Protein AF-A0A6J5TYB8-F1 (afdb_monomer)

Radius of gyration: 31.51 Å; Cα contacts (8 Å, |Δi|>4): 960; chains: 1; bounding box: 84×73×93 Å

Solvent-accessible surface area (backbone atoms only — not comparable to full-atom values): 35941 Å² total; per-residue (Å²): 138,87,88,84,86,91,90,83,92,79,79,84,80,88,82,90,78,85,83,82,87,76,84,82,79,92,78,76,100,67,85,79,62,83,82,77,88,79,88,85,82,88,78,89,77,85,85,91,79,94,74,77,84,68,60,73,46,79,41,85,38,58,50,73,71,39,47,51,50,45,51,43,41,42,73,72,65,35,46,67,47,62,43,43,93,57,63,42,73,72,70,67,62,67,99,80,80,79,89,80,87,78,54,71,72,58,47,54,53,36,39,76,59,38,50,68,61,34,48,52,51,54,72,77,46,81,90,58,88,90,46,94,79,78,70,56,45,92,86,76,73,45,73,80,70,82,88,83,85,91,85,92,79,90,83,89,83,91,86,81,92,83,92,86,85,83,80,94,72,78,94,60,63,60,57,28,39,35,27,34,18,63,44,74,38,26,36,50,30,46,39,44,35,50,72,72,61,35,41,58,42,31,26,15,54,63,57,56,44,52,75,64,71,33,74,77,70,50,63,44,54,41,42,18,34,30,47,44,46,40,39,74,60,36,54,68,59,32,48,50,53,55,71,68,27,21,79,29,20,83,29,48,24,34,40,22,37,30,50,80,56,47,80,72,46,76,48,78,48,31,64,58,20,58,81,57,74,36,49,66,19,26,19,27,48,44,41,57,51,46,49,56,38,47,65,70,52,31,73,90,34,46,39,60,75,28,37,62,66,48,70,49,85,52,85,75,34,29,34,43,28,30,74,89,66,52,74,49,77,23,51,31,39,36,26,26,48,29,80,78,22,53,57,45,27,71,78,74,46,87,72,81,69,42,72,70,48,32,35,36,34,34,37,55,21,67,60,67,66,95,58,54,89,57,41,18,36,44,35,26,34,27,69,46,22,38,38,36,42,34,57,50,44,96,60,33,25,39,37,39,41,37,38,60,42,80,82,87,73,89,69,68,94,84,62,78,96,65,66,71,83,79,69,59,95,72,47,72,58,54,57,45,43,73,75,40,60,77,33,21,68,65,65,36,46,51,55,71,60,29,53,64,91,48,54,42,79,44,74,42,56,27,52,84,77,62,97,67,40,59,61,68,52,34,34,42,37,31,36,31,41,55,32,43,53,70,80,70,51,44,54,67,32,51,10,44,51,44,29,55,45,42,48,58,34,53,70,69,42,65,60,70,72,55,59,67,57,42,38,53,39,46,30,49,22,55,51,50,29,37,63,70,44,50,61,60,50,49,54,51,44,53,46,21,57,50,47,52,54,52,46,27,63,35,66,58,47,50,75,42,89,72,65,97,58,30,73,57,33,78,69,56,47,67,36,68,70,46,55,54,50,48,56,51,44,68,62,49,47,58,58,52,46,38,54,59,42,45,41,92,70,67,48,53,68,68,49,55,50,52,55,48,54,64,71,76,106

Nearest PDB structures (foldseek):
  8twg-assembly1_B  TM=7.090E-01  e=4.508E-24  Legionella clemsonensis
  8twf-assembly1_B  TM=7.175E-01  e=1.514E-22  Legionella massiliensis
  8twf-assembly1_C  TM=6.667E-01  e=1.880E-23  Legionella massiliensis
  5tum-assembly2_B  TM=6.594E-01  e=1.434E-22  Legionella longbeachae
  5tuk-assembly2_B  TM=6.225E-01  e=4.054E-23  uncultured bacterium

Foldseek 3Di:
DDDDDDDDPPPPPDDDDDDDDDDDDDDDDAPWDWDDDDDDDDDDDDDDDDDDDAAEAEFEDPPPVSVLVQLQCVLVVHHYTYTDRDCCVVVVNDDDDDDDDDDPVNLVSSCVSPVVVSVVVVVVDDDPVPDDDADADPPPRDGDDDDDDDDDDDDDDDDDDDDDDDDDDPDQQAFEEEEFALALLRLLLLLLCVLLVHHAAYFHQACVCLVPVVLQVWKFKAFLLLLQLSCVSPVVLSVQQVVQWAQFLCAWAAEAAFQPRHGLDTEHRDPLQVVLVTDGITIHGSSSNSVSSDVSSDPVRYDYSWHFQDKDDDLQWIWTATPVGDIDITRAYEFAPALPTNLLCVVPNDDDWAFLQKKKKKFKFLDDDPCQVRHAKYWHFDAQKIKIWGDGDPSMIMMMIIGRHDDPDPDDPPDDPPDVVPPDPQAPLNVCCVVRVSTPPVSNVRSVRTDRVRIDMDTWTFHDADLAQDDQRYGYAFRSHGGATPLVSCRSSLSSVLSSQLSVLLSPQGSDDPSNSSSVSSRVSRNVSSVLSVVVSVVVRVVRSVSSVVRNNDDQFDQPPDDPCNVVSVVRDGDPVSVVVSVVCNVVVNVVSSDVSCHPVPSVVVVVVVVVVVVVD

Structure (mmCIF, N/CA/C/O backbone):
data_AF-A0A6J5TYB8-F1
#
_entry.id   AF-A0A6J5TYB8-F1
#
loop_
_atom_site.group_PDB
_atom_site.id
_atom_site.type_symbol
_atom_site.label_atom_id
_atom_site.label_alt_id
_atom_site.label_comp_id
_atom_site.label_asym_id
_atom_site.label_entity_id
_atom_site.label_seq_id
_atom_site.pdbx_PDB_ins_code
_atom_site.Cartn_x
_atom_site.Cartn_y
_atom_site.Cartn_z
_atom_site.occupancy
_atom_site.B_iso_or_equiv
_atom_site.auth_seq_id
_atom_site.auth_comp_id
_atom_site.auth_asym_id
_atom_site.auth_atom_id
_atom_site.pdbx_PDB_model_num
ATOM 1 N N . MET A 1 1 ? -27.957 -3.447 60.302 1.00 27.89 1 MET A N 1
ATOM 2 C CA . MET A 1 1 ? -27.434 -3.395 61.683 1.00 27.89 1 MET A CA 1
ATOM 3 C C . MET A 1 1 ? -26.414 -2.261 61.726 1.00 27.89 1 MET A C 1
ATOM 5 O O . MET A 1 1 ? -25.645 -2.139 60.785 1.00 27.89 1 MET A O 1
ATOM 9 N N . LEU A 1 2 ? -26.563 -1.371 62.706 1.00 25.23 2 LEU A N 1
ATOM 10 C CA . LEU A 1 2 ? -25.982 -0.026 62.851 1.00 25.23 2 LEU A CA 1
ATOM 11 C C . LEU A 1 2 ? -24.492 0.012 63.264 1.00 25.23 2 LEU A C 1
ATOM 13 O O . LEU A 1 2 ? -23.986 -0.981 63.773 1.00 25.23 2 LEU A O 1
ATOM 17 N N . ALA A 1 3 ? -23.937 1.240 63.181 1.00 23.81 3 ALA A N 1
ATOM 18 C CA . ALA A 1 3 ? -22.797 1.848 63.909 1.00 23.81 3 ALA A CA 1
ATOM 19 C C . ALA A 1 3 ? -21.415 1.806 63.213 1.00 23.81 3 ALA A C 1
ATOM 21 O O . ALA A 1 3 ? -21.035 0.784 62.664 1.00 23.81 3 ALA A O 1
ATOM 22 N N . SER A 1 4 ? -20.569 2.847 63.193 1.00 23.98 4 SER A N 1
ATOM 23 C CA . SER A 1 4 ? -20.615 4.257 63.633 1.00 23.98 4 SER A CA 1
ATOM 24 C C . SER A 1 4 ? -19.327 4.983 63.163 1.00 23.98 4 SER A C 1
ATOM 26 O O . SER A 1 4 ? -18.350 4.347 62.785 1.00 23.98 4 SER A O 1
ATOM 28 N N . PHE A 1 5 ? -19.374 6.317 63.198 1.00 28.86 5 PHE A N 1
ATOM 29 C CA . PHE A 1 5 ? -18.423 7.361 62.775 1.00 28.86 5 PHE A CA 1
ATOM 30 C C . PHE A 1 5 ? -17.024 7.421 63.456 1.00 28.86 5 PHE A C 1
ATOM 32 O O . PHE A 1 5 ? -16.829 6.877 64.534 1.00 28.86 5 PHE A O 1
ATOM 39 N N . GLN A 1 6 ? -16.159 8.278 62.869 1.00 23.78 6 GLN A N 1
ATOM 40 C CA . GLN A 1 6 ? -15.093 9.113 63.483 1.00 23.78 6 GLN A CA 1
ATOM 41 C C . GLN A 1 6 ? -13.741 8.480 63.878 1.00 23.78 6 GLN A C 1
ATOM 43 O O . GLN A 1 6 ? -13.588 7.965 64.973 1.00 23.78 6 GLN A O 1
ATOM 48 N N . SER A 1 7 ? -12.703 8.735 63.065 1.00 23.94 7 SER A N 1
ATOM 49 C CA . SER A 1 7 ? -11.487 9.462 63.494 1.00 23.94 7 SER A CA 1
ATOM 50 C C . SER A 1 7 ? -10.513 9.624 62.320 1.00 23.94 7 SER A C 1
ATOM 52 O O . SER A 1 7 ? -9.886 8.653 61.916 1.00 23.94 7 SER A O 1
ATOM 54 N N . LEU A 1 8 ? -10.393 10.835 61.771 1.00 25.44 8 LEU A N 1
ATOM 55 C CA . LEU A 1 8 ? -9.152 11.399 61.195 1.00 25.44 8 LEU A CA 1
ATOM 56 C C . LEU A 1 8 ? -9.412 12.835 60.711 1.00 25.44 8 LEU A C 1
ATOM 58 O O . LEU A 1 8 ? -9.021 13.248 59.628 1.00 25.44 8 LEU A O 1
ATOM 62 N N . ASN A 1 9 ? -10.104 13.601 61.558 1.00 25.36 9 ASN A N 1
ATOM 63 C CA . ASN A 1 9 ? -10.356 15.028 61.372 1.00 25.36 9 ASN A CA 1
ATOM 64 C C . ASN A 1 9 ? -9.379 15.874 62.219 1.00 25.36 9 ASN A C 1
ATOM 66 O O . ASN A 1 9 ? -9.749 16.934 62.707 1.00 25.36 9 ASN A O 1
ATOM 70 N N . SER A 1 10 ? -8.154 15.388 62.473 1.00 25.89 10 SER A N 1
ATOM 71 C CA . SER A 1 10 ? -7.248 16.007 63.460 1.00 25.89 10 SER A CA 1
ATOM 72 C C . SER A 1 10 ? -5.791 16.185 63.031 1.00 25.89 10 SER A C 1
ATOM 74 O O . SER A 1 10 ? -4.967 16.557 63.860 1.00 25.89 10 SER A O 1
ATOM 76 N N . CYS A 1 11 ? -5.441 15.991 61.762 1.00 26.09 11 CYS A N 1
ATOM 77 C CA . CYS A 1 11 ? -4.124 16.391 61.271 1.00 26.09 11 CYS A CA 1
ATOM 78 C C . CYS A 1 11 ? -4.303 17.234 60.014 1.00 26.09 11 CYS A C 1
ATOM 80 O O . CYS A 1 11 ? -5.017 16.831 59.105 1.00 26.09 11 CYS A O 1
ATOM 82 N N . ILE A 1 12 ? -3.619 18.379 59.967 1.00 29.91 12 ILE A N 1
ATOM 83 C CA . ILE A 1 12 ? -3.690 19.429 58.935 1.00 29.91 12 ILE A CA 1
ATOM 84 C C . ILE A 1 12 ? -4.783 20.492 59.207 1.00 29.91 12 ILE A C 1
ATOM 86 O O . ILE A 1 12 ? -5.394 21.062 58.311 1.00 29.91 12 ILE A O 1
ATOM 90 N N . GLN A 1 13 ? -4.977 20.848 60.480 1.00 28.09 13 GLN A N 1
ATOM 91 C CA . GLN A 1 13 ? -5.053 22.268 60.835 1.00 28.09 13 GLN A CA 1
ATOM 92 C C . GLN A 1 13 ? -3.611 22.754 61.052 1.00 28.09 13 GLN A C 1
ATOM 94 O O . GLN A 1 13 ? -2.809 22.025 61.630 1.00 28.09 13 GLN A O 1
ATOM 99 N N . ASN A 1 14 ? -3.309 23.974 60.603 1.00 29.25 14 ASN A N 1
ATOM 100 C CA . ASN A 1 14 ? -2.007 24.664 60.618 1.00 29.25 14 ASN A CA 1
ATOM 101 C C . ASN A 1 14 ? -1.079 24.410 59.421 1.00 29.25 14 ASN A C 1
ATOM 103 O O . ASN A 1 14 ? -0.073 23.720 59.534 1.00 29.25 14 ASN A O 1
ATOM 107 N N . GLN A 1 15 ? -1.351 25.102 58.311 1.00 26.86 15 GLN A N 1
ATOM 108 C CA . GLN A 1 15 ? -0.357 25.980 57.675 1.00 26.86 15 GLN A CA 1
ATOM 109 C C . GLN A 1 15 ? -1.060 26.950 56.712 1.00 26.86 15 GLN A C 1
ATOM 111 O O . GLN A 1 15 ? -1.562 26.586 55.654 1.00 26.86 15 GLN A O 1
ATOM 116 N N . SER A 1 16 ? -1.136 28.210 57.126 1.00 27.42 16 SER A N 1
ATOM 117 C CA . SER A 1 16 ? -1.684 29.331 56.368 1.00 27.42 16 SER A CA 1
ATOM 118 C C . SER A 1 16 ? -0.704 29.786 55.280 1.00 27.42 16 SER A C 1
ATOM 120 O O . SER A 1 16 ? 0.390 30.252 55.598 1.00 27.42 16 SER A O 1
ATOM 122 N N . TYR A 1 17 ? -1.105 29.722 54.007 1.00 28.97 17 TYR A N 1
ATOM 123 C CA . TYR A 1 17 ? -0.377 30.350 52.900 1.00 28.97 17 TYR A CA 1
ATOM 124 C C . TYR A 1 17 ? -1.128 31.593 52.415 1.00 28.97 17 TYR A C 1
ATOM 126 O O . TYR A 1 17 ? -2.235 31.505 51.890 1.00 28.97 17 TYR A O 1
ATOM 134 N N . GLY A 1 18 ? -0.515 32.762 52.611 1.00 27.92 18 GLY A N 1
ATOM 135 C CA . GLY A 1 18 ? -1.060 34.051 52.191 1.00 27.92 18 GLY A CA 1
ATOM 136 C C . GLY A 1 18 ? -1.130 34.196 50.669 1.00 27.92 18 GLY A C 1
ATOM 137 O O . GLY A 1 18 ? -0.144 33.976 49.961 1.00 27.92 18 GLY A O 1
ATOM 138 N N . ILE A 1 19 ? -2.304 34.603 50.187 1.00 26.98 19 ILE A N 1
ATOM 139 C CA . ILE A 1 19 ? -2.565 35.052 48.819 1.00 26.98 19 ILE A CA 1
ATOM 140 C C . ILE A 1 19 ? -2.030 36.483 48.695 1.00 26.98 19 ILE A C 1
ATOM 142 O O . ILE A 1 19 ? -2.473 37.367 49.422 1.00 26.98 19 ILE A O 1
ATOM 146 N N . LEU A 1 20 ? -1.089 36.724 47.781 1.00 27.05 20 LEU A N 1
ATOM 147 C CA . LEU A 1 20 ? -0.797 38.080 47.314 1.00 27.05 20 LEU A CA 1
ATOM 148 C C . LEU A 1 20 ? -1.571 38.301 46.017 1.00 27.05 20 LEU A C 1
ATOM 150 O O . LEU A 1 20 ? -1.237 37.738 44.976 1.00 27.05 20 LEU A O 1
ATOM 154 N N . ASP A 1 21 ? -2.635 39.090 46.137 1.00 29.19 21 ASP A N 1
ATOM 155 C CA . ASP A 1 21 ? -3.423 39.633 45.038 1.00 29.19 21 ASP A CA 1
ATOM 156 C C . ASP A 1 21 ? -2.572 40.635 44.244 1.00 29.19 21 ASP A C 1
ATOM 158 O O . ASP A 1 21 ? -2.005 41.565 44.818 1.00 29.19 21 ASP A O 1
ATOM 162 N N . PHE A 1 22 ? -2.473 40.453 42.927 1.00 27.11 22 PHE A N 1
ATOM 163 C CA . PHE A 1 22 ? -1.987 41.498 42.031 1.00 27.11 22 PHE A CA 1
ATOM 164 C C . PHE A 1 22 ? -2.842 41.555 40.767 1.00 27.11 22 PHE A C 1
ATOM 166 O O . PHE A 1 22 ? -2.993 40.589 40.017 1.00 27.11 22 PHE A O 1
ATOM 173 N N . ARG A 1 23 ? -3.398 42.751 40.563 1.00 26.59 23 ARG A N 1
ATOM 174 C CA . ARG A 1 23 ? -4.356 43.134 39.528 1.00 26.59 23 ARG A CA 1
ATOM 175 C C . ARG A 1 23 ? -3.918 42.740 38.118 1.00 26.59 23 ARG A C 1
ATOM 177 O O . ARG A 1 23 ? -2.826 43.065 37.656 1.00 26.59 23 ARG A O 1
ATOM 184 N N . ALA A 1 24 ? -4.874 42.152 37.407 1.00 27.03 24 ALA A N 1
ATOM 185 C CA . ALA A 1 24 ? -4.843 41.897 35.979 1.00 27.03 24 ALA A CA 1
ATOM 186 C C . ALA A 1 24 ? -4.586 43.178 35.163 1.00 27.03 24 ALA A C 1
ATOM 188 O O . ALA A 1 24 ? -5.307 44.169 35.306 1.00 27.03 24 ALA A O 1
ATOM 189 N N . LYS A 1 25 ? -3.652 43.121 34.207 1.00 27.64 25 LYS A N 1
ATOM 190 C CA . LYS A 1 25 ? -3.771 43.931 32.989 1.00 27.64 25 LYS A CA 1
ATOM 191 C C . LYS A 1 25 ? -4.510 43.102 31.943 1.00 27.64 25 LYS A C 1
ATOM 193 O O . LYS A 1 25 ? -4.033 42.070 31.486 1.00 27.64 25 LYS A O 1
ATOM 198 N N . LYS A 1 26 ? -5.724 43.569 31.643 1.00 37.28 26 LYS A N 1
ATOM 199 C CA . LYS A 1 26 ? -6.621 43.142 30.563 1.00 37.28 26 LYS A CA 1
ATOM 200 C C . LYS A 1 26 ? -5.803 42.911 29.289 1.00 37.28 26 LYS A C 1
ATOM 202 O O . LYS A 1 26 ? -5.241 43.879 28.811 1.00 37.28 26 LYS A O 1
ATOM 207 N N . TYR A 1 27 ? -5.716 41.674 28.800 1.00 33.75 27 TYR A N 1
ATOM 208 C CA . TYR A 1 27 ? -5.919 41.248 27.404 1.00 33.75 27 TYR A CA 1
ATOM 209 C C . TYR A 1 27 ? -5.727 39.715 27.318 1.00 33.75 27 TYR A C 1
ATOM 211 O O . TYR A 1 27 ? -4.750 39.172 27.823 1.00 33.75 27 TYR A O 1
ATOM 219 N N . SER A 1 28 ? -6.667 39.043 26.642 1.00 31.92 28 SER A N 1
ATOM 220 C CA . SER A 1 28 ? -6.791 37.590 26.380 1.00 31.92 28 SER A CA 1
ATOM 221 C C . SER A 1 28 ? -7.516 36.722 27.434 1.00 31.92 28 SER A C 1
ATOM 223 O O . SER A 1 28 ? -7.309 36.816 28.639 1.00 31.92 28 SER A O 1
ATOM 225 N N . LYS A 1 29 ? -8.437 35.878 26.941 1.00 35.91 29 LYS A N 1
ATOM 226 C CA . LYS A 1 29 ? -9.370 34.995 27.673 1.00 35.91 29 LYS A CA 1
ATOM 227 C C . LYS A 1 29 ? -8.696 33.737 28.265 1.00 35.91 29 LYS A C 1
ATOM 229 O O . LYS A 1 29 ? -9.250 32.645 28.174 1.00 35.91 29 LYS A O 1
ATOM 234 N N . ILE A 1 30 ? -7.522 33.858 28.879 1.00 29.92 30 ILE A N 1
ATOM 235 C CA . ILE A 1 30 ? -6.875 32.744 29.592 1.00 29.92 30 ILE A CA 1
ATOM 236 C C . ILE A 1 30 ? -6.646 33.179 31.040 1.00 29.92 30 ILE A C 1
ATOM 238 O O . ILE A 1 30 ? -5.869 34.090 31.306 1.00 29.92 30 ILE A O 1
ATOM 242 N N . ARG A 1 31 ? -7.337 32.538 31.992 1.00 31.59 31 ARG A N 1
ATOM 243 C CA . ARG A 1 31 ? -6.979 32.640 33.414 1.00 31.59 31 ARG A CA 1
ATOM 244 C C . ARG A 1 31 ? -5.770 31.734 33.641 1.00 31.59 31 ARG A C 1
ATOM 246 O O . ARG A 1 31 ? -5.924 30.527 33.773 1.00 31.59 31 ARG A O 1
ATOM 253 N N . SER A 1 32 ? -4.571 32.304 33.616 1.00 30.94 32 SER A N 1
ATOM 254 C CA . SER A 1 32 ? -3.332 31.616 33.981 1.00 30.94 32 SER A CA 1
ATOM 255 C C . SER A 1 32 ? -3.087 31.768 35.481 1.00 30.94 32 SER A C 1
ATOM 257 O O . SER A 1 32 ? -3.000 32.891 35.977 1.00 30.94 32 SER A O 1
ATOM 259 N N . TYR A 1 33 ? -2.951 30.655 36.198 1.00 36.56 33 TYR A N 1
ATOM 260 C CA . TYR A 1 33 ? -2.581 30.653 37.611 1.00 36.56 33 TYR A CA 1
ATOM 261 C C . TYR A 1 33 ? -1.100 30.288 37.752 1.00 36.56 33 TYR A C 1
ATOM 263 O O . TYR A 1 33 ? -0.659 29.268 37.232 1.00 36.56 33 TYR A O 1
ATOM 271 N N . CYS A 1 34 ? -0.328 31.121 38.452 1.00 33.59 34 CYS A N 1
ATOM 272 C CA . CYS A 1 34 ? 1.088 30.874 38.717 1.00 33.59 34 CYS A CA 1
ATOM 273 C C . CYS A 1 34 ? 1.241 30.090 40.029 1.00 33.59 34 CYS A C 1
ATOM 275 O O . CYS A 1 34 ? 0.804 30.556 41.083 1.00 33.59 34 CYS A O 1
ATOM 277 N N . VAL A 1 35 ? 1.879 28.918 39.991 1.00 35.03 35 VAL A N 1
ATOM 278 C CA . VAL A 1 35 ? 2.268 28.186 41.206 1.00 35.03 35 VAL A CA 1
ATOM 279 C C . VAL A 1 35 ? 3.743 28.435 41.468 1.00 35.03 35 VAL A C 1
ATOM 281 O O . VAL A 1 35 ? 4.616 27.792 40.891 1.00 35.03 35 VAL A O 1
ATOM 284 N N . ARG A 1 36 ? 4.030 29.378 42.365 1.00 34.62 36 ARG A N 1
ATOM 285 C CA . ARG A 1 36 ? 5.376 29.568 42.907 1.00 34.62 36 ARG A CA 1
ATOM 286 C C . ARG A 1 36 ? 5.510 28.691 44.149 1.00 34.62 36 ARG A C 1
ATOM 288 O O . ARG A 1 36 ? 4.866 28.956 45.159 1.00 34.62 36 ARG A O 1
ATOM 295 N N . CYS A 1 37 ? 6.321 27.640 44.077 1.00 29.41 37 CYS A N 1
ATOM 296 C CA . CYS A 1 37 ? 6.628 26.819 45.248 1.00 29.41 37 CYS A CA 1
ATOM 297 C C . CYS A 1 37 ? 7.474 27.659 46.224 1.00 29.41 37 CYS A C 1
ATOM 299 O O . CYS A 1 37 ? 8.561 28.108 45.853 1.00 29.41 37 CYS A O 1
ATOM 301 N N . LYS A 1 38 ? 6.958 27.936 47.429 1.00 28.72 38 LYS A N 1
ATOM 302 C CA . LYS A 1 38 ? 7.629 28.737 48.469 1.00 28.72 38 LYS A CA 1
ATOM 303 C C . LYS A 1 38 ? 8.225 27.831 49.554 1.00 28.72 38 LYS A C 1
ATOM 305 O O . LYS A 1 38 ? 7.548 26.905 49.979 1.00 28.72 38 LYS A O 1
ATOM 310 N N . SER A 1 39 ? 9.402 28.255 50.034 1.00 31.70 39 SER A N 1
ATOM 311 C CA . SER A 1 39 ? 10.322 27.696 51.052 1.00 31.70 39 SER A CA 1
ATOM 312 C C . SER A 1 39 ? 11.358 26.702 50.482 1.00 31.70 39 SER A C 1
ATOM 314 O O . SER A 1 39 ? 11.016 25.842 49.684 1.00 31.70 39 SER A O 1
ATOM 316 N N . SER A 1 40 ? 12.669 26.824 50.732 1.00 29.41 40 SER A N 1
ATOM 317 C CA . SER A 1 40 ? 13.390 27.445 51.853 1.00 29.41 40 SER A CA 1
ATOM 318 C C . SER A 1 40 ? 14.679 28.198 51.452 1.00 29.41 40 SER A C 1
ATOM 320 O O . SER A 1 40 ? 15.471 27.692 50.663 1.00 29.41 40 SER A O 1
ATOM 322 N N . LEU A 1 41 ? 14.888 29.327 52.146 1.00 33.53 41 LEU A N 1
ATOM 323 C CA . LEU A 1 41 ? 16.131 30.059 52.456 1.00 33.53 41 LEU A CA 1
ATOM 324 C C . LEU A 1 41 ? 16.804 30.950 51.394 1.00 33.53 41 LEU A C 1
ATOM 326 O O . LEU A 1 41 ? 17.597 30.520 50.561 1.00 33.53 41 LEU A O 1
ATOM 330 N N . ASP A 1 42 ? 16.527 32.245 51.581 1.00 32.34 42 ASP A N 1
ATOM 331 C CA . ASP A 1 42 ? 17.358 33.398 51.251 1.00 32.34 42 ASP A CA 1
ATOM 332 C C . ASP A 1 42 ? 18.824 33.224 51.677 1.00 32.34 42 ASP A C 1
ATOM 334 O O . ASP A 1 42 ? 19.130 32.895 52.826 1.00 32.34 42 ASP A O 1
ATOM 338 N N . ARG A 1 43 ? 19.727 33.620 50.777 1.00 29.36 43 ARG A N 1
ATOM 339 C CA . ARG A 1 43 ? 20.855 34.476 51.144 1.00 29.36 43 ARG A CA 1
ATOM 340 C C . ARG A 1 43 ? 20.855 35.686 50.217 1.00 29.36 43 ARG A C 1
ATOM 342 O O . ARG A 1 43 ? 21.016 35.561 49.008 1.00 29.36 43 ARG A O 1
ATOM 349 N N . THR A 1 44 ? 20.644 36.837 50.838 1.00 32.19 44 THR A N 1
ATOM 350 C CA . THR A 1 44 ? 20.954 38.182 50.358 1.00 32.19 44 THR A CA 1
ATOM 351 C C . THR A 1 44 ? 22.384 38.268 49.827 1.00 32.19 44 THR A C 1
ATOM 353 O O . THR A 1 44 ? 23.296 37.778 50.494 1.00 32.19 44 THR A O 1
ATOM 356 N N . LEU A 1 45 ? 22.583 38.942 48.696 1.00 27.75 45 LEU A N 1
ATOM 357 C CA . LEU A 1 45 ? 23.358 40.186 48.580 1.00 27.75 45 LEU A CA 1
ATOM 358 C C . LEU A 1 45 ? 23.620 40.509 47.105 1.00 27.75 45 LEU A C 1
ATOM 360 O O . LEU A 1 45 ? 23.741 39.621 46.261 1.00 27.75 45 LEU A O 1
ATOM 364 N N . ASP A 1 46 ? 23.647 41.809 46.853 1.00 33.91 46 ASP A N 1
ATOM 365 C CA . ASP A 1 46 ? 23.952 42.471 45.599 1.00 33.91 46 ASP A CA 1
ATOM 366 C C . ASP A 1 46 ? 25.338 42.124 45.018 1.00 33.91 46 ASP A C 1
ATOM 368 O O . ASP A 1 46 ? 26.224 41.606 45.695 1.00 33.91 46 ASP A O 1
ATOM 372 N N . GLU A 1 47 ? 25.483 42.532 43.755 1.00 31.86 47 GLU A N 1
ATOM 373 C CA . GLU A 1 47 ? 26.714 42.823 43.007 1.00 31.86 47 GLU A CA 1
ATOM 374 C C . GLU A 1 47 ? 27.464 41.701 42.253 1.00 31.86 47 GLU A C 1
ATOM 376 O O . GLU A 1 47 ? 27.976 40.722 42.783 1.00 31.86 47 GLU A O 1
ATOM 381 N N . GLU A 1 48 ? 27.559 41.963 40.941 1.00 38.66 48 GLU A N 1
ATOM 382 C CA . GLU A 1 48 ? 28.664 41.676 40.020 1.00 38.66 48 GLU A CA 1
ATOM 383 C C . GLU A 1 48 ? 29.182 40.233 39.833 1.00 38.66 48 GLU A C 1
ATOM 385 O O . GLU A 1 48 ? 29.973 39.716 40.616 1.00 38.66 48 GLU A O 1
ATOM 390 N N . LYS A 1 49 ? 28.889 39.664 38.645 1.00 35.31 49 LYS A N 1
ATOM 391 C CA . LYS A 1 49 ? 29.861 39.160 37.630 1.00 35.31 49 LYS A CA 1
ATOM 392 C C . LYS A 1 49 ? 29.259 38.051 36.748 1.00 35.31 49 LYS A C 1
ATOM 394 O O . LYS A 1 49 ? 28.915 36.973 37.213 1.00 35.31 49 LYS A O 1
ATOM 399 N N . GLY A 1 50 ? 29.201 38.294 35.434 1.00 44.09 50 GLY A N 1
ATOM 400 C CA . GLY A 1 50 ? 29.385 37.265 34.391 1.00 44.09 50 GLY A CA 1
ATOM 401 C C . GLY A 1 50 ? 28.491 36.009 34.383 1.00 44.09 50 GLY A C 1
ATOM 402 O O . GLY A 1 50 ? 28.974 34.935 34.025 1.00 44.09 50 GLY A O 1
ATOM 403 N N . GLY A 1 51 ? 27.207 36.091 34.744 1.00 40.72 51 GLY A N 1
ATOM 404 C CA . GLY A 1 51 ? 26.314 34.924 34.783 1.00 40.72 51 GLY A CA 1
ATOM 405 C C . GLY A 1 51 ? 25.650 34.591 33.438 1.00 40.72 51 GLY A C 1
ATOM 406 O O . GLY A 1 51 ? 24.839 35.365 32.935 1.00 40.72 51 GLY A O 1
ATOM 407 N N . LYS A 1 52 ? 25.937 33.410 32.869 1.00 49.47 52 LYS A N 1
ATOM 408 C CA . LYS A 1 52 ? 25.215 32.833 31.714 1.00 49.47 52 LYS A CA 1
ATOM 409 C C . LYS A 1 52 ? 23.694 32.898 31.937 1.00 49.47 52 LYS A C 1
ATOM 411 O O . LYS A 1 52 ? 23.195 32.377 32.933 1.00 49.47 52 LYS A O 1
ATOM 416 N N . ARG A 1 53 ? 22.960 33.488 30.986 1.00 49.59 53 ARG A N 1
ATOM 417 C CA . ARG A 1 53 ? 21.486 33.542 30.964 1.00 49.59 53 ARG A CA 1
ATOM 418 C C . ARG A 1 53 ? 20.934 32.113 31.099 1.00 49.59 53 ARG A C 1
ATOM 420 O O . ARG A 1 53 ? 21.138 31.295 30.203 1.00 49.59 53 ARG A O 1
ATOM 427 N N . LYS A 1 54 ? 20.295 31.784 32.228 1.00 58.56 54 LYS A N 1
ATOM 428 C CA . LYS A 1 54 ? 19.687 30.461 32.442 1.00 58.56 54 LYS A CA 1
ATOM 429 C C . LYS A 1 54 ? 18.504 30.297 31.487 1.00 58.56 54 LYS A C 1
ATOM 431 O O . LYS A 1 54 ? 17.668 31.189 31.374 1.00 58.56 54 LYS A O 1
ATOM 436 N N . LEU A 1 55 ? 18.460 29.176 30.770 1.00 59.69 55 LEU A N 1
ATOM 437 C CA . LEU A 1 55 ? 17.335 28.831 29.902 1.00 59.69 55 LEU A CA 1
ATOM 438 C C . LEU A 1 55 ? 16.071 28.650 30.749 1.00 59.69 55 LEU A C 1
ATOM 440 O O . LEU A 1 55 ? 16.091 27.928 31.750 1.00 59.69 55 LEU A O 1
ATOM 444 N N . LYS A 1 56 ? 14.988 29.306 30.323 1.00 80.75 56 LYS A N 1
ATOM 445 C CA . LYS A 1 56 ? 13.658 29.171 30.912 1.00 80.75 56 LYS A CA 1
ATOM 446 C C . LYS A 1 56 ? 12.846 28.133 30.139 1.00 80.75 56 LYS A C 1
ATOM 448 O O . LYS A 1 56 ? 12.705 28.243 28.923 1.00 80.75 56 LYS A O 1
ATOM 453 N N . ILE A 1 57 ? 12.320 27.135 30.841 1.00 80.25 57 ILE A N 1
ATOM 454 C CA . ILE A 1 57 ? 11.536 26.021 30.305 1.00 80.25 57 ILE A CA 1
ATOM 455 C C . ILE A 1 57 ? 10.071 26.227 30.693 1.00 80.25 57 ILE A C 1
ATOM 457 O O . ILE A 1 57 ? 9.731 26.282 31.872 1.00 80.25 57 ILE A O 1
ATOM 461 N N . LEU A 1 58 ? 9.201 26.338 29.690 1.00 85.81 58 LEU A N 1
ATOM 462 C CA . LEU A 1 58 ? 7.754 26.452 29.870 1.00 85.81 58 LEU A CA 1
ATOM 463 C C . LEU A 1 58 ? 7.112 25.084 29.607 1.00 85.81 58 LEU A C 1
ATOM 465 O O . LEU A 1 58 ? 7.316 24.505 28.541 1.00 85.81 58 LEU A O 1
ATOM 469 N N . ILE A 1 59 ? 6.347 24.565 30.563 1.00 79.75 59 ILE A N 1
ATOM 470 C CA . ILE A 1 59 ? 5.703 23.248 30.497 1.00 79.75 59 ILE A CA 1
ATOM 471 C C . ILE A 1 59 ? 4.190 23.451 30.471 1.00 79.75 59 ILE A C 1
ATOM 473 O O . ILE A 1 59 ? 3.627 24.016 31.401 1.00 79.75 59 ILE A O 1
ATOM 477 N N . ALA A 1 60 ? 3.522 22.984 29.417 1.00 80.44 60 ALA A N 1
ATOM 478 C CA . ALA A 1 60 ? 2.065 23.001 29.318 1.00 80.44 60 ALA A CA 1
ATOM 479 C C . ALA A 1 60 ? 1.491 21.650 29.784 1.00 80.44 60 ALA A C 1
ATOM 481 O O . ALA A 1 60 ? 1.663 20.638 29.107 1.00 80.44 60 ALA A O 1
ATOM 482 N N . GLY A 1 61 ? 0.827 21.649 30.941 1.00 71.56 61 GLY A N 1
ATOM 483 C CA . GLY A 1 61 ? 0.258 20.485 31.625 1.00 71.56 61 GLY A CA 1
ATOM 484 C C . GLY A 1 61 ? 0.958 20.186 32.957 1.00 71.56 61 GLY A C 1
ATOM 485 O O . GLY A 1 61 ? 2.149 19.887 32.996 1.00 71.56 61 GLY A O 1
ATOM 486 N N . GLY A 1 62 ? 0.200 20.222 34.051 1.00 73.69 62 GLY A N 1
ATOM 487 C CA . GLY A 1 62 ? 0.580 19.898 35.430 1.00 73.69 62 GLY A CA 1
ATOM 488 C C . GLY A 1 62 ? 0.187 18.482 35.870 1.00 73.69 62 GLY A C 1
ATOM 489 O O . GLY A 1 62 ? 0.092 18.210 37.065 1.00 73.69 62 GLY A O 1
ATOM 490 N N . GLY A 1 63 ? -0.042 17.563 34.927 1.00 74.25 63 GLY A N 1
ATOM 491 C CA . GLY A 1 63 ? -0.128 16.130 35.226 1.00 74.25 63 GLY A CA 1
ATOM 492 C C . GLY A 1 63 ? 1.209 15.561 35.727 1.00 74.25 63 GLY A C 1
ATOM 493 O O . GLY A 1 63 ? 2.242 16.226 35.652 1.00 74.25 63 GLY A O 1
ATOM 494 N N . ILE A 1 64 ? 1.217 14.302 36.187 1.00 77.38 64 ILE A N 1
ATOM 495 C CA . ILE A 1 64 ? 2.406 13.653 36.784 1.00 77.38 64 ILE A CA 1
ATOM 496 C C . ILE A 1 64 ? 3.645 13.805 35.888 1.00 77.38 64 ILE A C 1
ATOM 498 O O . ILE A 1 64 ? 4.680 14.262 36.354 1.00 77.38 64 ILE A O 1
ATOM 502 N N . GLY A 1 65 ? 3.537 13.511 34.588 1.00 77.88 65 GLY A N 1
ATOM 503 C CA . GLY A 1 65 ? 4.668 13.645 33.661 1.00 77.88 65 GLY A CA 1
ATOM 504 C C . GLY A 1 65 ? 5.194 15.081 33.516 1.00 77.88 65 GLY A C 1
ATOM 505 O O . GLY A 1 65 ? 6.404 15.284 33.443 1.00 77.88 65 GLY A O 1
ATOM 506 N N . GLY A 1 66 ? 4.305 16.079 33.527 1.00 80.12 66 GLY A N 1
ATOM 507 C CA . GLY A 1 66 ? 4.682 17.494 33.457 1.00 80.12 66 GLY A CA 1
ATOM 508 C C . GLY A 1 66 ? 5.376 17.976 34.731 1.00 80.12 66 GLY A C 1
ATOM 509 O O . GLY A 1 66 ? 6.393 18.663 34.656 1.00 80.12 66 GLY A O 1
ATOM 510 N N . LEU A 1 67 ? 4.892 17.544 35.899 1.00 83.19 67 LEU A N 1
ATOM 511 C CA . LEU A 1 67 ? 5.509 17.849 37.193 1.00 83.19 67 LEU A CA 1
ATOM 512 C C . LEU A 1 67 ? 6.868 17.157 37.370 1.00 83.19 67 LEU A C 1
ATOM 514 O O . LEU A 1 67 ? 7.804 17.780 37.868 1.00 83.19 67 LEU A O 1
ATOM 518 N N . VAL A 1 68 ? 7.017 15.912 36.907 1.00 84.81 68 VAL A N 1
ATOM 519 C CA . VAL A 1 68 ? 8.303 15.192 36.934 1.00 84.81 68 VAL A CA 1
ATOM 520 C C . VAL A 1 68 ? 9.327 15.847 36.008 1.00 84.81 68 VAL A C 1
ATOM 522 O O . VAL A 1 68 ? 10.479 16.032 36.402 1.00 84.81 68 VAL A O 1
ATOM 525 N N . LEU A 1 69 ? 8.917 16.275 34.808 1.00 82.38 69 LEU A N 1
ATOM 526 C CA . LEU A 1 69 ? 9.781 17.049 33.914 1.00 82.38 69 LEU A CA 1
ATOM 527 C C . LEU A 1 69 ? 10.186 18.386 34.547 1.00 82.38 69 LEU A C 1
ATOM 529 O O . LEU A 1 69 ? 11.347 18.784 34.447 1.00 82.38 69 LEU A O 1
ATOM 533 N N . ALA A 1 70 ? 9.251 19.060 35.223 1.00 85.06 70 ALA A N 1
ATOM 534 C CA . ALA A 1 70 ? 9.530 20.317 35.904 1.00 85.06 70 ALA A CA 1
ATOM 535 C C . ALA A 1 70 ? 10.557 20.147 37.030 1.00 85.06 70 ALA A C 1
ATOM 537 O O . ALA A 1 70 ? 11.486 20.950 37.151 1.00 85.06 70 ALA A O 1
ATOM 538 N N . LEU A 1 71 ? 10.421 19.075 37.813 1.00 84.31 71 LEU A N 1
ATOM 539 C CA . LEU A 1 71 ? 11.342 18.713 38.886 1.00 84.31 71 LEU A CA 1
ATOM 540 C C . LEU A 1 71 ? 12.745 18.401 38.343 1.00 84.31 71 LEU A C 1
ATOM 542 O O . LEU A 1 71 ? 13.728 18.971 38.818 1.00 84.31 71 LEU A O 1
ATOM 546 N N . ALA A 1 72 ? 12.837 17.584 37.291 1.00 83.56 72 ALA A N 1
ATOM 547 C CA . ALA A 1 72 ? 14.106 17.247 36.644 1.00 83.56 72 ALA A CA 1
ATOM 548 C C . ALA A 1 72 ? 14.806 18.477 36.044 1.00 83.56 72 ALA A C 1
ATOM 550 O O . ALA A 1 72 ? 16.013 18.663 36.211 1.00 83.56 72 ALA A O 1
ATOM 551 N N . ALA A 1 73 ? 14.051 19.350 35.373 1.00 81.94 73 ALA A N 1
ATOM 552 C CA . ALA A 1 73 ? 14.574 20.590 34.812 1.00 81.94 73 ALA A CA 1
ATOM 553 C C . ALA A 1 73 ? 15.081 21.548 35.906 1.00 81.94 73 ALA A C 1
ATOM 555 O O . ALA A 1 73 ? 16.160 22.132 35.772 1.00 81.94 73 ALA A O 1
ATOM 556 N N . LYS A 1 74 ? 14.366 21.654 37.031 1.00 80.75 74 LYS A N 1
ATOM 557 C CA . LYS A 1 74 ? 14.798 22.464 38.176 1.00 80.75 74 LYS A CA 1
ATOM 558 C C . LYS A 1 74 ? 16.104 21.940 38.788 1.00 80.75 74 LYS A C 1
ATOM 560 O O . LYS A 1 74 ? 17.003 22.740 39.040 1.00 80.75 74 LYS A O 1
ATOM 565 N N . HIS A 1 75 ? 16.251 20.622 38.954 1.00 78.94 75 HIS A N 1
ATOM 566 C CA . HIS A 1 75 ? 17.490 19.991 39.449 1.00 78.94 75 HIS A CA 1
ATOM 567 C C . HIS A 1 75 ? 18.698 20.229 38.544 1.00 78.94 75 HIS A C 1
ATOM 569 O O . HIS A 1 75 ? 19.828 20.347 39.007 1.00 78.94 75 HIS A O 1
ATOM 575 N N . ARG A 1 76 ? 18.465 20.388 37.239 1.00 80.56 76 ARG A N 1
ATOM 576 C CA . ARG A 1 76 ? 19.503 20.765 36.268 1.00 80.56 76 ARG A CA 1
ATOM 577 C C . ARG A 1 76 ? 19.793 22.270 36.225 1.00 80.56 76 ARG A C 1
ATOM 579 O O . ARG A 1 76 ? 20.588 22.713 35.400 1.00 80.56 76 ARG A O 1
ATOM 586 N N . GLY A 1 77 ? 19.186 23.054 37.117 1.00 78.94 77 GLY A N 1
ATOM 587 C CA . GLY A 1 77 ? 19.442 24.483 37.273 1.00 78.94 77 GLY A CA 1
ATOM 588 C C . GLY A 1 77 ? 18.711 25.379 36.273 1.00 78.94 77 GLY A C 1
ATOM 589 O O . GLY A 1 77 ? 19.062 26.560 36.182 1.00 78.94 77 GLY A O 1
ATOM 590 N N . PHE A 1 78 ? 17.722 24.851 35.543 1.00 78.75 78 PHE A N 1
ATOM 591 C CA . PHE A 1 78 ? 16.869 25.637 34.649 1.00 78.75 78 PHE A CA 1
ATOM 592 C C . PHE A 1 78 ? 15.817 26.431 35.432 1.00 78.75 78 PHE A C 1
ATOM 594 O O . PHE A 1 78 ? 15.357 26.013 36.496 1.00 78.75 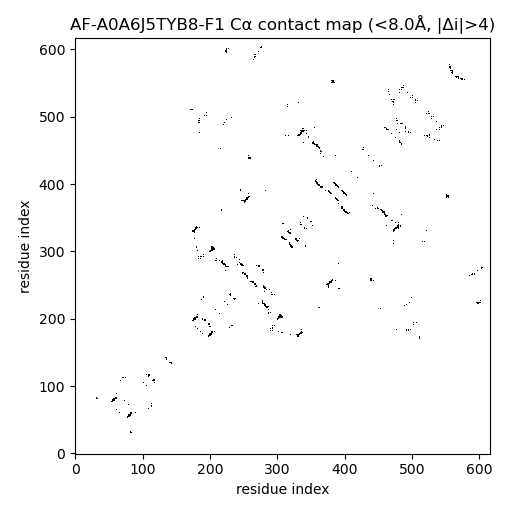78 PHE A O 1
ATOM 601 N N . GLU A 1 79 ? 15.409 27.574 34.883 1.00 81.31 79 GLU A N 1
ATOM 602 C CA . GLU A 1 79 ? 14.181 28.239 35.324 1.00 81.31 79 GLU A CA 1
ATOM 603 C C . GLU A 1 79 ? 12.998 27.495 34.698 1.00 81.31 79 GLU A C 1
ATOM 605 O O . GLU A 1 79 ? 13.029 27.205 33.505 1.00 81.31 79 GLU A O 1
ATOM 610 N N . VAL A 1 80 ? 11.968 27.154 35.474 1.00 84.81 80 VAL A N 1
ATOM 611 C CA . VAL A 1 80 ? 10.844 26.342 34.984 1.00 84.81 80 VAL A CA 1
ATOM 612 C C . VAL A 1 80 ? 9.515 26.971 35.373 1.00 84.81 80 VAL A C 1
ATOM 614 O O . VAL A 1 80 ? 9.342 27.399 36.513 1.00 84.81 80 VAL A O 1
ATOM 617 N N . GLU A 1 81 ? 8.567 26.984 34.441 1.00 82.38 81 GLU A N 1
ATOM 618 C CA . GLU A 1 81 ? 7.198 27.4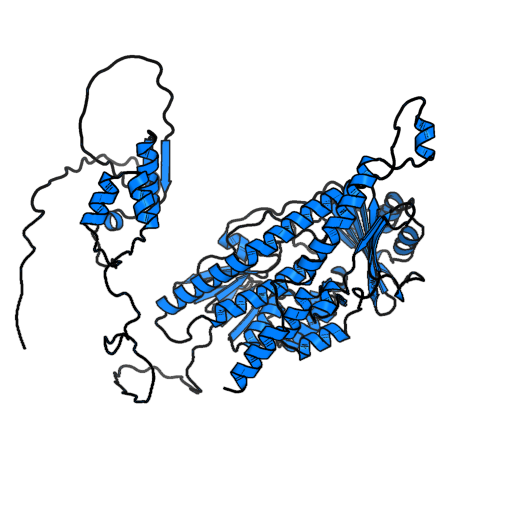43 34.660 1.00 82.38 81 GLU A CA 1
ATOM 619 C C . GLU A 1 81 ? 6.207 26.415 34.103 1.00 82.38 81 GLU A C 1
ATOM 621 O O . GLU A 1 81 ? 6.327 26.001 32.951 1.00 82.38 81 GLU A O 1
ATOM 626 N N . VAL A 1 82 ? 5.248 25.976 34.924 1.00 77.81 82 VAL A N 1
ATOM 627 C CA . VAL A 1 82 ? 4.241 24.969 34.553 1.00 77.81 82 VAL A CA 1
ATOM 628 C C . VAL A 1 82 ? 2.874 25.639 34.442 1.00 77.81 82 VAL A C 1
ATOM 630 O O . VAL A 1 82 ? 2.417 26.277 35.388 1.00 77.81 82 VAL A O 1
ATOM 633 N N . PHE A 1 83 ? 2.214 25.465 33.302 1.00 76.12 83 PHE A N 1
ATOM 634 C CA . PHE A 1 83 ? 0.873 25.963 33.020 1.00 76.12 83 PHE A CA 1
ATOM 635 C C . PHE A 1 83 ? -0.121 24.811 33.110 1.00 76.12 83 PHE A C 1
ATOM 637 O O . PHE A 1 83 ? -0.031 23.861 32.338 1.00 76.12 83 PHE A O 1
ATOM 644 N N . GLU A 1 84 ? -1.089 24.899 34.015 1.00 78.50 84 GLU A N 1
ATOM 645 C CA . GLU A 1 84 ? -2.198 23.947 34.111 1.00 78.50 84 GLU A CA 1
ATOM 646 C C . GLU A 1 84 ? -3.527 24.705 34.052 1.00 78.50 84 GLU A C 1
ATOM 648 O O . GLU A 1 84 ? -3.649 25.818 34.571 1.00 78.50 84 GLU A O 1
ATOM 653 N N . LYS A 1 85 ? -4.511 24.108 33.378 1.00 66.44 85 LYS A N 1
ATOM 654 C CA . LYS A 1 85 ? -5.849 24.663 33.170 1.00 66.44 85 LYS A CA 1
ATOM 655 C C . LYS A 1 85 ? -6.646 24.718 34.474 1.00 66.44 85 LYS A C 1
ATOM 657 O O . LYS A 1 85 ? -7.467 25.617 34.633 1.00 66.44 85 LYS A O 1
ATOM 662 N N . ASP A 1 86 ? -6.400 23.777 35.386 1.00 66.44 86 ASP A N 1
ATOM 663 C CA . ASP A 1 86 ? -7.093 23.678 36.667 1.00 66.44 86 ASP A CA 1
ATOM 664 C C . ASP A 1 86 ? -6.165 23.193 37.798 1.00 66.44 86 ASP A C 1
ATOM 666 O O . ASP A 1 86 ? -5.702 22.051 37.821 1.00 66.44 86 ASP A O 1
ATOM 670 N N . LEU A 1 87 ? -5.901 24.075 38.765 1.00 58.38 87 LEU A N 1
ATOM 671 C CA . LEU A 1 87 ? -5.063 23.773 39.929 1.00 58.38 87 LEU A CA 1
ATOM 672 C C . LEU A 1 87 ? -5.774 22.957 41.008 1.00 58.38 87 LEU A C 1
ATOM 674 O O . LEU A 1 87 ? -5.083 22.360 41.834 1.00 58.38 87 LEU A O 1
ATOM 678 N N . SER A 1 88 ? -7.108 22.902 41.006 1.00 58.50 88 SER A N 1
ATOM 679 C CA . SER A 1 88 ? -7.874 22.090 41.962 1.00 58.50 88 SER A CA 1
ATOM 680 C C . SER A 1 88 ? -7.573 20.598 41.774 1.00 58.50 88 SER A C 1
ATOM 682 O O . SER A 1 88 ? -7.370 19.865 42.743 1.00 58.50 88 SER A O 1
ATOM 684 N N . LEU A 1 89 ? -7.357 20.184 40.519 1.00 51.78 89 LEU A N 1
ATOM 685 C CA . LEU A 1 89 ? -6.850 18.864 40.157 1.00 51.78 89 LEU A CA 1
ATOM 686 C C . LEU A 1 89 ? -5.459 18.622 40.763 1.00 51.78 89 LEU A C 1
ATOM 688 O O . LEU A 1 89 ? -5.219 17.587 41.374 1.00 51.78 89 LEU A O 1
ATOM 692 N N . VAL A 1 90 ? -4.523 19.560 40.646 1.00 52.34 90 VAL A N 1
ATOM 693 C CA . VAL A 1 90 ? -3.155 19.378 41.170 1.00 52.34 90 VAL A CA 1
ATOM 694 C C . VAL A 1 90 ? -3.118 19.383 42.708 1.00 52.34 90 VAL A C 1
ATOM 696 O O . VAL A 1 90 ? -2.298 18.681 43.293 1.00 52.34 90 VAL A O 1
ATOM 699 N N . ARG A 1 91 ? -4.017 20.130 43.365 1.00 54.44 91 ARG A N 1
ATOM 700 C CA . ARG A 1 91 ? -4.061 20.319 44.830 1.00 54.44 91 ARG A CA 1
ATOM 701 C C . ARG A 1 91 ? -4.951 19.332 45.589 1.00 54.44 91 ARG A C 1
ATOM 703 O O . ARG A 1 91 ? -4.949 19.356 46.813 1.00 54.44 91 ARG A O 1
ATOM 710 N N . GLY A 1 92 ? -5.672 18.455 44.890 1.00 51.22 92 GLY A N 1
ATOM 711 C CA . GLY A 1 92 ? -6.529 17.447 45.524 1.00 51.22 92 GLY A CA 1
ATOM 712 C C . GLY A 1 92 ? -7.903 17.964 45.966 1.00 51.22 92 GLY A C 1
ATOM 713 O O . GLY A 1 92 ? -8.576 17.306 46.752 1.00 51.22 92 GLY A O 1
ATOM 714 N N . GLU A 1 93 ? -8.348 19.106 45.446 1.00 51.91 93 GLU A N 1
ATOM 715 C CA . GLU A 1 93 ? -9.652 19.701 45.752 1.00 51.91 93 GLU A CA 1
ATOM 716 C C . GLU A 1 93 ? -10.664 19.300 44.660 1.00 51.91 93 GLU A C 1
ATOM 718 O O . GLU A 1 93 ? -10.950 20.063 43.744 1.00 51.91 93 GLU A O 1
ATOM 723 N N . GLY A 1 94 ? -11.176 18.063 44.694 1.00 48.22 94 GLY A N 1
ATOM 724 C CA . GLY A 1 94 ? -12.178 17.598 43.722 1.00 48.22 94 GLY A CA 1
ATOM 725 C C . GLY A 1 94 ? -12.676 16.169 43.961 1.00 48.22 94 GLY A C 1
ATOM 726 O O . GLY A 1 94 ? -11.920 15.298 44.378 1.00 48.22 94 GLY A O 1
ATOM 727 N N . GLN A 1 95 ? -13.959 15.916 43.676 1.00 40.50 95 GLN A N 1
ATOM 728 C CA . GLN A 1 95 ? -14.690 14.692 44.053 1.00 40.50 95 GLN A CA 1
ATOM 729 C C . GLN A 1 95 ? -14.277 13.397 43.324 1.00 40.50 95 GLN A C 1
ATOM 731 O O . GLN A 1 95 ? -14.832 12.346 43.640 1.00 40.50 95 GLN A O 1
ATOM 736 N N . HIS A 1 96 ? -13.365 13.413 42.347 1.00 45.56 96 HIS A N 1
ATOM 737 C CA . HIS A 1 96 ? -13.058 12.235 41.519 1.00 45.56 96 HIS A CA 1
ATOM 738 C C . HIS A 1 96 ? -11.549 12.022 41.357 1.00 45.56 96 HIS A C 1
ATOM 740 O O . HIS A 1 96 ? -10.942 12.561 40.431 1.00 45.56 96 HIS A O 1
ATOM 746 N N . ARG A 1 97 ? -10.943 11.183 42.210 1.00 50.91 97 ARG A N 1
ATOM 747 C CA . ARG A 1 97 ? -9.644 10.554 41.919 1.00 50.91 97 ARG A CA 1
ATOM 748 C C . ARG A 1 97 ? -9.607 9.103 42.387 1.00 50.91 97 ARG A C 1
ATOM 750 O O . ARG A 1 97 ? -9.806 8.823 43.563 1.00 50.91 97 ARG A O 1
ATOM 757 N N . GLY A 1 98 ? -9.329 8.199 41.449 1.00 49.41 98 GLY A N 1
ATOM 758 C CA . GLY A 1 98 ? -8.925 6.825 41.743 1.00 49.41 98 GLY A CA 1
ATOM 759 C C . GLY A 1 98 ? -7.422 6.743 42.052 1.00 49.41 98 GLY A C 1
ATOM 760 O O . GLY A 1 98 ? -6.672 7.654 41.687 1.00 49.41 98 GLY A O 1
ATOM 761 N N . PRO A 1 99 ? -6.962 5.676 42.723 1.00 56.75 99 PRO A N 1
ATOM 762 C CA . PRO A 1 99 ? -5.543 5.465 42.997 1.00 56.75 99 PRO A CA 1
ATOM 763 C C . PRO A 1 99 ? -4.745 5.305 41.694 1.00 56.75 99 PRO A C 1
ATOM 765 O O . PRO A 1 99 ? -5.225 4.713 40.728 1.00 56.75 99 PRO A O 1
ATOM 768 N N . ILE A 1 100 ? -3.506 5.802 41.677 1.00 61.75 100 ILE A N 1
ATOM 769 C CA . ILE A 1 100 ? -2.563 5.602 40.569 1.00 61.75 100 ILE A CA 1
ATOM 770 C C . ILE A 1 100 ? -1.507 4.603 41.025 1.00 61.75 100 ILE A C 1
ATOM 772 O O . ILE A 1 100 ? -0.832 4.816 42.030 1.00 61.75 100 ILE A O 1
ATOM 776 N N . GLN A 1 101 ? -1.353 3.516 40.275 1.00 69.50 101 GLN A N 1
ATOM 777 C CA . GLN A 1 101 ? -0.303 2.540 40.525 1.00 69.50 101 GLN A CA 1
ATOM 778 C C . GLN A 1 101 ? 0.994 2.986 39.843 1.00 69.50 101 GLN A C 1
ATOM 780 O O . GLN A 1 101 ? 1.049 3.120 38.620 1.00 69.50 101 GLN A O 1
ATOM 785 N N . LEU A 1 102 ? 2.051 3.185 40.631 1.00 70.50 102 LEU A N 1
ATOM 786 C CA . LEU A 1 102 ? 3.401 3.422 40.125 1.00 70.50 102 LEU A CA 1
ATOM 787 C C . LEU A 1 102 ? 4.180 2.105 40.125 1.00 70.50 102 LEU A C 1
ATOM 789 O O . LEU A 1 102 ? 4.271 1.422 41.143 1.00 70.50 102 LEU A O 1
ATOM 793 N N . MET A 1 103 ? 4.732 1.735 38.970 1.00 75.62 103 MET A N 1
ATOM 794 C CA . MET A 1 103 ? 5.645 0.594 38.868 1.00 75.62 103 MET A CA 1
ATOM 795 C C . MET A 1 103 ? 7.028 0.962 39.418 1.00 75.62 103 MET A C 1
ATOM 797 O O . MET A 1 103 ? 7.427 2.128 39.378 1.00 75.62 103 MET A O 1
ATOM 801 N N . SER A 1 104 ? 7.795 -0.040 39.854 1.00 73.00 104 SER A N 1
ATOM 802 C CA . SER A 1 104 ? 9.157 0.139 40.384 1.00 73.00 104 SER A CA 1
ATOM 803 C C . SER A 1 104 ? 10.084 0.891 39.424 1.00 73.00 104 SER A C 1
ATOM 805 O O . SER A 1 104 ? 10.902 1.690 39.862 1.00 73.00 104 SER A O 1
ATOM 807 N N . SER A 1 105 ? 9.913 0.720 38.111 1.00 70.69 105 SER A N 1
ATOM 808 C CA . SER A 1 105 ? 10.679 1.457 37.101 1.00 70.69 105 SER A CA 1
ATOM 809 C C . SER A 1 105 ? 10.394 2.963 37.095 1.00 70.69 105 SER A C 1
ATOM 811 O O . SER A 1 105 ? 11.298 3.751 36.844 1.00 70.69 105 SER A O 1
ATOM 813 N N . ALA A 1 106 ? 9.153 3.380 37.359 1.00 74.50 106 ALA A N 1
ATOM 814 C CA . ALA A 1 106 ? 8.797 4.797 37.444 1.00 74.50 106 ALA A CA 1
ATOM 815 C C . ALA A 1 106 ? 9.331 5.424 38.739 1.00 74.50 106 ALA A C 1
ATOM 817 O O . ALA A 1 106 ? 9.781 6.567 38.734 1.00 74.50 106 ALA A O 1
ATOM 818 N N . LEU A 1 107 ? 9.327 4.649 39.825 1.00 77.56 107 LEU A N 1
ATOM 819 C CA . LEU A 1 107 ? 9.876 5.062 41.108 1.00 77.56 107 LEU A CA 1
ATOM 820 C C . LEU A 1 107 ? 11.401 5.217 41.056 1.00 77.56 107 LEU A C 1
ATOM 822 O O . LEU A 1 107 ? 11.907 6.243 41.485 1.00 77.56 107 LEU A O 1
ATOM 826 N N . ALA A 1 108 ? 12.110 4.288 40.409 1.00 76.06 108 ALA A N 1
ATOM 827 C CA . ALA A 1 108 ? 13.556 4.390 40.199 1.00 76.06 108 ALA A CA 1
ATOM 828 C C . ALA A 1 108 ? 13.953 5.647 39.399 1.00 76.06 108 ALA A C 1
ATOM 830 O O . ALA A 1 108 ? 14.980 6.268 39.661 1.00 76.06 108 ALA A O 1
ATOM 831 N N . VAL A 1 109 ? 13.127 6.059 38.428 1.00 78.19 109 VAL A N 1
ATOM 832 C CA . VAL A 1 109 ? 13.338 7.314 37.686 1.00 78.19 109 VAL A CA 1
ATOM 833 C C . VAL A 1 109 ? 13.098 8.534 38.577 1.00 78.19 109 VAL A C 1
ATOM 835 O O . VAL A 1 109 ? 13.847 9.501 38.482 1.00 78.19 109 VAL A O 1
ATOM 838 N N . LEU A 1 110 ? 12.082 8.498 39.443 1.00 80.00 110 LEU A N 1
ATOM 839 C CA . LEU A 1 110 ? 11.825 9.563 40.415 1.00 80.00 110 LEU A CA 1
ATOM 840 C C . LEU A 1 110 ? 12.961 9.685 41.431 1.00 80.00 110 LEU A C 1
ATOM 842 O O . LEU A 1 110 ? 13.414 10.797 41.661 1.00 80.00 110 LEU A O 1
ATOM 846 N N . GLU A 1 111 ? 13.461 8.572 41.969 1.00 84.06 111 GLU A N 1
ATOM 847 C CA . GLU A 1 111 ? 14.611 8.546 42.885 1.00 84.06 111 GLU A CA 1
ATOM 848 C C . GLU A 1 111 ? 15.868 9.117 42.223 1.00 84.06 111 GLU A C 1
ATOM 850 O O . GLU A 1 111 ? 16.584 9.910 42.829 1.00 84.06 111 GLU A O 1
ATOM 855 N N . ALA A 1 112 ? 16.099 8.786 40.948 1.00 83.50 112 ALA A N 1
ATOM 856 C CA . ALA A 1 112 ? 17.214 9.329 40.175 1.00 83.50 112 ALA A CA 1
ATOM 857 C C . ALA A 1 112 ? 17.089 10.840 39.888 1.00 83.50 112 ALA A C 1
ATOM 859 O O . ALA A 1 112 ? 18.089 11.487 39.571 1.00 83.50 112 ALA A O 1
ATOM 860 N N . ILE A 1 113 ? 15.874 11.396 39.946 1.00 82.56 113 ILE A N 1
ATOM 861 C CA . ILE A 1 113 ? 15.607 12.827 39.751 1.00 82.56 113 ILE A CA 1
ATOM 862 C C . ILE A 1 113 ? 15.663 13.577 41.085 1.00 82.56 113 ILE A C 1
ATOM 864 O O . ILE A 1 113 ? 16.299 14.626 41.162 1.00 82.56 113 ILE A O 1
ATOM 868 N N . ASP A 1 114 ? 14.970 13.069 42.102 1.00 83.00 114 ASP A N 1
ATOM 869 C CA . ASP A 1 114 ? 14.875 13.629 43.445 1.00 83.00 114 ASP A CA 1
ATOM 870 C C . ASP A 1 114 ? 14.484 12.527 44.445 1.00 83.00 114 ASP A C 1
ATOM 872 O O . ASP A 1 114 ? 13.320 12.127 44.560 1.00 83.00 114 ASP A O 1
ATOM 876 N N . GLU A 1 115 ? 15.477 12.054 45.192 1.00 83.38 115 GLU A N 1
ATOM 877 C CA . GLU A 1 115 ? 15.327 11.000 46.197 1.00 83.38 115 GLU A CA 1
ATOM 878 C C . GLU A 1 115 ? 14.315 11.366 47.299 1.00 83.38 115 GLU A C 1
ATOM 880 O O . GLU A 1 115 ? 13.537 10.518 47.738 1.00 83.38 115 GLU A O 1
ATOM 885 N N . ASN A 1 116 ? 14.253 12.639 47.710 1.00 80.00 116 ASN A N 1
ATOM 886 C CA . ASN A 1 116 ? 13.352 13.080 48.777 1.00 80.00 116 ASN A CA 1
ATOM 887 C C . ASN A 1 116 ? 11.893 13.071 48.319 1.00 80.00 116 ASN A C 1
ATOM 889 O O . ASN A 1 116 ? 11.013 12.628 49.059 1.00 80.00 116 ASN A O 1
ATOM 893 N N . VAL A 1 117 ? 11.628 13.533 47.095 1.00 79.00 117 VAL A N 1
ATOM 894 C CA . VAL A 1 117 ? 10.278 13.491 46.512 1.00 79.00 117 VAL A CA 1
ATOM 895 C C . VAL A 1 117 ? 9.842 12.047 46.284 1.00 79.00 117 VAL A C 1
ATOM 897 O O . VAL A 1 117 ? 8.704 11.697 46.598 1.00 79.00 117 VAL A O 1
ATOM 900 N N . ALA A 1 118 ? 10.737 11.187 45.794 1.00 76.25 118 ALA A N 1
ATOM 901 C CA . ALA A 1 118 ? 10.441 9.768 45.643 1.00 76.25 118 ALA A CA 1
ATOM 902 C C . ALA A 1 118 ? 10.095 9.113 46.988 1.00 76.25 118 ALA A C 1
ATOM 904 O O . ALA A 1 118 ? 9.101 8.393 47.074 1.00 76.25 118 ALA A O 1
ATOM 905 N N . LYS A 1 119 ? 10.838 9.434 48.056 1.00 76.94 119 LYS A N 1
ATOM 906 C CA . LYS A 1 119 ? 10.551 8.959 49.414 1.00 76.94 119 LYS A CA 1
ATOM 907 C C . LYS A 1 119 ? 9.189 9.421 49.924 1.00 76.94 119 LYS A C 1
ATOM 909 O O . LYS A 1 119 ? 8.421 8.593 50.398 1.00 76.94 119 LYS A O 1
ATOM 914 N N . GLN A 1 120 ? 8.841 10.695 49.746 1.00 78.69 120 GLN A N 1
ATOM 915 C CA . GLN A 1 120 ? 7.515 11.211 50.114 1.00 78.69 120 GLN A CA 1
ATOM 916 C C . GLN A 1 120 ? 6.386 10.508 49.345 1.00 78.69 120 GLN A C 1
ATOM 918 O O . GLN A 1 120 ? 5.339 10.205 49.915 1.00 78.69 120 GLN A O 1
ATOM 923 N N . ILE A 1 121 ? 6.598 10.206 48.059 1.00 78.19 121 ILE A N 1
ATOM 924 C CA . ILE A 1 121 ? 5.639 9.454 47.238 1.00 78.19 121 ILE A CA 1
ATOM 925 C C . ILE A 1 121 ? 5.515 8.004 47.728 1.00 78.19 121 ILE A C 1
ATOM 927 O O . ILE A 1 121 ? 4.403 7.480 47.782 1.00 78.19 121 ILE A O 1
ATOM 931 N N . MET A 1 122 ? 6.623 7.358 48.105 1.00 76.81 122 MET A N 1
ATOM 932 C CA . MET A 1 122 ? 6.606 6.015 48.698 1.00 76.81 122 MET A CA 1
ATOM 933 C C . MET A 1 122 ? 5.892 5.988 50.048 1.00 76.81 122 MET A C 1
ATOM 935 O O . MET A 1 122 ? 5.111 5.074 50.290 1.00 76.81 122 MET A O 1
ATOM 939 N N . GLU A 1 123 ? 6.138 6.981 50.903 1.00 79.44 123 GLU A N 1
ATOM 940 C CA . GLU A 1 123 ? 5.522 7.113 52.228 1.00 79.44 123 GLU A CA 1
ATOM 941 C C . GLU A 1 123 ? 4.015 7.392 52.138 1.00 79.44 123 GLU A C 1
ATOM 943 O O . GLU A 1 123 ? 3.241 6.869 52.937 1.00 79.44 123 GLU A O 1
ATOM 948 N N . ALA A 1 124 ? 3.583 8.175 51.144 1.00 75.56 124 ALA A N 1
ATOM 949 C CA . ALA A 1 124 ? 2.167 8.420 50.871 1.00 75.56 124 ALA A CA 1
ATOM 950 C C . ALA A 1 124 ? 1.476 7.242 50.152 1.00 75.56 124 ALA A C 1
ATOM 952 O O . ALA A 1 124 ? 0.246 7.147 50.147 1.00 75.56 124 ALA A O 1
ATOM 953 N N . GLY A 1 125 ? 2.251 6.369 49.504 1.00 65.88 125 GLY A N 1
ATOM 954 C CA . GLY A 1 125 ? 1.772 5.238 48.718 1.00 65.88 125 GLY A CA 1
ATOM 955 C C . GLY A 1 125 ? 1.603 3.952 49.530 1.00 65.88 125 GLY A C 1
ATOM 956 O O . GLY A 1 125 ? 2.169 3.765 50.601 1.00 65.88 125 GLY A O 1
ATOM 957 N N . CYS A 1 126 ? 0.831 3.005 48.993 1.00 70.88 126 CYS A N 1
ATOM 958 C CA . CYS A 1 126 ? 0.732 1.659 49.552 1.00 70.88 126 CYS A CA 1
ATOM 959 C C . CYS A 1 126 ? 1.532 0.674 48.690 1.00 70.88 126 CYS A C 1
ATOM 961 O O . CYS A 1 126 ? 1.266 0.544 47.494 1.00 70.88 126 CYS A O 1
ATOM 963 N N . VAL A 1 127 ? 2.488 -0.047 49.286 1.00 66.56 127 VAL A N 1
ATOM 964 C CA . VAL A 1 127 ? 3.234 -1.103 48.585 1.00 66.56 127 VAL A CA 1
ATOM 965 C C . VAL A 1 127 ? 2.297 -2.283 48.310 1.00 66.56 127 VAL A C 1
ATOM 967 O O . VAL A 1 127 ? 1.820 -2.945 49.232 1.00 66.56 127 VAL A O 1
ATOM 970 N N . THR A 1 128 ? 2.029 -2.544 47.029 1.00 60.59 128 THR A N 1
ATOM 971 C CA . THR A 1 128 ? 1.198 -3.673 46.568 1.00 60.59 128 THR A CA 1
ATOM 972 C C . THR A 1 128 ? 2.022 -4.837 46.011 1.00 60.59 128 THR A C 1
ATOM 974 O O . THR A 1 128 ? 1.518 -5.950 45.908 1.00 60.59 128 THR A O 1
ATOM 977 N N . GLY A 1 129 ? 3.302 -4.629 45.680 1.00 55.12 129 GLY A N 1
ATOM 978 C CA . GLY A 1 129 ? 4.171 -5.644 45.060 1.00 55.12 129 GLY A CA 1
ATOM 979 C C . GLY A 1 129 ? 4.588 -6.808 45.971 1.00 55.12 129 GLY A C 1
ATOM 980 O O . GLY A 1 129 ? 5.043 -7.831 45.474 1.00 55.12 129 GLY A O 1
ATOM 981 N N . ASN A 1 130 ? 4.416 -6.669 47.287 1.00 53.50 130 ASN A N 1
ATOM 982 C CA . ASN A 1 130 ? 4.651 -7.710 48.297 1.00 53.50 130 ASN A CA 1
ATOM 983 C C . ASN A 1 130 ? 3.364 -8.448 48.711 1.00 53.50 130 ASN A C 1
ATOM 985 O O . ASN A 1 130 ? 3.387 -9.272 49.624 1.00 53.50 130 ASN A O 1
ATOM 989 N N . ARG A 1 131 ? 2.238 -8.135 48.065 1.00 52.03 131 ARG A N 1
ATOM 990 C CA . ARG A 1 131 ? 0.952 -8.798 48.274 1.00 52.03 131 ARG A CA 1
ATOM 991 C C . ARG A 1 131 ? 0.741 -9.818 47.165 1.00 52.03 131 ARG A C 1
ATOM 993 O O . ARG A 1 131 ? 1.229 -9.641 46.048 1.00 52.03 131 ARG A O 1
ATOM 1000 N N . THR A 1 132 ? -0.011 -10.877 47.456 1.00 46.31 132 THR A N 1
ATOM 1001 C CA . THR A 1 132 ? -0.562 -11.723 46.397 1.00 46.31 132 THR A CA 1
ATOM 1002 C C . THR A 1 132 ? -1.325 -10.794 45.459 1.00 46.31 132 THR A C 1
ATOM 1004 O O . THR A 1 132 ? -2.206 -10.065 45.909 1.00 46.31 132 THR A O 1
ATOM 1007 N N . ASN A 1 133 ? -0.944 -10.775 44.185 1.00 45.56 133 ASN A N 1
ATOM 1008 C CA . ASN A 1 133 ? -1.584 -9.980 43.145 1.00 45.56 133 ASN A CA 1
ATOM 1009 C C . ASN A 1 133 ? -2.189 -10.956 42.136 1.00 45.56 133 ASN A C 1
ATOM 1011 O O . ASN A 1 133 ? -1.509 -11.870 41.671 1.00 45.56 133 ASN A O 1
ATOM 1015 N N . GLY A 1 134 ? -3.471 -10.800 41.826 1.00 47.62 134 GLY A N 1
ATOM 1016 C CA . GLY A 1 134 ? -4.191 -11.686 40.919 1.00 47.62 134 GLY A CA 1
ATOM 1017 C C . GLY A 1 134 ? -5.557 -11.121 40.569 1.00 47.62 134 GLY A C 1
ATOM 1018 O O . GLY A 1 134 ? -6.007 -10.140 41.159 1.00 47.62 134 GLY A O 1
ATOM 1019 N N . PHE A 1 135 ? -6.202 -11.727 39.580 1.00 40.12 135 PHE A N 1
ATOM 1020 C CA . PHE A 1 135 ? -7.549 -11.348 39.182 1.00 40.12 135 PHE A CA 1
ATOM 1021 C C . PHE A 1 135 ? -8.554 -11.935 40.171 1.00 40.12 135 PHE A C 1
ATOM 1023 O O . PHE A 1 135 ? -8.560 -13.140 40.438 1.00 40.12 135 PHE A O 1
ATOM 1030 N N . VAL A 1 136 ? -9.384 -11.057 40.720 1.00 40.34 136 VAL A N 1
ATOM 1031 C CA . VAL A 1 136 ? -10.491 -11.410 41.603 1.00 40.34 136 VAL A CA 1
ATOM 1032 C C . VAL A 1 136 ? -11.769 -11.292 40.786 1.00 40.34 136 VAL A C 1
ATOM 1034 O O . VAL A 1 136 ? -11.936 -10.328 40.038 1.00 40.34 136 VAL A O 1
ATOM 1037 N N . ASP A 1 137 ? -12.661 -12.270 40.903 1.00 42.59 137 ASP A N 1
ATOM 1038 C CA . ASP A 1 137 ? -14.007 -12.143 40.350 1.00 42.59 137 ASP A CA 1
ATOM 1039 C C . ASP A 1 137 ? -14.743 -10.998 41.070 1.00 42.59 137 ASP A C 1
ATOM 1041 O O . ASP A 1 137 ? -14.907 -11.024 42.292 1.00 42.59 137 ASP A O 1
ATOM 1045 N N . GLY A 1 138 ? -15.171 -9.984 40.313 1.00 37.62 138 GLY A N 1
ATOM 1046 C CA . GLY A 1 138 ? -15.836 -8.785 40.832 1.00 37.62 138 GLY A CA 1
ATOM 1047 C C . GLY A 1 138 ? -17.224 -9.037 41.433 1.00 37.62 138 GLY A C 1
ATOM 1048 O O . GLY A 1 138 ? -17.785 -8.122 42.030 1.00 37.62 138 GLY A O 1
ATOM 1049 N N . VAL A 1 139 ? -17.772 -10.251 41.296 1.00 43.75 139 VAL A N 1
ATOM 1050 C CA . VAL A 1 139 ? -19.068 -10.640 41.877 1.00 43.75 139 VAL A CA 1
ATOM 1051 C C . VAL A 1 139 ? -18.899 -11.397 43.199 1.00 43.75 139 VAL A C 1
ATOM 1053 O O . VAL A 1 139 ? -19.653 -11.155 44.138 1.00 43.75 139 VAL A O 1
ATOM 1056 N N . SER A 1 140 ? -17.914 -12.297 43.302 1.00 48.91 140 SER A N 1
ATOM 1057 C CA . SER A 1 140 ? -17.734 -13.168 44.480 1.00 48.91 140 SER A CA 1
ATOM 1058 C C . SER A 1 140 ? -16.575 -12.789 45.408 1.00 48.91 140 SER A C 1
ATOM 1060 O O . SER A 1 140 ? -16.510 -13.292 46.529 1.00 48.91 140 SER A O 1
ATOM 1062 N N . GLY A 1 141 ? -15.644 -11.932 44.972 1.00 44.59 141 GLY A N 1
ATOM 1063 C CA . GLY A 1 141 ? -14.446 -11.582 45.746 1.00 44.59 141 GLY A CA 1
ATOM 1064 C C . GLY A 1 141 ? -13.428 -12.727 45.883 1.00 44.59 141 GLY A C 1
ATOM 1065 O O . GLY A 1 141 ? -12.459 -12.603 46.634 1.00 44.59 141 GLY A O 1
ATOM 1066 N N . ALA A 1 142 ? -13.628 -13.847 45.176 1.00 44.19 142 ALA A N 1
ATOM 1067 C CA . ALA A 1 142 ? -12.779 -15.028 45.267 1.00 44.19 142 ALA A CA 1
ATOM 1068 C C . ALA A 1 142 ? -11.568 -14.962 44.319 1.00 44.19 142 ALA A C 1
ATOM 1070 O O . ALA A 1 142 ? -11.655 -14.512 43.174 1.00 44.19 142 ALA A O 1
ATOM 1071 N N . TRP A 1 143 ? -10.430 -15.474 44.796 1.00 45.47 143 TRP A N 1
ATOM 1072 C CA . TRP A 1 143 ? -9.219 -15.682 44.000 1.00 45.47 143 TRP A CA 1
ATOM 1073 C C . TRP A 1 143 ? -9.453 -16.806 42.990 1.00 45.47 143 TRP A C 1
ATOM 1075 O O . TRP A 1 143 ? -9.792 -17.923 43.386 1.00 45.47 143 TRP A O 1
ATOM 1085 N N . ALA A 1 144 ? -9.258 -16.533 41.698 1.00 39.69 144 ALA A N 1
ATOM 1086 C CA . ALA A 1 144 ? -9.535 -17.492 40.633 1.00 39.69 144 ALA A CA 1
ATOM 1087 C C . ALA A 1 144 ? -8.716 -18.795 40.798 1.00 39.69 144 ALA A C 1
ATOM 1089 O O . ALA A 1 144 ? -7.530 -18.853 40.469 1.00 39.69 144 ALA A O 1
ATOM 1090 N N . LYS A 1 145 ? -9.356 -19.869 41.286 1.00 35.03 145 LYS A N 1
ATOM 1091 C CA . LYS A 1 145 ? -8.842 -21.247 41.228 1.00 35.03 145 LYS A CA 1
ATOM 1092 C C . LYS A 1 145 ? -9.699 -22.099 40.286 1.00 35.03 145 LYS A C 1
ATOM 1094 O O . LYS A 1 145 ? -10.916 -22.133 40.395 1.00 35.03 145 LYS A O 1
ATOM 1099 N N . LYS A 1 146 ? -8.986 -22.773 39.375 1.00 35.47 146 LYS A N 1
ATOM 1100 C CA . LYS A 1 146 ? -9.310 -23.927 38.510 1.00 35.47 146 LYS A CA 1
ATOM 1101 C C . LYS A 1 146 ? -10.781 -24.412 38.461 1.00 35.47 146 LYS A C 1
ATOM 1103 O O . LYS A 1 146 ? -11.265 -25.033 39.396 1.00 35.47 146 LYS A O 1
ATOM 1108 N N . TYR A 1 147 ? -11.387 -24.193 37.287 1.00 41.00 147 TYR A N 1
ATOM 1109 C CA . TYR A 1 147 ? -12.526 -24.851 36.617 1.00 41.00 147 TYR A CA 1
ATOM 1110 C C . TYR A 1 147 ? -13.447 -25.807 37.403 1.00 41.00 147 TYR A C 1
ATOM 1112 O O . TYR A 1 147 ? -13.024 -26.879 37.826 1.00 41.00 147 TYR A O 1
ATOM 1120 N N . SER A 1 148 ? -14.759 -25.534 37.368 1.00 28.80 148 SER A N 1
ATOM 1121 C CA . SER A 1 148 ? -15.792 -26.338 36.670 1.00 28.80 148 SER A CA 1
ATOM 1122 C C . SER A 1 148 ? -17.201 -26.107 37.258 1.00 28.80 148 SER A C 1
ATOM 1124 O O . SER A 1 148 ? -17.381 -26.087 38.466 1.00 28.80 148 SER A O 1
ATOM 1126 N N . LYS A 1 149 ? -18.199 -25.995 36.366 1.00 26.14 149 LYS A N 1
ATOM 1127 C CA . LYS A 1 149 ? -19.660 -26.122 36.584 1.00 26.14 149 LYS A CA 1
ATOM 1128 C C . LYS A 1 149 ? -20.457 -25.016 37.339 1.00 26.14 149 LYS A C 1
ATOM 1130 O O . LYS A 1 149 ? -20.539 -25.001 38.554 1.00 26.14 149 LYS A O 1
ATOM 1135 N N . ILE A 1 150 ? -21.204 -24.245 36.525 1.00 27.28 150 ILE A N 1
ATOM 1136 C CA . ILE A 1 150 ? -22.635 -23.826 36.610 1.00 27.28 150 ILE A CA 1
ATOM 1137 C C . ILE A 1 150 ? -23.156 -23.062 37.862 1.00 27.28 150 ILE A C 1
ATOM 1139 O O . ILE A 1 150 ? -23.290 -23.650 38.928 1.00 27.28 150 ILE A O 1
ATOM 1143 N N . ARG A 1 151 ? -23.680 -21.830 37.678 1.00 22.02 151 ARG A N 1
ATOM 1144 C CA . ARG A 1 151 ? -25.131 -21.463 37.724 1.00 22.02 151 ARG A CA 1
ATOM 1145 C C . ARG A 1 151 ? -25.367 -19.947 37.731 1.00 22.02 151 ARG A C 1
ATOM 1147 O O . ARG A 1 151 ? -24.781 -19.202 38.503 1.00 22.02 151 ARG A O 1
ATOM 1154 N N . SER A 1 152 ? -26.275 -19.534 36.850 1.00 27.36 152 SER A N 1
ATOM 1155 C CA . SER A 1 152 ? -26.829 -18.193 36.677 1.00 27.36 152 SER A CA 1
ATOM 1156 C C . SER A 1 152 ? -27.675 -17.745 37.870 1.00 27.36 152 SER A C 1
ATOM 1158 O O . SER A 1 152 ? -28.524 -18.514 38.325 1.00 27.36 152 SER A O 1
ATOM 1160 N N . TYR A 1 153 ? -27.556 -16.473 38.258 1.00 21.98 153 TYR A N 1
ATOM 1161 C CA . TYR A 1 153 ? -28.582 -15.766 39.026 1.00 21.98 153 TYR A CA 1
ATOM 1162 C C . TYR A 1 153 ? -28.922 -14.434 38.351 1.00 21.98 153 TYR A C 1
ATOM 1164 O O . TYR A 1 153 ? -28.051 -13.627 38.041 1.00 21.98 153 TYR A O 1
ATOM 1172 N N . CYS A 1 154 ? -30.217 -14.250 38.098 1.00 22.44 154 CYS A N 1
ATOM 1173 C CA . CYS A 1 154 ? -30.836 -13.044 37.566 1.00 22.44 154 CYS A CA 1
ATOM 1174 C C . CYS A 1 154 ? -31.146 -12.091 38.729 1.00 22.44 154 CYS A C 1
ATOM 1176 O O . CYS A 1 154 ? -31.791 -12.504 39.692 1.00 22.44 154 CYS A O 1
ATOM 1178 N N . VAL A 1 155 ? -30.744 -10.820 38.626 1.00 21.89 155 VAL A N 1
ATOM 1179 C CA . VAL A 1 155 ? -31.271 -9.742 39.475 1.00 21.89 155 VAL A CA 1
ATOM 1180 C C . VAL A 1 155 ? -31.873 -8.679 38.567 1.00 21.89 155 VAL A C 1
ATOM 1182 O O . VAL A 1 155 ? -31.205 -8.082 37.728 1.00 21.89 155 VAL A O 1
ATOM 1185 N N . ARG A 1 156 ? -33.184 -8.510 38.717 1.00 20.61 156 ARG A N 1
ATOM 1186 C CA . ARG A 1 156 ? -34.058 -7.646 37.930 1.00 20.61 156 ARG A CA 1
ATOM 1187 C C . ARG A 1 156 ? -34.168 -6.292 38.636 1.00 20.61 156 ARG A C 1
ATOM 1189 O O . ARG A 1 156 ? -34.636 -6.255 39.769 1.00 20.61 156 ARG A O 1
ATOM 1196 N N . CYS A 1 157 ? -33.837 -5.199 37.953 1.00 20.72 157 CYS A N 1
ATOM 1197 C CA . CYS A 1 157 ? -34.274 -3.852 38.331 1.00 20.72 157 CYS A CA 1
ATOM 1198 C C . CYS A 1 157 ? -34.984 -3.208 37.136 1.00 20.72 157 CYS A C 1
ATOM 1200 O O . CYS A 1 157 ? -34.420 -3.105 36.051 1.00 20.72 157 CYS A O 1
ATOM 1202 N N . LYS A 1 158 ? -36.252 -2.830 37.334 1.00 21.86 158 LYS A N 1
ATOM 1203 C CA . LYS A 1 158 ? -37.101 -2.132 36.359 1.00 21.86 158 LYS A CA 1
ATOM 1204 C C . LYS A 1 158 ? -37.114 -0.631 36.652 1.00 21.86 158 LYS A C 1
ATOM 1206 O O . LYS A 1 158 ? -37.380 -0.246 37.785 1.00 21.86 158 LYS A O 1
ATOM 1211 N N . SER A 1 159 ? -36.947 0.175 35.609 1.00 23.70 159 SER A N 1
ATOM 1212 C CA . SER A 1 159 ? -37.732 1.373 35.223 1.00 23.70 159 SER A CA 1
ATOM 1213 C C . SER A 1 159 ? -36.887 2.146 34.197 1.00 23.70 159 SER A C 1
ATOM 1215 O O . SER A 1 159 ? -35.677 2.205 34.357 1.00 23.70 159 SER A O 1
ATOM 1217 N N . SER A 1 160 ? -37.375 2.689 33.084 1.00 26.30 160 SER A N 1
ATOM 1218 C CA . SER A 1 160 ? -38.717 2.967 32.559 1.00 26.30 160 SER A CA 1
ATOM 1219 C C . SER A 1 160 ? -38.646 2.963 31.020 1.00 26.30 160 SER A C 1
ATOM 1221 O O . SER A 1 160 ? -37.601 3.267 30.456 1.00 26.30 160 SER A O 1
ATOM 1223 N N . LEU A 1 161 ? -39.746 2.579 30.372 1.00 28.86 161 LEU A N 1
ATOM 1224 C CA . LEU A 1 161 ? -39.884 2.334 28.932 1.00 28.86 161 LEU A CA 1
ATOM 1225 C C . LEU A 1 161 ? -39.757 3.592 28.054 1.00 28.86 161 LEU A C 1
ATOM 1227 O O . LEU A 1 161 ? -40.333 4.618 28.399 1.00 28.86 161 LEU A O 1
ATOM 1231 N N . ASP A 1 162 ? -39.159 3.426 26.869 1.00 26.17 162 ASP A N 1
ATOM 1232 C CA . ASP A 1 162 ? -39.732 3.903 25.598 1.00 26.17 162 ASP A CA 1
ATOM 1233 C C . ASP A 1 162 ? -39.431 2.847 24.497 1.00 26.17 162 ASP A C 1
ATOM 1235 O O . ASP A 1 162 ? -38.329 2.283 24.509 1.00 26.17 162 ASP A O 1
ATOM 1239 N N . PRO A 1 163 ? -40.392 2.460 23.630 1.00 33.19 163 PRO A N 1
ATOM 1240 C CA . PRO A 1 163 ? -40.352 1.211 22.882 1.00 33.19 163 PRO A CA 1
ATOM 1241 C C . PRO A 1 163 ? -39.962 1.416 21.414 1.00 33.19 163 PRO A C 1
ATOM 1243 O O . PRO A 1 163 ? -40.598 2.173 20.696 1.00 33.19 163 PRO A O 1
ATOM 1246 N N . THR A 1 164 ? -38.958 0.679 20.949 1.00 26.75 164 THR A N 1
ATOM 1247 C CA . THR A 1 164 ? -38.880 0.081 19.598 1.00 26.75 164 THR A CA 1
ATOM 1248 C C . THR A 1 164 ? -37.664 -0.848 19.583 1.00 26.75 164 THR A C 1
ATOM 1250 O O . THR A 1 164 ? -36.590 -0.526 19.086 1.00 26.75 164 THR A O 1
ATOM 1253 N N . LEU A 1 165 ? -37.823 -2.004 20.228 1.00 31.86 165 LEU A N 1
ATOM 1254 C CA . LEU A 1 165 ? -36.914 -3.137 20.099 1.00 31.86 165 LEU A CA 1
ATOM 1255 C C . LEU A 1 165 ? -37.637 -4.182 19.264 1.00 31.86 165 LEU A C 1
ATOM 1257 O O . LEU A 1 165 ? -38.575 -4.798 19.763 1.00 31.86 165 LEU A O 1
ATOM 1261 N N . ASP A 1 166 ? -37.172 -4.381 18.035 1.00 30.22 166 ASP A N 1
ATOM 1262 C CA . ASP A 1 166 ? -37.390 -5.628 17.318 1.00 30.22 166 ASP A CA 1
ATOM 1263 C C . ASP A 1 166 ? -36.058 -6.386 17.209 1.00 30.22 166 ASP A C 1
ATOM 1265 O O . ASP A 1 166 ? -35.041 -5.861 16.758 1.00 30.22 166 ASP A O 1
ATOM 1269 N N . GLU A 1 167 ? -36.140 -7.637 17.669 1.00 33.47 167 GLU A N 1
ATOM 1270 C CA . GLU A 1 167 ? -35.242 -8.789 17.524 1.00 33.47 167 GLU A CA 1
ATOM 1271 C C . GLU A 1 167 ? -33.855 -8.765 18.199 1.00 33.47 167 GLU A C 1
ATOM 1273 O O . GLU A 1 167 ? -32.802 -8.667 17.569 1.00 33.47 167 GLU A O 1
ATOM 1278 N N . GLU A 1 168 ? -33.854 -9.064 19.505 1.00 37.34 168 GLU A N 1
ATOM 1279 C CA . GLU A 1 168 ? -32.723 -9.711 20.182 1.00 37.34 168 GLU A CA 1
ATOM 1280 C C . GLU A 1 168 ? -32.462 -11.112 19.590 1.00 37.34 168 GLU A C 1
ATOM 1282 O O . GLU A 1 168 ? -33.166 -12.083 19.880 1.00 37.34 168 GLU A O 1
ATOM 1287 N N . LYS A 1 169 ? -31.390 -11.236 18.802 1.00 37.69 169 LYS A N 1
ATOM 1288 C CA . LYS A 1 169 ? -30.696 -12.503 18.529 1.00 37.69 169 LYS A CA 1
ATOM 1289 C C . LYS A 1 169 ? -29.265 -12.399 19.060 1.00 37.69 169 LYS A C 1
ATOM 1291 O O . LYS A 1 169 ? -28.453 -11.673 18.505 1.00 37.69 169 LYS A O 1
ATOM 1296 N N . ASP A 1 170 ? -29.001 -13.133 20.143 1.00 41.22 170 ASP A N 1
ATOM 1297 C CA . ASP A 1 170 ? -27.694 -13.384 20.777 1.00 41.22 170 ASP A CA 1
ATOM 1298 C C . ASP A 1 170 ? -26.866 -12.112 21.092 1.00 41.22 170 ASP A C 1
ATOM 1300 O O . ASP A 1 170 ? -26.007 -11.675 20.326 1.00 41.22 170 ASP A O 1
ATOM 1304 N N . GLY A 1 171 ? -27.174 -11.485 22.237 1.00 45.34 171 GLY A N 1
ATOM 1305 C CA . GLY A 1 171 ? -26.777 -10.129 22.651 1.00 45.34 171 GLY A CA 1
ATOM 1306 C C . GLY A 1 171 ? -25.282 -9.875 22.888 1.00 45.34 171 GLY A C 1
ATOM 1307 O O . GLY A 1 171 ? -24.866 -9.545 23.999 1.00 45.34 171 GLY A O 1
ATOM 1308 N N . LYS A 1 172 ? -24.467 -9.960 21.836 1.00 56.12 172 LYS A N 1
ATOM 1309 C CA . LYS A 1 172 ? -23.126 -9.363 21.770 1.00 56.12 172 LYS A CA 1
ATOM 1310 C C . LYS A 1 172 ? -23.216 -8.066 20.968 1.00 56.12 172 LYS A C 1
ATOM 1312 O O . LYS A 1 172 ? -23.524 -8.103 19.779 1.00 56.12 172 LYS A O 1
ATOM 1317 N N . ARG A 1 173 ? -22.912 -6.921 21.593 1.00 70.00 173 ARG A N 1
ATOM 1318 C CA . ARG A 1 173 ? -22.729 -5.656 20.861 1.00 70.00 173 ARG A CA 1
ATOM 1319 C C . ARG A 1 173 ? -21.541 -5.834 19.917 1.00 70.00 173 ARG A C 1
ATOM 1321 O O . ARG A 1 173 ? -20.419 -6.033 20.373 1.00 70.00 173 ARG A O 1
ATOM 1328 N N . LYS A 1 174 ? -21.797 -5.809 18.612 1.00 84.62 174 LYS A N 1
ATOM 1329 C CA . LYS A 1 174 ? -20.753 -5.837 17.584 1.00 84.62 174 LYS A CA 1
ATOM 1330 C C . LYS A 1 174 ? -20.151 -4.442 17.481 1.00 84.62 174 LYS A C 1
ATOM 1332 O O . LYS A 1 174 ? -20.901 -3.476 17.388 1.00 84.62 174 LYS A O 1
ATOM 1337 N N . LEU A 1 175 ? -18.822 -4.332 17.520 1.00 93.56 175 LEU A N 1
ATOM 1338 C CA . LEU A 1 175 ? -18.176 -3.040 17.292 1.00 93.56 175 LEU A CA 1
ATOM 1339 C C . LEU A 1 175 ? -18.431 -2.587 15.855 1.00 93.56 175 LEU A C 1
ATOM 1341 O O . LEU A 1 175 ? -18.308 -3.385 14.919 1.00 93.56 175 LEU A O 1
ATOM 1345 N N . LYS A 1 176 ? -18.737 -1.301 15.703 1.00 96.94 176 LYS A N 1
ATOM 1346 C CA . LYS A 1 176 ? -18.930 -0.640 14.419 1.00 96.94 176 LYS A CA 1
ATOM 1347 C C . LYS A 1 176 ? -17.677 0.116 13.992 1.00 96.94 176 LYS A C 1
ATOM 1349 O O . LYS A 1 176 ? -17.235 1.042 14.676 1.00 96.94 176 LYS A O 1
ATOM 1354 N N . ILE A 1 177 ? -17.122 -0.261 12.845 1.00 98.50 177 ILE A N 1
ATOM 1355 C CA . ILE A 1 177 ? -15.907 0.316 12.265 1.00 98.50 177 ILE A CA 1
ATOM 1356 C C . ILE A 1 177 ? -16.286 1.198 11.072 1.00 98.50 177 ILE A C 1
ATOM 1358 O O . ILE A 1 177 ? -16.842 0.728 10.082 1.00 98.50 177 ILE A O 1
ATOM 1362 N N . LEU A 1 178 ? -15.947 2.481 11.147 1.00 98.75 178 LEU A N 1
ATOM 1363 C CA . LEU A 1 178 ? -16.074 3.424 10.039 1.00 98.75 178 LEU A CA 1
ATOM 1364 C C . LEU A 1 178 ? -14.737 3.524 9.304 1.00 98.75 178 LEU A C 1
ATOM 1366 O O . LEU A 1 178 ? -13.697 3.716 9.936 1.00 98.75 178 LEU A O 1
ATOM 1370 N N . ILE A 1 179 ? -14.747 3.424 7.977 1.00 98.75 179 ILE A N 1
ATOM 1371 C CA . ILE A 1 179 ? -13.536 3.460 7.150 1.00 98.75 179 ILE A CA 1
ATOM 1372 C C . ILE A 1 179 ? -13.628 4.637 6.179 1.00 98.75 179 ILE A C 1
ATOM 1374 O O . ILE A 1 179 ? -14.469 4.650 5.284 1.00 98.75 179 ILE A O 1
ATOM 1378 N N . ALA A 1 180 ? -12.746 5.623 6.335 1.00 98.12 180 ALA A N 1
ATOM 1379 C CA . ALA A 1 180 ? -12.618 6.737 5.400 1.00 98.12 180 ALA A CA 1
ATOM 1380 C C . ALA A 1 180 ? -11.653 6.348 4.270 1.00 98.12 180 ALA A C 1
ATOM 1382 O O . ALA A 1 180 ? -10.443 6.308 4.489 1.00 98.12 180 ALA A O 1
ATOM 1383 N N . GLY A 1 181 ? -12.179 6.067 3.078 1.00 95.31 181 GLY A N 1
ATOM 1384 C CA . GLY A 1 181 ? -11.433 5.666 1.883 1.00 95.31 181 GLY A CA 1
ATOM 1385 C C . GLY A 1 181 ? -11.659 4.202 1.483 1.00 95.31 181 GLY A C 1
ATOM 1386 O O . GLY A 1 181 ? -11.387 3.283 2.250 1.00 95.31 181 GLY A O 1
ATOM 1387 N N . GLY A 1 182 ? -12.089 3.985 0.241 1.00 91.44 182 GLY A N 1
ATOM 1388 C CA . GLY A 1 182 ? -12.311 2.700 -0.434 1.00 91.44 182 GLY A CA 1
ATOM 1389 C C . GLY A 1 182 ? -11.173 2.289 -1.375 1.00 91.44 182 GLY A C 1
ATOM 1390 O O . GLY A 1 182 ? -11.387 1.620 -2.386 1.00 91.44 182 GLY A O 1
ATOM 1391 N N . GLY A 1 183 ? -9.934 2.683 -1.064 1.00 89.50 183 GLY A N 1
ATOM 1392 C CA . GLY A 1 183 ? -8.745 2.111 -1.703 1.00 89.50 183 GLY A CA 1
ATOM 1393 C C . GLY A 1 183 ? -8.515 0.646 -1.298 1.00 89.50 183 GLY A C 1
ATOM 1394 O O . GLY A 1 183 ? -9.250 0.092 -0.487 1.00 89.50 183 GLY A O 1
ATOM 1395 N N . ILE A 1 184 ? -7.440 0.023 -1.802 1.00 90.88 184 ILE A N 1
ATOM 1396 C CA . ILE A 1 184 ? -7.094 -1.383 -1.486 1.00 90.88 184 ILE A CA 1
ATOM 1397 C C . ILE A 1 184 ? -7.087 -1.634 0.032 1.00 90.88 184 ILE A C 1
ATOM 1399 O O . ILE A 1 184 ? -7.701 -2.588 0.492 1.00 90.88 184 ILE A O 1
ATOM 1403 N N . GLY A 1 185 ? -6.440 -0.761 0.815 1.00 94.38 185 GLY A N 1
ATOM 1404 C CA . GLY A 1 185 ? -6.400 -0.896 2.275 1.00 94.38 185 GLY A CA 1
ATOM 1405 C C . GLY A 1 185 ? -7.781 -0.797 2.931 1.00 94.38 185 GLY A C 1
ATOM 1406 O O . GLY A 1 185 ? -8.108 -1.607 3.786 1.00 94.38 185 GLY A O 1
ATOM 1407 N N . GLY A 1 186 ? -8.624 0.147 2.505 1.00 96.50 186 GLY A N 1
ATOM 1408 C CA . GLY A 1 186 ? -9.972 0.292 3.060 1.00 96.50 186 GLY A CA 1
ATOM 1409 C C . GLY A 1 186 ? -10.879 -0.899 2.749 1.00 96.50 186 GLY A C 1
ATOM 1410 O O . GLY A 1 186 ? -11.552 -1.410 3.640 1.00 96.50 186 GLY A O 1
ATOM 1411 N N . LEU A 1 187 ? -10.840 -1.398 1.510 1.00 96.44 187 LEU A N 1
ATOM 1412 C CA . LEU A 1 187 ? -11.644 -2.549 1.086 1.00 96.44 187 LEU A CA 1
ATOM 1413 C C . LEU A 1 187 ? -11.181 -3.859 1.738 1.00 96.44 187 LEU A C 1
ATOM 1415 O O . LEU A 1 187 ? -12.010 -4.656 2.169 1.00 96.44 187 LEU A O 1
ATOM 1419 N N . VAL A 1 188 ? -9.869 -4.080 1.862 1.00 98.00 188 VAL A N 1
ATOM 1420 C CA . VAL A 1 188 ? -9.333 -5.269 2.547 1.00 98.00 188 VAL A CA 1
ATOM 1421 C C . VAL A 1 188 ? -9.639 -5.221 4.044 1.00 98.00 188 VAL A C 1
ATOM 1423 O O . VAL A 1 188 ? -9.991 -6.250 4.622 1.00 98.00 188 VAL A O 1
ATOM 1426 N N . LEU A 1 189 ? -9.576 -4.041 4.671 1.00 98.44 189 LEU A N 1
ATOM 1427 C CA . LEU A 1 189 ? -10.006 -3.868 6.057 1.00 98.44 189 LEU A CA 1
ATOM 1428 C C . LEU A 1 189 ? -11.497 -4.176 6.220 1.00 98.44 189 LEU A C 1
ATOM 1430 O O . LEU A 1 189 ? -11.859 -4.886 7.153 1.00 98.44 189 LEU A O 1
ATOM 1434 N N . ALA A 1 190 ? -12.345 -3.688 5.312 1.00 98.19 190 ALA A N 1
ATOM 1435 C CA . ALA A 1 190 ? -13.778 -3.961 5.343 1.00 98.19 190 ALA A CA 1
ATOM 1436 C C . ALA A 1 190 ? -14.086 -5.455 5.192 1.00 98.19 190 ALA A C 1
ATOM 1438 O O . ALA A 1 190 ? -14.893 -5.996 5.947 1.00 98.19 190 ALA A O 1
ATOM 1439 N N . LEU A 1 191 ? -13.392 -6.140 4.278 1.00 97.88 191 LEU A N 1
ATOM 1440 C CA . LEU A 1 191 ? -13.513 -7.586 4.095 1.00 97.88 191 LEU A CA 1
ATOM 1441 C C . LEU A 1 191 ? -13.108 -8.344 5.368 1.00 97.88 191 LEU A C 1
ATOM 1443 O O . LEU A 1 191 ? -13.846 -9.211 5.831 1.00 97.88 191 LEU A O 1
ATOM 1447 N N . ALA A 1 192 ? -11.968 -7.986 5.965 1.00 96.81 192 ALA A N 1
ATOM 1448 C CA . ALA A 1 192 ? -11.489 -8.600 7.201 1.00 96.81 192 ALA A CA 1
ATOM 1449 C C . ALA A 1 192 ? -12.422 -8.327 8.394 1.00 96.81 192 ALA A C 1
ATOM 1451 O O . ALA A 1 192 ? -12.694 -9.236 9.180 1.00 96.81 192 ALA A O 1
ATOM 1452 N N . ALA A 1 193 ? -12.950 -7.105 8.509 1.00 96.69 193 ALA A N 1
ATOM 1453 C CA . ALA A 1 193 ? -13.919 -6.726 9.532 1.00 96.69 193 ALA A CA 1
ATOM 1454 C C . ALA A 1 193 ? -15.213 -7.547 9.409 1.00 96.69 193 ALA A C 1
ATOM 1456 O O . ALA A 1 193 ? -15.660 -8.155 10.384 1.00 96.69 193 ALA A O 1
ATOM 1457 N N . LYS A 1 194 ? -15.763 -7.632 8.190 1.00 95.19 194 LYS A N 1
ATOM 1458 C CA . LYS A 1 194 ? -16.958 -8.421 7.866 1.00 95.19 194 LYS A CA 1
ATOM 1459 C C . LYS A 1 194 ? -16.774 -9.897 8.224 1.00 95.19 194 LYS A C 1
ATOM 1461 O O . LYS A 1 194 ? -17.640 -10.474 8.877 1.00 95.19 194 LYS A O 1
ATOM 1466 N N . HIS A 1 195 ? -15.631 -10.494 7.872 1.00 92.44 195 HIS A N 1
ATOM 1467 C CA . HIS A 1 195 ? -15.313 -11.896 8.197 1.00 92.44 195 HIS A CA 1
ATOM 1468 C C . HIS A 1 195 ? -15.209 -12.178 9.695 1.00 92.44 195 HIS A C 1
ATOM 1470 O O . HIS A 1 195 ? -15.535 -13.276 10.140 1.00 92.44 195 HIS A O 1
ATOM 1476 N N . ARG A 1 196 ? -14.792 -11.189 10.491 1.00 92.12 196 ARG A N 1
ATOM 1477 C CA . ARG A 1 196 ? -14.768 -11.282 11.960 1.00 92.12 196 ARG A CA 1
ATOM 1478 C C . ARG A 1 196 ? -16.091 -10.889 12.622 1.00 92.12 196 ARG A C 1
ATOM 1480 O O . ARG A 1 196 ? -16.196 -10.910 13.843 1.00 92.12 196 ARG A O 1
ATOM 1487 N N . GLY A 1 197 ? -17.120 -10.580 11.835 1.00 93.19 197 GLY A N 1
ATOM 1488 C CA . GLY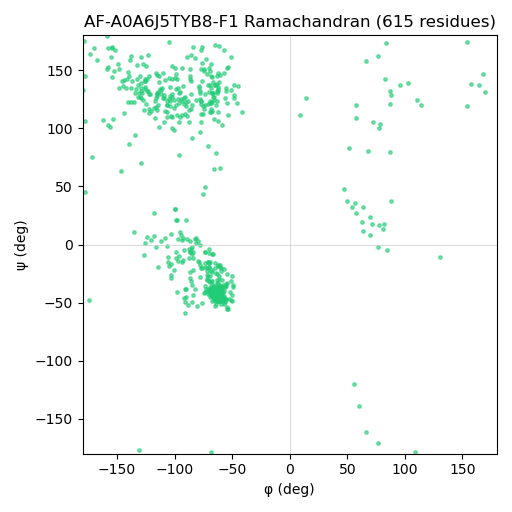 A 1 197 ? -18.458 -10.280 12.336 1.00 93.19 197 GLY A CA 1
ATOM 1489 C C . GLY A 1 197 ? -18.620 -8.876 12.920 1.00 93.19 197 GLY A C 1
ATOM 1490 O O . GLY A 1 197 ? -19.606 -8.647 13.624 1.00 93.19 197 GLY A O 1
ATOM 1491 N N . PHE A 1 198 ? -17.696 -7.954 12.634 1.00 95.56 198 PHE A N 1
ATOM 1492 C CA . PHE A 1 198 ? -17.854 -6.533 12.950 1.00 95.56 198 PHE A CA 1
ATOM 1493 C C . PHE A 1 198 ? -18.915 -5.886 12.056 1.00 95.56 198 PHE A C 1
ATOM 1495 O O . PHE A 1 198 ? -19.116 -6.296 10.911 1.00 95.56 198 PHE A O 1
ATOM 1502 N N . GLU A 1 199 ? -19.568 -4.843 12.567 1.00 96.69 199 GLU A N 1
ATOM 1503 C CA . GLU A 1 199 ? -20.329 -3.931 11.715 1.00 96.69 199 GLU A CA 1
ATOM 1504 C C . GLU A 1 199 ? -19.340 -2.972 11.043 1.00 96.69 199 GLU A C 1
ATOM 1506 O O . GLU A 1 199 ? -18.416 -2.473 11.688 1.00 96.69 199 GLU A O 1
ATOM 1511 N N . VAL A 1 200 ? -19.483 -2.729 9.743 1.00 97.75 200 VAL A N 1
ATOM 1512 C CA . VAL A 1 200 ? -18.522 -1.915 8.995 1.00 97.75 200 VAL A CA 1
ATOM 1513 C C . VAL A 1 200 ? -19.208 -1.079 7.924 1.00 97.75 200 VAL A C 1
ATOM 1515 O O . VAL A 1 200 ? -20.130 -1.549 7.265 1.00 97.75 200 VAL A O 1
ATOM 1518 N N . GLU A 1 201 ? -18.737 0.156 7.748 1.00 98.19 201 GLU A N 1
ATOM 1519 C CA . GLU A 1 201 ? -19.124 1.045 6.650 1.00 98.19 201 GLU A CA 1
ATOM 1520 C C . GLU A 1 201 ? -17.874 1.688 6.035 1.00 98.19 201 GLU A C 1
ATOM 1522 O O . GLU A 1 201 ? -17.000 2.189 6.749 1.00 98.19 201 GLU A O 1
ATOM 1527 N N . VAL A 1 202 ? -17.792 1.685 4.703 1.00 98.12 202 VAL A N 1
ATOM 1528 C CA . VAL A 1 202 ? -16.713 2.316 3.930 1.00 98.12 202 VAL A CA 1
ATOM 1529 C C . VAL A 1 202 ? -17.260 3.548 3.227 1.00 98.12 202 VAL A C 1
ATOM 1531 O O . VAL A 1 202 ? -18.247 3.461 2.505 1.00 98.12 202 VAL A O 1
ATOM 1534 N N . PHE A 1 203 ? -16.588 4.680 3.390 1.00 97.44 203 PHE A N 1
ATOM 1535 C CA . PHE A 1 203 ? -16.926 5.946 2.749 1.00 97.44 203 PHE A CA 1
ATOM 1536 C C . PHE A 1 203 ? -15.864 6.263 1.698 1.00 97.44 203 PHE A C 1
ATOM 1538 O O . PHE A 1 203 ? -14.729 6.605 2.038 1.00 97.44 203 PHE A O 1
ATOM 1545 N N . GLU A 1 204 ? -16.209 6.101 0.424 1.00 92.94 204 GLU A N 1
ATOM 1546 C CA . GLU A 1 204 ? -15.332 6.414 -0.701 1.00 92.94 204 GLU A CA 1
ATOM 1547 C C . GLU A 1 204 ? -15.871 7.622 -1.460 1.00 92.94 204 GLU A C 1
ATOM 1549 O O . GLU A 1 204 ? -17.065 7.715 -1.754 1.00 92.94 204 GLU A O 1
ATOM 1554 N N . LYS A 1 205 ? -14.972 8.550 -1.790 1.00 88.94 205 LYS A N 1
ATOM 1555 C CA . LYS A 1 205 ? -15.330 9.752 -2.536 1.00 88.94 205 LYS A CA 1
ATOM 1556 C C . LYS A 1 205 ? -15.682 9.442 -3.986 1.00 88.94 205 LYS A C 1
ATOM 1558 O O . LYS A 1 205 ? -16.593 10.066 -4.509 1.00 88.94 205 LYS A O 1
ATOM 1563 N N . ASP A 1 206 ? -14.984 8.495 -4.613 1.00 83.38 206 ASP A N 1
ATOM 1564 C CA . ASP A 1 206 ? -15.187 8.173 -6.019 1.00 83.38 206 ASP A CA 1
ATOM 1565 C C . ASP A 1 206 ? -14.753 6.738 -6.390 1.00 83.38 206 ASP A C 1
ATOM 1567 O O . ASP A 1 206 ? -13.580 6.437 -6.624 1.00 83.38 206 ASP A O 1
ATOM 1571 N N . LEU A 1 207 ? -15.736 5.842 -6.509 1.00 72.88 207 LEU A N 1
ATOM 1572 C CA . LEU A 1 207 ? -15.585 4.483 -7.037 1.00 72.88 207 LEU A CA 1
ATOM 1573 C C . LEU A 1 207 ? -15.643 4.416 -8.569 1.00 72.88 207 LEU A C 1
ATOM 1575 O O . LEU A 1 207 ? -15.395 3.345 -9.122 1.00 72.88 207 LEU A O 1
ATOM 1579 N N . SER A 1 208 ? -15.935 5.500 -9.295 1.00 63.59 208 SER A N 1
ATOM 1580 C CA . SER A 1 208 ? -15.818 5.498 -10.765 1.00 63.59 208 SER A CA 1
ATOM 1581 C C . SER A 1 208 ? -14.357 5.303 -11.202 1.00 63.59 208 SER A C 1
ATOM 1583 O O . SER A 1 208 ? -14.077 4.670 -12.225 1.00 63.59 208 SER A O 1
ATOM 1585 N N . LEU A 1 209 ? -13.415 5.670 -10.327 1.00 52.78 209 LEU A N 1
ATOM 1586 C CA . LEU A 1 209 ? -12.002 5.298 -10.401 1.00 52.78 209 LEU A CA 1
ATOM 1587 C C . LEU A 1 209 ? -11.760 3.781 -10.349 1.00 52.78 209 LEU A C 1
ATOM 1589 O O . LEU A 1 209 ? -10.687 3.337 -10.727 1.00 52.78 209 LEU A O 1
ATOM 1593 N N . VAL A 1 210 ? -12.710 2.963 -9.900 1.00 48.47 210 VAL A N 1
ATOM 1594 C CA . VAL A 1 210 ? -12.634 1.493 -9.986 1.00 48.47 210 VAL A CA 1
ATOM 1595 C C . VAL A 1 210 ? -13.168 0.995 -11.337 1.00 48.47 210 VAL A C 1
ATOM 1597 O O . VAL A 1 210 ? -12.767 -0.071 -11.795 1.00 48.47 210 VAL A O 1
ATOM 1600 N N . ARG A 1 211 ? -14.028 1.777 -12.010 1.00 40.59 211 ARG A N 1
ATOM 1601 C CA . ARG A 1 211 ? -14.863 1.332 -13.143 1.00 40.59 211 ARG A CA 1
ATOM 1602 C C . ARG A 1 211 ? -14.656 2.064 -14.479 1.00 40.59 211 ARG A C 1
ATOM 1604 O O . ARG A 1 211 ? -15.327 1.727 -15.446 1.00 40.59 211 ARG A O 1
ATOM 1611 N N . GLY A 1 212 ? -13.706 2.993 -14.589 1.00 34.62 212 GLY A N 1
ATOM 1612 C CA . GLY A 1 212 ? -13.358 3.593 -15.888 1.00 34.62 212 GLY A CA 1
ATOM 1613 C C . GLY A 1 212 ? -12.157 4.535 -15.856 1.00 34.62 212 GLY A C 1
ATOM 1614 O O . GLY A 1 212 ? -11.226 4.371 -16.637 1.00 34.62 212 GLY A O 1
ATOM 1615 N N . GLU A 1 213 ? -12.110 5.458 -14.894 1.00 34.84 213 GLU A N 1
ATOM 1616 C CA . GLU A 1 213 ? -11.042 6.473 -14.798 1.00 34.84 213 GLU A CA 1
ATOM 1617 C C . GLU A 1 213 ? -9.771 5.959 -14.080 1.00 34.84 213 GLU A C 1
ATOM 1619 O O . GLU A 1 213 ? -8.693 6.559 -14.135 1.00 34.84 213 GLU A O 1
ATOM 1624 N N . GLY A 1 214 ? -9.857 4.786 -13.442 1.00 40.72 214 GLY A N 1
ATOM 1625 C CA . GLY A 1 214 ? -8.728 4.079 -12.825 1.00 40.72 214 GLY A CA 1
ATOM 1626 C C . GLY A 1 214 ? -7.760 3.418 -13.787 1.00 40.72 214 GLY A C 1
ATOM 1627 O O . GLY A 1 214 ? -6.700 2.976 -13.331 1.00 40.72 214 GLY A O 1
ATOM 1628 N N . GLN A 1 215 ? -8.064 3.402 -15.092 1.00 46.62 215 GLN A N 1
ATOM 1629 C CA . GLN A 1 215 ? -7.139 2.947 -16.140 1.00 46.62 215 GLN A CA 1
ATOM 1630 C C . GLN A 1 215 ? -5.767 3.614 -15.996 1.00 46.62 215 GLN A C 1
ATOM 1632 O O . GLN A 1 215 ? -4.733 3.031 -16.312 1.00 46.62 215 GLN A O 1
ATOM 1637 N N . HIS A 1 216 ? -5.738 4.813 -15.415 1.00 50.56 216 HIS A N 1
ATOM 1638 C CA . HIS A 1 216 ? -4.518 5.562 -15.221 1.00 50.56 216 HIS A CA 1
ATOM 1639 C C . HIS A 1 216 ? -3.633 5.050 -14.068 1.00 50.56 216 HIS A C 1
ATOM 1641 O O . HIS A 1 216 ? -2.445 5.360 -14.002 1.00 50.56 216 HIS A O 1
ATOM 1647 N N . ARG A 1 217 ? -4.143 4.295 -13.092 1.00 60.00 217 ARG A N 1
ATOM 1648 C CA . ARG A 1 217 ? -3.376 3.968 -11.867 1.00 60.00 217 ARG A CA 1
ATOM 1649 C C . ARG A 1 217 ? -2.456 2.756 -12.002 1.00 60.00 217 ARG A C 1
ATOM 1651 O O . ARG A 1 217 ? -1.625 2.555 -11.116 1.00 60.00 217 ARG A O 1
ATOM 1658 N N . GLY A 1 218 ? -2.561 2.034 -13.116 1.00 68.62 218 GLY A N 1
ATOM 1659 C CA . GLY A 1 218 ? -1.711 0.903 -13.459 1.00 68.62 218 GLY A CA 1
ATOM 1660 C C . GLY A 1 218 ? -1.885 -0.316 -12.531 1.00 68.62 218 GLY A C 1
ATOM 1661 O O . GLY A 1 218 ? -2.362 -0.181 -11.396 1.00 68.62 218 GLY A O 1
ATOM 1662 N N . PRO A 1 219 ? -1.515 -1.516 -13.001 1.00 79.50 219 PRO A N 1
ATOM 1663 C CA . PRO A 1 219 ? -1.415 -2.726 -12.191 1.00 79.50 219 PRO A CA 1
ATOM 1664 C C . PRO A 1 219 ? -0.590 -2.569 -10.908 1.00 79.50 219 PRO A C 1
ATOM 1666 O O . PRO A 1 219 ? 0.184 -1.624 -10.719 1.00 79.50 219 PRO A O 1
ATOM 1669 N N . ILE A 1 220 ? -0.797 -3.506 -9.988 1.00 86.38 220 ILE A N 1
ATOM 1670 C CA . ILE A 1 220 ? -0.096 -3.578 -8.710 1.00 86.38 220 ILE A CA 1
ATOM 1671 C C . ILE A 1 220 ? 0.547 -4.951 -8.543 1.00 86.38 220 ILE A C 1
ATOM 1673 O O . ILE A 1 220 ? -0.072 -5.981 -8.801 1.00 86.38 220 ILE A O 1
ATOM 1677 N N . GLN A 1 221 ? 1.795 -4.962 -8.082 1.00 89.62 221 GLN A N 1
ATOM 1678 C CA . GLN A 1 221 ? 2.461 -6.186 -7.665 1.00 89.62 221 GLN A CA 1
ATOM 1679 C C . GLN A 1 221 ? 2.023 -6.548 -6.241 1.00 89.62 221 GLN A C 1
ATOM 1681 O O . GLN A 1 221 ? 2.171 -5.748 -5.314 1.00 89.62 221 GLN A O 1
ATOM 1686 N N . LEU A 1 222 ? 1.501 -7.758 -6.069 1.00 92.06 222 LEU A N 1
ATOM 1687 C CA . LEU A 1 222 ? 1.187 -8.352 -4.777 1.00 92.06 222 LEU A CA 1
ATOM 1688 C C . LEU A 1 222 ? 2.273 -9.371 -4.439 1.00 92.06 222 LEU A C 1
ATOM 1690 O O . LEU A 1 222 ? 2.387 -10.420 -5.077 1.00 92.06 222 LEU A O 1
ATOM 1694 N N . MET A 1 223 ? 3.091 -9.049 -3.437 1.00 91.56 223 MET A N 1
ATOM 1695 C CA . MET A 1 223 ? 4.085 -9.989 -2.927 1.00 91.56 223 MET A CA 1
ATOM 1696 C C . MET A 1 223 ? 3.432 -11.106 -2.114 1.00 91.56 223 MET A C 1
ATOM 1698 O O . MET A 1 223 ? 2.333 -10.955 -1.576 1.00 91.56 223 MET A O 1
ATOM 1702 N N . SER A 1 224 ? 4.163 -12.209 -1.968 1.00 91.44 224 SER A N 1
ATOM 1703 C CA . SER A 1 224 ? 3.737 -13.402 -1.233 1.00 91.44 224 SER A CA 1
ATOM 1704 C C . SER A 1 224 ? 3.182 -13.116 0.163 1.00 91.44 224 SER A C 1
ATOM 1706 O O . SER A 1 224 ? 2.217 -13.759 0.563 1.00 91.44 224 SER A O 1
ATOM 1708 N N . SER A 1 225 ? 3.731 -12.138 0.896 1.00 87.94 225 SER A N 1
ATOM 1709 C CA . SER A 1 225 ? 3.226 -11.774 2.227 1.00 87.94 225 SER A CA 1
ATOM 1710 C C . SER A 1 225 ? 1.814 -11.187 2.190 1.00 87.94 225 SER A C 1
ATOM 1712 O O . SER A 1 225 ? 0.996 -11.508 3.047 1.00 87.94 225 SER A O 1
ATOM 1714 N N . ALA A 1 226 ? 1.507 -10.357 1.193 1.00 91.62 226 ALA A N 1
ATOM 1715 C CA . ALA A 1 226 ? 0.190 -9.755 1.030 1.00 91.62 226 ALA A CA 1
ATOM 1716 C C . ALA A 1 226 ? -0.837 -10.784 0.541 1.00 91.62 226 ALA A C 1
ATOM 1718 O O . ALA A 1 226 ? -1.950 -10.822 1.056 1.00 91.62 226 ALA A O 1
ATOM 1719 N N . LEU A 1 227 ? -0.450 -11.657 -0.395 1.00 93.25 227 LEU A N 1
ATOM 1720 C CA . LEU A 1 227 ? -1.302 -12.760 -0.854 1.00 93.25 227 LEU A CA 1
ATOM 1721 C C . LEU A 1 227 ? -1.618 -13.739 0.280 1.00 93.25 227 LEU A C 1
ATOM 1723 O O . LEU A 1 227 ? -2.769 -14.120 0.451 1.00 93.25 227 LEU A O 1
ATOM 1727 N N . ALA A 1 228 ? -0.628 -14.075 1.109 1.00 90.12 228 ALA A N 1
ATOM 1728 C CA . ALA A 1 228 ? -0.819 -14.907 2.295 1.00 90.12 228 ALA A CA 1
ATOM 1729 C C . ALA A 1 228 ? -1.800 -14.283 3.302 1.00 90.12 228 ALA A C 1
ATOM 1731 O O . ALA A 1 228 ? -2.586 -14.993 3.925 1.00 90.12 228 ALA A O 1
ATOM 1732 N N . VAL A 1 229 ? -1.771 -12.956 3.461 1.00 92.38 229 VAL A N 1
ATOM 1733 C CA . VAL A 1 229 ? -2.747 -12.235 4.289 1.00 92.38 229 VAL A CA 1
ATOM 1734 C C . VAL A 1 229 ? -4.142 -12.277 3.668 1.00 92.38 229 VAL A C 1
ATOM 1736 O O . VAL A 1 229 ? -5.105 -12.529 4.386 1.00 92.38 229 VAL A O 1
ATOM 1739 N N . LEU A 1 230 ? -4.264 -12.069 2.355 1.00 93.31 230 LEU A N 1
ATOM 1740 C CA . LEU A 1 230 ? -5.547 -12.181 1.656 1.00 93.31 230 LEU A CA 1
ATOM 1741 C C . LEU A 1 230 ? -6.135 -13.590 1.807 1.00 93.31 230 LEU A C 1
ATOM 1743 O O . LEU A 1 230 ? -7.305 -13.707 2.146 1.00 93.31 230 LEU A O 1
ATOM 1747 N N . GLU A 1 231 ? -5.322 -14.643 1.655 1.00 92.38 231 GLU A N 1
ATOM 1748 C CA . GLU A 1 231 ? -5.744 -16.031 1.900 1.00 92.38 231 GLU A CA 1
ATOM 1749 C C . GLU A 1 231 ? -6.201 -16.268 3.343 1.00 92.38 231 GLU A C 1
ATOM 1751 O O . GLU A 1 231 ? -7.145 -17.021 3.569 1.00 92.38 231 GLU A O 1
ATOM 1756 N N . ALA A 1 232 ? -5.532 -15.651 4.322 1.00 89.19 232 ALA A N 1
ATOM 1757 C CA . ALA A 1 232 ? -5.894 -15.769 5.734 1.00 89.19 232 ALA A CA 1
ATOM 1758 C C . ALA A 1 232 ? -7.184 -15.013 6.092 1.00 89.19 232 ALA A C 1
ATOM 1760 O O . ALA A 1 232 ? -7.841 -15.361 7.071 1.00 89.19 232 ALA A O 1
ATOM 1761 N N . ILE A 1 233 ? -7.525 -13.967 5.335 1.00 90.62 233 ILE A N 1
ATOM 1762 C CA . ILE A 1 233 ? -8.772 -13.211 5.498 1.00 90.62 233 ILE A CA 1
ATOM 1763 C C . ILE A 1 233 ? -9.928 -13.950 4.821 1.00 90.62 233 ILE A C 1
ATOM 1765 O O . ILE A 1 233 ? -10.950 -14.189 5.456 1.00 90.62 233 ILE A O 1
ATOM 1769 N N . ASP A 1 234 ? -9.766 -14.297 3.544 1.00 94.00 234 ASP A N 1
ATOM 1770 C CA . ASP A 1 234 ? -10.779 -14.970 2.737 1.00 94.00 234 ASP A CA 1
ATOM 1771 C C . ASP A 1 234 ? -10.111 -15.777 1.613 1.00 94.00 234 ASP A C 1
ATOM 1773 O O . ASP A 1 234 ? -9.619 -15.235 0.618 1.00 94.00 234 ASP A O 1
ATOM 1777 N N . GLU A 1 235 ? -10.126 -17.103 1.756 1.00 93.50 235 GLU A N 1
ATOM 1778 C CA . GLU A 1 235 ? -9.519 -18.029 0.797 1.00 93.50 235 GLU A CA 1
ATOM 1779 C C . GLU A 1 235 ? -10.156 -17.939 -0.603 1.00 93.50 235 GLU A C 1
ATOM 1781 O O . GLU A 1 235 ? -9.462 -18.078 -1.612 1.00 93.50 235 GLU A O 1
ATOM 1786 N N . ASN A 1 236 ? -11.465 -17.692 -0.696 1.00 96.62 236 ASN A N 1
ATOM 1787 C CA . ASN A 1 236 ? -12.170 -17.639 -1.978 1.00 96.62 236 ASN A CA 1
ATOM 1788 C C . ASN A 1 236 ? -11.851 -16.348 -2.729 1.00 96.62 236 ASN A C 1
ATOM 1790 O O . ASN A 1 236 ? -11.612 -16.378 -3.938 1.00 96.62 236 ASN A O 1
ATOM 1794 N N . VAL A 1 237 ? -11.807 -15.223 -2.016 1.00 95.75 237 VAL A N 1
ATOM 1795 C CA . VAL A 1 237 ? -11.390 -13.936 -2.587 1.00 95.75 237 VAL A CA 1
ATOM 1796 C C . VAL A 1 237 ? -9.926 -13.996 -3.007 1.00 95.75 237 VAL A C 1
ATOM 1798 O O . VAL A 1 237 ? -9.589 -13.572 -4.111 1.00 95.75 237 VAL A O 1
ATOM 1801 N N . ALA A 1 238 ? -9.055 -14.591 -2.189 1.00 94.56 238 ALA A N 1
ATOM 1802 C CA . ALA A 1 238 ? -7.655 -14.780 -2.549 1.00 94.56 238 ALA A CA 1
ATOM 1803 C C . ALA A 1 238 ? -7.487 -15.637 -3.813 1.00 94.56 238 ALA A C 1
ATOM 1805 O O . ALA A 1 238 ? -6.695 -15.277 -4.682 1.00 94.56 238 ALA A O 1
ATOM 1806 N N . LYS A 1 239 ? -8.267 -16.717 -3.973 1.00 96.38 239 LYS A N 1
ATOM 1807 C CA . LYS A 1 239 ? -8.280 -17.525 -5.207 1.00 96.38 239 LYS A CA 1
ATOM 1808 C C . LYS A 1 239 ? -8.704 -16.720 -6.431 1.00 96.38 239 LYS A C 1
ATOM 1810 O O . LYS A 1 239 ? -8.065 -16.854 -7.468 1.00 96.38 239 LYS A O 1
ATOM 1815 N N . GLN A 1 240 ? -9.726 -15.871 -6.319 1.00 97.19 240 GLN A N 1
ATOM 1816 C CA . GLN A 1 240 ? -10.139 -14.985 -7.416 1.00 97.19 240 GLN A CA 1
ATOM 1817 C C . GLN A 1 240 ? -9.027 -13.993 -7.782 1.00 97.19 240 GLN A C 1
ATOM 1819 O O . GLN A 1 240 ? -8.686 -13.857 -8.953 1.00 97.19 240 GLN A O 1
ATOM 1824 N N . ILE A 1 241 ? -8.400 -13.368 -6.780 1.00 95.12 241 ILE A N 1
ATOM 1825 C CA . ILE A 1 241 ? -7.264 -12.454 -6.976 1.00 95.12 241 ILE A CA 1
ATOM 1826 C C . ILE A 1 241 ? -6.079 -13.182 -7.626 1.00 95.12 241 ILE A C 1
ATOM 1828 O O . ILE A 1 241 ? -5.410 -12.624 -8.490 1.00 95.12 241 ILE A O 1
ATOM 1832 N N . MET A 1 242 ? -5.788 -14.422 -7.229 1.00 94.38 242 MET A N 1
ATOM 1833 C CA . MET A 1 242 ? -4.723 -15.223 -7.841 1.00 94.38 242 MET A CA 1
ATOM 1834 C C . MET A 1 242 ? -5.049 -15.654 -9.269 1.00 94.38 242 MET A C 1
ATOM 1836 O O . MET A 1 242 ? -4.173 -15.597 -10.124 1.00 94.38 242 MET A O 1
ATOM 1840 N N . ALA A 1 243 ? -6.300 -16.017 -9.551 1.00 94.88 243 ALA A N 1
ATOM 1841 C CA . ALA A 1 243 ? -6.738 -16.386 -10.895 1.00 94.88 243 ALA A CA 1
ATOM 1842 C C . ALA A 1 243 ? -6.705 -15.201 -11.877 1.00 94.88 243 ALA A C 1
ATOM 1844 O O . ALA A 1 243 ? -6.382 -15.392 -13.045 1.00 94.88 243 ALA A O 1
ATOM 1845 N N . ALA A 1 244 ? -7.004 -13.989 -11.403 1.00 91.56 244 ALA A N 1
ATOM 1846 C CA . ALA A 1 244 ? -6.928 -12.756 -12.191 1.00 91.56 244 ALA A CA 1
ATOM 1847 C C . ALA A 1 244 ? -5.492 -12.207 -12.348 1.00 91.56 244 ALA A C 1
ATOM 1849 O O . ALA A 1 244 ? -5.239 -11.318 -13.160 1.00 91.56 244 ALA A O 1
ATOM 1850 N N . GLY A 1 245 ? -4.541 -12.683 -11.540 1.00 91.50 245 GLY A N 1
ATOM 1851 C CA . GLY A 1 245 ? -3.163 -12.201 -11.533 1.00 91.50 245 GLY A CA 1
ATOM 1852 C C . GLY A 1 245 ? -2.257 -12.902 -12.548 1.00 91.50 245 GLY A C 1
ATOM 1853 O O . GLY A 1 245 ? -2.402 -14.084 -12.843 1.00 91.50 245 GLY A O 1
ATOM 1854 N N . CYS A 1 246 ? -1.237 -12.187 -13.019 1.00 91.62 246 CYS A N 1
ATOM 1855 C CA . CYS A 1 246 ? -0.111 -12.754 -13.752 1.00 91.62 246 CYS A CA 1
ATOM 1856 C C . CYS A 1 246 ? 1.019 -13.147 -12.788 1.00 91.62 246 CYS A C 1
ATOM 1858 O O . CYS A 1 246 ? 1.585 -12.300 -12.084 1.00 91.62 246 CYS A O 1
ATOM 1860 N N . VAL A 1 247 ? 1.374 -14.433 -12.757 1.00 93.12 247 VAL A N 1
ATOM 1861 C CA . VAL A 1 247 ? 2.467 -14.937 -11.914 1.00 93.12 247 VAL A CA 1
ATOM 1862 C C . VAL A 1 247 ? 3.813 -14.546 -12.524 1.00 93.12 247 VAL A C 1
ATOM 1864 O O . VAL A 1 247 ? 4.217 -15.063 -13.563 1.00 93.12 247 VAL A O 1
ATOM 1867 N N . THR A 1 248 ? 4.529 -13.653 -11.840 1.00 90.75 248 THR A N 1
ATOM 1868 C CA . THR A 1 248 ? 5.854 -13.153 -12.253 1.00 90.75 248 THR A CA 1
ATOM 1869 C C . THR A 1 248 ? 6.965 -13.576 -11.294 1.00 90.75 248 THR A C 1
ATOM 1871 O O . THR A 1 248 ? 8.143 -13.592 -11.658 1.00 90.75 248 THR A O 1
ATOM 1874 N N . GLY A 1 249 ? 6.617 -13.958 -10.061 1.00 90.00 249 GLY A N 1
ATOM 1875 C CA . GLY A 1 249 ? 7.574 -14.330 -9.021 1.00 90.00 249 GLY A CA 1
ATOM 1876 C C . GLY A 1 249 ? 8.300 -15.656 -9.260 1.00 90.00 249 GLY A C 1
ATOM 1877 O O . GLY A 1 249 ? 9.359 -15.869 -8.680 1.00 90.00 249 GLY A O 1
ATOM 1878 N N . ASN A 1 250 ? 7.769 -16.531 -10.119 1.00 90.75 250 ASN A N 1
ATOM 1879 C CA . ASN A 1 250 ? 8.415 -17.786 -10.529 1.00 90.75 250 ASN A CA 1
ATOM 1880 C C . ASN A 1 250 ? 9.401 -17.615 -11.699 1.00 90.75 250 ASN A C 1
ATOM 1882 O O . ASN A 1 250 ? 10.030 -18.590 -12.106 1.00 90.75 250 ASN A O 1
ATOM 1886 N N . ARG A 1 251 ? 9.530 -16.400 -12.239 1.00 92.69 251 ARG A N 1
ATOM 1887 C CA . ARG A 1 251 ? 10.417 -16.065 -13.358 1.00 92.69 251 ARG A CA 1
ATOM 1888 C C . ARG A 1 251 ? 11.649 -15.303 -12.874 1.00 92.69 251 ARG A C 1
ATOM 1890 O O . ARG A 1 251 ? 11.761 -14.922 -11.706 1.00 92.69 251 ARG A O 1
ATOM 1897 N N . THR A 1 252 ? 12.584 -15.038 -13.783 1.00 91.31 252 THR A N 1
ATOM 1898 C CA . THR A 1 252 ? 13.749 -14.201 -13.475 1.00 91.31 252 THR A CA 1
ATOM 1899 C C . THR A 1 252 ? 13.296 -12.771 -13.189 1.00 91.31 252 THR A C 1
ATOM 1901 O O . THR A 1 252 ? 12.603 -12.164 -13.999 1.00 91.31 252 THR A O 1
ATOM 1904 N N . ASN A 1 253 ? 13.699 -12.217 -12.050 1.00 91.06 253 ASN A N 1
ATOM 1905 C CA . ASN A 1 253 ? 13.473 -10.820 -11.692 1.00 91.06 253 ASN A CA 1
ATOM 1906 C C . ASN A 1 253 ? 14.831 -10.180 -11.384 1.00 91.06 253 ASN A C 1
ATOM 1908 O O . ASN A 1 253 ? 15.705 -10.854 -10.835 1.00 91.06 253 ASN A O 1
ATOM 1912 N N . GLY A 1 254 ? 15.063 -8.918 -11.748 1.00 90.25 254 GLY A N 1
ATOM 1913 C CA . GLY A 1 254 ? 16.390 -8.341 -11.526 1.00 90.25 254 GLY A CA 1
ATOM 1914 C C . GLY A 1 254 ? 16.586 -6.886 -11.931 1.00 90.25 254 GLY A C 1
ATOM 1915 O O . GLY A 1 254 ? 15.724 -6.249 -12.539 1.00 90.25 254 GLY A O 1
ATOM 1916 N N . PHE A 1 255 ? 17.779 -6.393 -11.608 1.00 90.31 255 PHE A N 1
ATOM 1917 C CA . PHE A 1 255 ? 18.324 -5.140 -12.111 1.00 90.31 255 PHE A CA 1
ATOM 1918 C C . PHE A 1 255 ? 19.168 -5.411 -13.354 1.00 90.31 255 PHE A C 1
ATOM 1920 O O . PHE A 1 255 ? 19.980 -6.342 -13.369 1.00 90.31 255 PHE A O 1
ATOM 1927 N N . VAL A 1 256 ? 19.009 -4.571 -14.369 1.00 91.19 256 VAL A N 1
ATOM 1928 C CA . VAL A 1 256 ? 19.780 -4.615 -15.614 1.00 91.19 256 VAL A CA 1
ATOM 1929 C C . VAL A 1 256 ? 20.381 -3.248 -15.907 1.00 91.19 256 VAL A C 1
ATOM 1931 O O . VAL A 1 256 ? 19.879 -2.226 -15.439 1.00 91.19 256 VAL A O 1
ATOM 1934 N N . ASP A 1 257 ? 21.469 -3.219 -16.660 1.00 91.19 257 ASP A N 1
ATOM 1935 C CA . ASP A 1 257 ? 22.025 -1.978 -17.179 1.00 91.19 257 ASP A CA 1
ATOM 1936 C C . ASP A 1 257 ? 21.071 -1.373 -18.217 1.00 91.19 257 ASP A C 1
ATOM 1938 O O . ASP A 1 257 ? 20.598 -2.072 -19.113 1.00 91.19 257 ASP A O 1
ATOM 1942 N N . GLY A 1 258 ? 20.755 -0.084 -18.095 1.00 91.81 258 GLY A N 1
ATOM 1943 C CA . GLY A 1 258 ? 19.814 0.567 -19.003 1.00 91.81 258 GLY A CA 1
ATOM 1944 C C . GLY A 1 258 ? 20.331 0.738 -20.428 1.00 91.81 258 GLY A C 1
ATOM 1945 O O . GLY A 1 258 ? 19.528 0.756 -21.357 1.00 91.81 258 GLY A O 1
ATOM 1946 N N . VAL A 1 259 ? 21.649 0.834 -20.620 1.00 91.25 259 VAL A N 1
ATOM 1947 C CA . VAL A 1 259 ? 22.260 1.067 -21.934 1.00 91.25 259 VAL A CA 1
ATOM 1948 C C . VAL A 1 259 ? 22.527 -0.253 -22.644 1.00 91.25 259 VAL A C 1
ATOM 1950 O O . VAL A 1 259 ? 22.097 -0.422 -23.780 1.00 91.25 259 VAL A O 1
ATOM 1953 N N . SER A 1 260 ? 23.203 -1.198 -21.989 1.00 90.12 260 SER A N 1
ATOM 1954 C CA . SER A 1 260 ? 23.542 -2.483 -22.617 1.00 90.12 260 SER A CA 1
ATOM 1955 C C . SER A 1 260 ? 22.422 -3.519 -22.535 1.00 90.12 260 SER A C 1
ATOM 1957 O O . SER A 1 260 ? 22.406 -4.457 -23.324 1.00 90.12 260 SER A O 1
ATOM 1959 N N . GLY A 1 261 ? 21.493 -3.386 -21.583 1.00 90.69 261 GLY A N 1
ATOM 1960 C CA . GLY A 1 261 ? 20.480 -4.404 -21.296 1.00 90.69 261 GLY A CA 1
ATOM 1961 C C . GLY A 1 261 ? 21.012 -5.608 -20.506 1.00 90.69 261 GLY A C 1
ATOM 1962 O O . GLY A 1 261 ? 20.232 -6.492 -20.147 1.00 90.69 261 GLY A O 1
ATOM 1963 N N . GLU A 1 262 ? 22.306 -5.651 -20.187 1.00 90.44 262 GLU A N 1
ATOM 1964 C CA . GLU A 1 262 ? 22.935 -6.767 -19.477 1.00 90.44 262 GLU A CA 1
ATOM 1965 C C . GLU A 1 262 ? 22.476 -6.871 -18.017 1.00 90.44 262 GLU A C 1
ATOM 1967 O O . GLU A 1 262 ? 22.186 -5.876 -17.347 1.00 90.44 262 GLU A O 1
ATOM 1972 N N . TRP A 1 263 ? 22.437 -8.094 -17.482 1.00 89.50 263 TRP A N 1
ATOM 1973 C CA . TRP A 1 263 ? 22.042 -8.314 -16.091 1.00 89.50 263 TRP A CA 1
ATOM 1974 C C . TRP A 1 263 ? 23.084 -7.770 -15.116 1.00 89.50 263 TRP A C 1
ATOM 1976 O O . TRP A 1 263 ? 24.222 -8.232 -15.072 1.00 89.50 263 TRP A O 1
ATOM 1986 N N . PHE A 1 264 ? 22.655 -6.858 -14.246 1.00 85.00 264 PHE A N 1
ATOM 1987 C CA . PHE A 1 264 ? 23.464 -6.393 -13.127 1.00 85.00 264 PHE A CA 1
ATOM 1988 C C . PHE A 1 264 ? 23.329 -7.331 -11.922 1.00 85.00 264 PHE A C 1
ATOM 1990 O O . PHE A 1 264 ? 24.319 -7.783 -11.344 1.00 85.00 264 PHE A O 1
ATOM 1997 N N . THR A 1 265 ? 22.097 -7.660 -11.532 1.00 86.44 265 THR A N 1
ATOM 1998 C CA . THR A 1 265 ? 21.830 -8.664 -10.494 1.00 86.44 265 THR A CA 1
ATOM 1999 C C . THR A 1 265 ? 20.419 -9.218 -10.626 1.00 86.44 265 THR A C 1
ATOM 2001 O O . THR A 1 265 ? 19.521 -8.539 -11.121 1.00 86.44 265 THR A O 1
ATOM 2004 N N . LYS A 1 266 ? 20.218 -10.453 -10.173 1.00 88.94 266 LYS A N 1
ATOM 2005 C CA . LYS A 1 266 ? 18.931 -11.152 -10.190 1.00 88.94 266 LYS A CA 1
ATOM 2006 C C . LYS A 1 266 ? 18.480 -11.408 -8.757 1.00 88.94 266 LYS A C 1
ATOM 2008 O O . LYS A 1 266 ? 19.305 -11.644 -7.876 1.00 88.94 266 LYS A O 1
ATOM 2013 N N . PHE A 1 267 ? 17.178 -11.367 -8.524 1.00 84.19 267 PHE A N 1
ATOM 2014 C CA . PHE A 1 267 ? 16.560 -11.684 -7.245 1.00 84.19 267 PHE A CA 1
ATOM 2015 C C . PHE A 1 267 ? 15.533 -12.795 -7.421 1.00 84.19 267 PHE A C 1
ATOM 2017 O O . PHE A 1 267 ? 14.687 -12.762 -8.313 1.00 84.19 267 PHE A O 1
ATOM 2024 N N . ASP A 1 268 ? 15.631 -13.779 -6.535 1.00 85.31 268 ASP A N 1
ATOM 2025 C CA . ASP A 1 268 ? 14.722 -14.911 -6.465 1.00 85.31 268 ASP A CA 1
ATOM 2026 C C . ASP A 1 268 ? 13.515 -14.556 -5.587 1.00 85.31 268 ASP A C 1
ATOM 2028 O O . ASP A 1 268 ? 13.655 -14.286 -4.390 1.00 85.31 268 ASP A O 1
ATOM 2032 N N . LEU A 1 269 ? 12.333 -14.536 -6.205 1.00 88.06 269 LEU A N 1
ATOM 2033 C CA . LEU A 1 269 ? 11.054 -14.328 -5.525 1.00 88.06 269 LEU A CA 1
ATOM 2034 C C . LEU A 1 269 ? 10.312 -15.647 -5.249 1.00 88.06 269 LEU A C 1
ATOM 2036 O O . LEU A 1 269 ? 9.337 -15.649 -4.497 1.00 88.06 269 LEU A O 1
ATOM 2040 N N . SER A 1 270 ? 10.765 -16.757 -5.836 1.00 90.25 270 SER A N 1
ATOM 2041 C CA . SER A 1 270 ? 10.078 -18.047 -5.822 1.00 90.25 270 SER A CA 1
ATOM 2042 C C . SER A 1 270 ? 10.513 -18.898 -4.637 1.00 90.25 270 SER A C 1
ATOM 2044 O O . SER A 1 270 ? 9.690 -19.232 -3.782 1.00 90.25 270 SER A O 1
ATOM 2046 N N . SER A 1 271 ? 11.809 -19.208 -4.513 1.00 88.12 271 SER A N 1
ATOM 2047 C CA . SER A 1 271 ? 12.284 -20.150 -3.485 1.00 88.12 271 SER A CA 1
ATOM 2048 C C . SER A 1 271 ? 11.961 -19.703 -2.053 1.00 88.12 271 SER A C 1
ATOM 2050 O O . SER A 1 271 ? 11.545 -20.548 -1.248 1.00 88.12 271 SER A O 1
ATOM 2052 N N . PRO A 1 272 ? 12.066 -18.404 -1.689 1.00 86.69 272 PRO A N 1
ATOM 2053 C CA . PRO A 1 272 ? 11.656 -17.937 -0.366 1.00 86.69 272 PRO A CA 1
ATOM 2054 C C . PRO A 1 272 ? 10.161 -18.134 -0.079 1.00 86.69 272 PRO A C 1
ATOM 2056 O O . PRO A 1 272 ? 9.798 -18.378 1.071 1.00 86.69 272 PRO A O 1
ATOM 2059 N N . ALA A 1 273 ? 9.303 -18.041 -1.099 1.00 87.62 273 ALA A N 1
ATOM 2060 C CA . ALA A 1 273 ? 7.868 -18.268 -0.969 1.00 87.62 273 ALA A CA 1
ATOM 2061 C C . ALA A 1 273 ? 7.548 -19.769 -0.874 1.00 87.62 273 ALA A C 1
ATOM 2063 O O . ALA A 1 273 ? 6.910 -20.199 0.090 1.00 87.62 273 ALA A O 1
ATOM 2064 N N . VAL A 1 274 ? 8.075 -20.580 -1.801 1.00 88.88 274 VAL A N 1
ATOM 2065 C CA . VAL A 1 274 ? 7.859 -22.039 -1.858 1.00 88.88 274 VAL A CA 1
ATOM 2066 C C . VAL A 1 274 ? 8.316 -22.722 -0.571 1.00 88.88 274 VAL A C 1
ATOM 2068 O O . VAL A 1 274 ? 7.554 -23.477 0.031 1.00 88.88 274 VAL A O 1
ATOM 2071 N N . SER A 1 275 ? 9.525 -22.409 -0.091 1.00 85.56 275 SER A N 1
ATOM 2072 C CA . SER A 1 275 ? 10.075 -22.994 1.146 1.00 85.56 275 SER A CA 1
ATOM 2073 C C . SER A 1 275 ? 9.233 -22.706 2.395 1.00 85.56 275 SER A C 1
ATOM 2075 O O . SER A 1 275 ? 9.347 -23.415 3.395 1.00 85.56 275 SER A O 1
ATOM 2077 N N . ARG A 1 276 ? 8.369 -21.686 2.344 1.00 83.38 276 ARG A N 1
ATOM 2078 C CA . ARG A 1 276 ? 7.475 -21.270 3.434 1.00 83.38 276 ARG A CA 1
ATOM 2079 C C . ARG A 1 276 ? 6.009 -21.627 3.183 1.00 83.38 276 ARG A C 1
ATOM 2081 O O . ARG A 1 276 ? 5.181 -21.365 4.052 1.00 83.38 276 ARG A O 1
ATOM 2088 N N . GLY A 1 277 ? 5.689 -22.227 2.034 1.00 85.19 277 GLY A N 1
ATOM 2089 C CA . GLY A 1 277 ? 4.315 -22.518 1.622 1.00 85.19 277 GLY A CA 1
ATOM 2090 C C . GLY A 1 277 ? 3.470 -21.259 1.408 1.00 85.19 277 GLY A C 1
ATOM 2091 O O . GLY A 1 277 ? 2.282 -21.279 1.713 1.00 85.19 277 GLY A O 1
ATOM 2092 N N . LEU A 1 278 ? 4.089 -20.163 0.959 1.00 87.88 278 LEU A N 1
ATOM 2093 C CA . LEU A 1 278 ? 3.403 -18.907 0.652 1.00 87.88 278 LEU A CA 1
ATOM 2094 C C . LEU A 1 278 ? 3.024 -18.849 -0.837 1.00 87.88 278 LEU A C 1
ATOM 2096 O O . LEU A 1 278 ? 3.760 -19.402 -1.662 1.00 87.88 278 LEU A O 1
ATOM 2100 N N . PRO A 1 279 ? 1.947 -18.129 -1.202 1.00 90.50 279 PRO A N 1
ATOM 2101 C CA . PRO A 1 279 ? 1.619 -17.867 -2.601 1.00 90.50 279 PRO A CA 1
ATOM 2102 C C . PRO A 1 279 ? 2.767 -17.175 -3.340 1.00 90.50 279 PRO A C 1
ATOM 2104 O O . PRO A 1 279 ? 3.507 -16.375 -2.760 1.00 90.50 279 PRO A O 1
ATOM 2107 N N . ILE A 1 280 ? 2.923 -17.453 -4.633 1.00 91.50 280 ILE A N 1
ATOM 2108 C CA . ILE A 1 280 ? 3.968 -16.826 -5.449 1.00 91.50 280 ILE A CA 1
ATOM 2109 C C . ILE A 1 280 ? 3.575 -15.388 -5.789 1.00 91.50 280 ILE A C 1
ATOM 2111 O O . ILE A 1 280 ? 2.419 -15.098 -6.073 1.00 91.50 280 ILE A O 1
ATOM 2115 N N . THR A 1 281 ? 4.558 -14.485 -5.765 1.00 91.44 281 THR A N 1
ATOM 2116 C CA . THR A 1 281 ? 4.361 -13.073 -6.122 1.00 91.44 281 THR A CA 1
ATOM 2117 C C . THR A 1 281 ? 3.756 -12.935 -7.523 1.00 91.44 281 THR A C 1
ATOM 2119 O O . THR A 1 281 ? 4.229 -13.559 -8.477 1.00 91.44 281 THR A O 1
ATOM 2122 N N . GLN A 1 282 ? 2.745 -12.076 -7.646 1.00 92.94 282 GLN A N 1
ATOM 2123 C CA . GLN A 1 282 ? 2.005 -11.856 -8.887 1.00 92.94 282 GLN A CA 1
ATOM 2124 C C . GLN A 1 282 ? 1.726 -10.371 -9.124 1.00 92.94 282 GLN A C 1
ATOM 2126 O O . GLN A 1 282 ? 1.785 -9.557 -8.200 1.00 92.94 282 GLN A O 1
ATOM 2131 N N . VAL A 1 283 ? 1.397 -10.019 -10.362 1.00 90.88 283 VAL A N 1
ATOM 2132 C CA . VAL A 1 283 ? 0.931 -8.682 -10.739 1.00 90.88 283 VAL A CA 1
ATOM 2133 C C . VAL A 1 283 ? -0.528 -8.778 -11.155 1.00 90.88 283 VAL A C 1
ATOM 2135 O O . VAL A 1 283 ? -0.896 -9.682 -11.892 1.00 90.88 283 VAL A O 1
ATOM 2138 N N . ILE A 1 284 ? -1.368 -7.868 -10.673 1.00 88.75 284 ILE A N 1
ATOM 2139 C CA . ILE A 1 284 ? -2.798 -7.842 -10.994 1.00 88.75 284 ILE A CA 1
ATOM 2140 C C . ILE A 1 284 ? -3.220 -6.443 -11.428 1.00 88.75 284 ILE A C 1
ATOM 2142 O O . ILE A 1 284 ? -2.730 -5.436 -10.900 1.00 88.75 284 ILE A O 1
ATOM 2146 N N . CYS A 1 285 ? -4.155 -6.368 -12.376 1.00 84.94 285 CYS A N 1
ATOM 2147 C CA . CYS A 1 285 ? -4.826 -5.121 -12.709 1.00 84.94 285 CYS A CA 1
ATOM 2148 C C . CYS A 1 285 ? -5.480 -4.527 -11.453 1.00 84.94 285 CYS A C 1
ATOM 2150 O O . CYS A 1 285 ? -6.261 -5.175 -10.760 1.00 84.94 285 CYS A O 1
ATOM 2152 N N . ARG A 1 286 ? -5.167 -3.266 -11.142 1.00 83.44 286 ARG A N 1
ATOM 2153 C CA . ARG A 1 286 ? -5.678 -2.617 -9.928 1.00 83.44 286 ARG A CA 1
ATOM 2154 C C . ARG A 1 286 ? -7.203 -2.509 -9.922 1.00 83.44 286 ARG A C 1
ATOM 2156 O O . ARG A 1 286 ? -7.796 -2.663 -8.860 1.00 83.44 286 ARG A O 1
ATOM 2163 N N . MET A 1 287 ? -7.811 -2.255 -11.082 1.00 79.94 287 MET A N 1
ATOM 2164 C CA . MET A 1 287 ? -9.268 -2.174 -11.218 1.00 79.94 287 MET A CA 1
ATOM 2165 C C . MET A 1 287 ? -9.918 -3.524 -10.924 1.00 79.94 287 MET A C 1
ATOM 2167 O O . MET A 1 287 ? -10.867 -3.585 -10.157 1.00 79.94 287 MET A O 1
ATOM 2171 N N . GLU A 1 288 ? -9.353 -4.604 -11.458 1.00 85.31 288 GLU A N 1
ATOM 2172 C CA . GLU A 1 288 ? -9.852 -5.963 -11.243 1.00 85.31 288 GLU A CA 1
ATOM 2173 C C . GLU A 1 288 ? -9.701 -6.404 -9.783 1.00 85.31 288 GLU A C 1
ATOM 2175 O O . GLU A 1 288 ? -10.650 -6.906 -9.188 1.00 85.31 288 GLU A O 1
ATOM 2180 N N . LEU A 1 289 ? -8.559 -6.104 -9.152 1.00 89.56 289 LEU A N 1
ATOM 2181 C CA . LEU A 1 289 ? -8.375 -6.306 -7.713 1.00 89.56 289 LEU A CA 1
ATOM 2182 C C . LEU A 1 289 ? -9.446 -5.568 -6.896 1.00 89.56 289 LEU A C 1
ATOM 2184 O O . LEU A 1 289 ? -10.012 -6.132 -5.962 1.00 89.56 289 LEU A O 1
ATOM 2188 N N . GLN A 1 290 ? -9.703 -4.298 -7.216 1.00 88.25 290 GLN A N 1
ATOM 2189 C CA . GLN A 1 290 ? -10.702 -3.507 -6.503 1.00 88.25 290 GLN A CA 1
ATOM 2190 C C . GLN A 1 290 ? -12.124 -4.008 -6.762 1.00 88.25 290 GLN A C 1
ATOM 2192 O O . GLN A 1 290 ? -12.902 -4.033 -5.816 1.00 88.25 290 GLN A O 1
ATOM 2197 N N . ASP A 1 291 ? -12.460 -4.441 -7.977 1.00 88.19 291 ASP A N 1
ATOM 2198 C CA . ASP A 1 291 ? -13.785 -4.987 -8.287 1.00 88.19 291 ASP A CA 1
ATOM 2199 C C . ASP A 1 291 ? -14.042 -6.296 -7.527 1.00 88.19 291 ASP A C 1
ATOM 2201 O O . ASP A 1 291 ? -15.063 -6.416 -6.850 1.00 88.19 291 ASP A O 1
ATOM 2205 N N . ILE A 1 292 ? -13.069 -7.218 -7.508 1.00 92.75 292 ILE A N 1
ATOM 2206 C CA . ILE A 1 292 ? -13.136 -8.445 -6.695 1.00 92.75 292 ILE A CA 1
ATOM 2207 C C . ILE A 1 292 ? -13.378 -8.100 -5.216 1.00 92.75 292 ILE A C 1
ATOM 2209 O O . ILE A 1 292 ? -14.253 -8.682 -4.573 1.00 92.75 292 ILE A O 1
ATOM 2213 N N . LEU A 1 293 ? -12.635 -7.129 -4.672 1.00 94.06 293 LEU A N 1
ATOM 2214 C CA . LEU A 1 293 ? -12.772 -6.718 -3.274 1.00 94.06 293 LEU A CA 1
ATOM 2215 C C . LEU A 1 293 ? -14.118 -6.035 -2.986 1.00 94.06 293 LEU A C 1
ATOM 2217 O O . LEU A 1 293 ? -14.750 -6.363 -1.986 1.00 94.06 293 LEU A O 1
ATOM 2221 N N . VAL A 1 294 ? -14.579 -5.117 -3.841 1.00 91.81 294 VAL A N 1
ATOM 2222 C CA . VAL A 1 294 ? -15.880 -4.438 -3.687 1.00 91.81 294 VAL A CA 1
ATOM 2223 C C . VAL A 1 294 ? -17.019 -5.454 -3.724 1.00 91.81 294 VAL A C 1
ATOM 2225 O O . VAL A 1 294 ? -17.904 -5.401 -2.870 1.00 91.81 294 VAL A O 1
ATOM 2228 N N . ASN A 1 295 ? -16.976 -6.409 -4.656 1.00 92.69 295 ASN A N 1
ATOM 2229 C CA . ASN A 1 295 ? -17.992 -7.455 -4.774 1.00 92.69 295 ASN A CA 1
ATOM 2230 C C . ASN A 1 295 ? -18.003 -8.379 -3.544 1.00 92.69 295 ASN A C 1
ATOM 2232 O O . ASN A 1 295 ? -19.074 -8.746 -3.063 1.00 92.69 295 ASN A O 1
ATOM 2236 N N . ALA A 1 296 ? -16.833 -8.712 -2.990 1.00 94.75 296 ALA A N 1
ATOM 2237 C CA . ALA A 1 296 ? -16.729 -9.527 -1.778 1.00 94.75 296 ALA A CA 1
ATOM 2238 C C . ALA A 1 296 ? -17.205 -8.791 -0.510 1.00 94.75 296 ALA A C 1
ATOM 2240 O O . ALA A 1 296 ? -17.874 -9.370 0.359 1.00 94.75 296 ALA A O 1
ATOM 2241 N N . VAL A 1 297 ? -16.877 -7.501 -0.400 1.00 95.00 297 VAL A N 1
ATOM 2242 C CA . VAL A 1 297 ? -17.323 -6.642 0.704 1.00 95.00 297 VAL A CA 1
ATOM 2243 C C . VAL A 1 297 ? -18.838 -6.449 0.645 1.00 95.00 297 VAL A C 1
ATOM 2245 O O . VAL A 1 297 ? -19.503 -6.690 1.649 1.00 95.00 297 VAL A O 1
ATOM 2248 N N . GLY A 1 298 ? -19.394 -6.140 -0.524 1.00 90.44 298 GLY A N 1
ATOM 2249 C CA . GLY A 1 298 ? -20.816 -5.851 -0.714 1.00 90.44 298 GLY A CA 1
ATOM 2250 C C . GLY A 1 298 ? -21.085 -4.350 -0.849 1.00 90.44 298 GLY A C 1
ATOM 2251 O O . GLY A 1 298 ? -20.499 -3.522 -0.150 1.00 90.44 298 GLY A O 1
ATOM 2252 N N . LEU A 1 299 ? -21.974 -3.993 -1.781 1.00 86.75 299 LEU A N 1
ATOM 2253 C CA . LEU A 1 299 ? -22.321 -2.597 -2.089 1.00 86.75 299 LEU A CA 1
ATOM 2254 C C . LEU A 1 299 ? -23.145 -1.916 -0.983 1.00 86.75 299 LEU A C 1
ATOM 2256 O O . LEU A 1 299 ? -23.262 -0.697 -0.970 1.00 86.75 299 LEU A O 1
ATOM 2260 N N . ASP A 1 300 ? -23.709 -2.689 -0.062 1.00 90.81 300 ASP A N 1
ATOM 2261 C CA . ASP A 1 300 ? -24.399 -2.216 1.138 1.00 90.81 300 ASP A CA 1
ATOM 2262 C C . ASP A 1 300 ? -23.431 -1.647 2.188 1.00 90.81 300 ASP A C 1
ATOM 2264 O O . ASP A 1 300 ? -23.776 -0.707 2.902 1.00 90.81 300 ASP A O 1
ATOM 2268 N N . ILE A 1 301 ? -22.202 -2.170 2.233 1.00 95.31 301 ILE A N 1
ATOM 2269 C CA . ILE A 1 301 ? -21.133 -1.714 3.134 1.00 95.31 301 ILE A CA 1
ATOM 2270 C C . ILE A 1 301 ? -20.363 -0.530 2.534 1.00 95.31 301 ILE A C 1
ATOM 2272 O O . ILE A 1 301 ? -19.866 0.326 3.270 1.00 95.31 301 ILE A O 1
ATOM 2276 N N . VAL A 1 302 ? -20.240 -0.467 1.203 1.00 93.94 302 VAL A N 1
ATOM 2277 C CA . VAL A 1 302 ? -19.451 0.563 0.513 1.00 93.94 302 VAL A CA 1
ATOM 2278 C C . VAL A 1 302 ? -20.336 1.702 0.011 1.00 93.94 302 VAL A C 1
ATOM 2280 O O . VAL A 1 302 ? -21.077 1.566 -0.960 1.00 93.94 302 VAL A O 1
ATOM 2283 N N . ARG A 1 303 ? -20.185 2.881 0.614 1.00 93.31 303 ARG A N 1
ATOM 2284 C CA . ARG A 1 303 ? -20.844 4.118 0.196 1.00 93.31 303 ARG A CA 1
ATOM 2285 C C . ARG A 1 303 ? -19.950 4.908 -0.750 1.00 93.31 303 ARG A C 1
ATOM 2287 O O . ARG A 1 303 ? -18.926 5.451 -0.343 1.00 93.31 303 ARG A O 1
ATOM 2294 N N . ASN A 1 304 ? -20.363 4.984 -2.010 1.00 90.50 304 ASN A N 1
ATOM 2295 C CA . ASN A 1 304 ? -19.744 5.859 -3.003 1.00 90.50 304 ASN A CA 1
ATOM 2296 C C . ASN A 1 304 ? -20.184 7.324 -2.826 1.00 90.50 304 ASN A C 1
ATOM 2298 O O . ASN A 1 304 ? -21.167 7.589 -2.125 1.00 90.50 304 ASN A O 1
ATOM 2302 N N . ASN A 1 305 ? -19.507 8.265 -3.496 1.00 90.50 305 ASN A N 1
ATOM 2303 C CA . ASN A 1 305 ? -19.799 9.704 -3.447 1.00 90.50 305 ASN A CA 1
ATOM 2304 C C . ASN A 1 305 ? -19.937 10.206 -2.001 1.00 90.50 305 ASN A C 1
ATOM 2306 O O . ASN A 1 305 ? -20.829 10.985 -1.668 1.00 90.50 305 ASN A O 1
ATOM 2310 N N . SER A 1 306 ? -19.109 9.653 -1.119 1.00 94.25 306 SER A N 1
ATOM 2311 C CA . SER A 1 306 ? -19.167 9.846 0.325 1.00 94.25 306 SER A CA 1
ATOM 2312 C C . SER A 1 306 ? -17.780 10.234 0.809 1.00 94.25 306 SER A C 1
ATOM 2314 O O . SER A 1 306 ? -17.069 9.449 1.433 1.00 94.25 306 SER A O 1
ATOM 2316 N N . GLU A 1 307 ? -17.354 11.449 0.469 1.00 95.00 307 GLU A N 1
ATOM 2317 C CA . GLU A 1 307 ? -16.072 11.960 0.935 1.00 95.00 307 GLU A CA 1
ATOM 2318 C C . GLU A 1 307 ? -16.158 12.336 2.419 1.00 95.00 307 GLU A C 1
ATOM 2320 O O . GLU A 1 307 ? -16.931 13.213 2.799 1.00 95.00 307 GLU A O 1
ATOM 2325 N N . VAL A 1 308 ? -15.337 11.702 3.260 1.00 96.50 308 VAL A N 1
ATOM 2326 C CA . VAL A 1 308 ? -15.171 12.103 4.664 1.00 96.50 308 VAL A CA 1
ATOM 2327 C C . VAL A 1 308 ? -14.328 13.371 4.717 1.00 96.50 308 VAL A C 1
ATOM 2329 O O . VAL A 1 308 ? -13.151 13.367 4.346 1.00 96.50 308 VAL A O 1
ATOM 2332 N N . VAL A 1 309 ? -14.921 14.459 5.201 1.00 96.44 309 VAL A N 1
ATOM 2333 C CA . VAL A 1 309 ? -14.245 15.758 5.319 1.00 96.44 309 VAL A CA 1
ATOM 2334 C C . VAL A 1 309 ? -13.826 16.070 6.742 1.00 96.44 309 VAL A C 1
ATOM 2336 O O . VAL A 1 309 ? -12.856 16.802 6.939 1.00 96.44 309 VAL A O 1
ATOM 2339 N N . ASP A 1 310 ? -14.525 15.498 7.724 1.00 97.44 310 ASP A N 1
ATOM 2340 C CA . ASP A 1 310 ? -14.235 15.730 9.129 1.00 97.44 310 ASP A CA 1
ATOM 2341 C C . ASP A 1 310 ? -14.693 14.573 10.041 1.00 97.44 310 ASP A C 1
ATOM 2343 O O . ASP A 1 310 ? -15.394 13.660 9.604 1.00 97.44 310 ASP A O 1
ATOM 2347 N N . PHE A 1 311 ? -14.294 14.588 11.317 1.00 98.12 311 PHE A N 1
ATOM 2348 C CA . PHE A 1 311 ? -14.822 13.667 12.337 1.00 98.12 311 PHE A CA 1
ATOM 2349 C C . PHE A 1 311 ? -14.873 14.278 13.742 1.00 98.12 311 PHE A C 1
ATOM 2351 O O . PHE A 1 311 ? -14.037 15.100 14.095 1.00 98.12 311 PHE A O 1
ATOM 2358 N N . ILE A 1 312 ? -15.801 13.852 14.592 1.00 97.31 312 ILE A N 1
ATOM 2359 C CA . ILE A 1 312 ? -15.888 14.249 16.002 1.00 97.31 312 ILE A CA 1
ATOM 2360 C C . ILE A 1 312 ? -15.668 13.005 16.855 1.00 97.31 312 ILE A C 1
ATOM 2362 O O . ILE A 1 312 ? -16.335 11.993 16.666 1.00 97.31 312 ILE A O 1
ATOM 2366 N N . GLU A 1 313 ? -14.716 13.077 17.779 1.00 93.62 313 GLU A N 1
ATOM 2367 C CA . GLU A 1 313 ? -14.483 12.019 18.757 1.00 93.62 313 GLU A CA 1
ATOM 2368 C C . GLU A 1 313 ? -15.198 12.348 20.072 1.00 93.62 313 GLU A C 1
ATOM 2370 O O . GLU A 1 313 ? -15.050 13.443 20.619 1.00 93.62 313 GLU A O 1
ATOM 2375 N N . GLU A 1 314 ? -15.948 11.378 20.583 1.00 91.88 314 GLU A N 1
ATOM 2376 C CA . GLU A 1 314 ? -16.646 11.419 21.864 1.00 91.88 314 GLU A CA 1
ATOM 2377 C C . GLU A 1 314 ? -16.183 10.236 22.740 1.00 91.88 314 GLU A C 1
ATOM 2379 O O . GLU A 1 314 ? -15.621 9.262 22.231 1.00 91.88 314 GLU A O 1
ATOM 2384 N N . PRO A 1 315 ? -16.415 10.255 24.068 1.00 87.00 315 PRO A N 1
ATOM 2385 C CA . PRO A 1 315 ? -15.929 9.191 24.951 1.00 87.00 315 PRO A CA 1
ATOM 2386 C C . PRO A 1 315 ? -16.392 7.778 24.557 1.00 87.00 315 PRO A C 1
ATOM 2388 O O . PRO A 1 315 ? -15.636 6.813 24.682 1.00 87.00 315 PRO A O 1
ATOM 2391 N N . SER A 1 316 ? -17.622 7.640 24.058 1.00 87.62 316 SER A N 1
ATOM 2392 C CA . SER A 1 316 ? -18.230 6.345 23.729 1.00 87.62 316 SER A CA 1
ATOM 2393 C C . SER A 1 316 ? -18.310 6.035 22.232 1.00 87.62 316 SER A C 1
ATOM 2395 O O . SER A 1 316 ? -18.613 4.895 21.888 1.00 87.62 316 SER A O 1
ATOM 2397 N N . LYS A 1 317 ? -18.043 7.004 21.346 1.00 93.88 317 LYS A N 1
ATOM 2398 C CA . LYS A 1 317 ? -18.233 6.864 19.893 1.00 93.88 317 LYS A CA 1
ATOM 2399 C C . LYS A 1 317 ? -17.377 7.845 19.089 1.00 93.88 317 LYS A C 1
ATOM 2401 O O . LYS A 1 317 ? -16.824 8.801 19.624 1.00 93.88 317 LYS A O 1
ATOM 2406 N N . VAL A 1 318 ? -17.319 7.634 17.783 1.00 97.31 318 VAL A N 1
ATOM 2407 C CA . VAL A 1 318 ? -16.782 8.579 16.804 1.00 97.31 318 VAL A CA 1
ATOM 2408 C C . VAL A 1 318 ? -17.822 8.839 15.719 1.00 97.31 318 VAL A C 1
ATOM 2410 O O . VAL A 1 318 ? -18.526 7.925 15.288 1.00 97.31 318 VAL A O 1
ATOM 2413 N N . THR A 1 319 ? -17.910 10.091 15.286 1.00 98.38 319 THR A N 1
ATOM 2414 C CA . THR A 1 319 ? -18.849 10.562 14.267 1.00 98.38 319 THR A CA 1
ATOM 2415 C C . THR A 1 319 ? -18.067 11.062 13.062 1.00 98.38 319 THR A C 1
ATOM 2417 O O . THR A 1 319 ? -17.304 12.013 13.200 1.00 98.38 319 THR A O 1
ATOM 2420 N N . VAL A 1 320 ? -18.229 10.461 11.884 1.00 98.12 320 VAL A N 1
ATOM 2421 C CA . VAL A 1 320 ? -17.678 11.010 10.631 1.00 98.12 320 VAL A CA 1
ATOM 2422 C C . VAL A 1 320 ? -18.659 11.996 10.014 1.00 98.12 320 VAL A C 1
ATOM 2424 O O . VAL A 1 320 ? -19.870 11.797 10.093 1.00 98.12 320 VAL A O 1
ATOM 2427 N N . ILE A 1 321 ? -18.127 13.041 9.390 1.00 98.25 321 ILE A N 1
ATOM 2428 C CA . ILE A 1 321 ? -18.878 14.078 8.686 1.00 98.25 321 ILE A CA 1
ATOM 2429 C C . ILE A 1 321 ? -18.475 14.013 7.215 1.00 98.25 321 ILE A C 1
ATOM 2431 O O . ILE A 1 321 ? -17.286 14.097 6.882 1.00 98.25 321 ILE A O 1
ATOM 2435 N N . LEU A 1 322 ? -19.467 13.840 6.346 1.00 97.56 322 LEU A N 1
ATOM 2436 C CA . LEU A 1 322 ? -19.275 13.830 4.901 1.00 97.56 322 LEU A CA 1
ATOM 2437 C C . LEU A 1 322 ? -19.304 15.248 4.318 1.00 97.56 322 LEU A C 1
ATOM 2439 O O . LEU A 1 322 ? -19.791 16.180 4.957 1.00 97.56 322 LEU A O 1
ATOM 2443 N N . GLU A 1 323 ? -18.797 15.408 3.096 1.00 96.06 323 GLU A N 1
ATOM 2444 C CA . GLU A 1 323 ? -18.784 16.688 2.368 1.00 96.06 323 GLU A CA 1
ATOM 2445 C C . GLU A 1 323 ? -20.181 17.315 2.233 1.00 96.06 323 GLU A C 1
ATOM 2447 O O . GLU A 1 323 ? -20.333 18.529 2.351 1.00 96.06 323 GLU A O 1
ATOM 2452 N N . ASP A 1 324 ? -21.214 16.488 2.073 1.00 93.56 324 ASP A N 1
ATOM 2453 C CA . ASP A 1 324 ? -22.615 16.917 1.991 1.00 93.56 324 ASP A CA 1
ATOM 2454 C C . ASP A 1 324 ? -23.287 17.163 3.357 1.00 93.56 324 ASP A C 1
ATOM 2456 O O . ASP A 1 324 ? -24.487 17.435 3.429 1.00 93.56 324 ASP A O 1
ATOM 2460 N N . GLY A 1 325 ? -22.529 17.057 4.450 1.00 95.75 325 GLY A N 1
ATOM 2461 C CA . GLY A 1 325 ? -22.992 17.285 5.816 1.00 95.75 325 GLY A CA 1
ATOM 2462 C C . GLY A 1 325 ? -23.658 16.082 6.491 1.00 95.75 325 GLY A C 1
ATOM 2463 O O . GLY A 1 325 ? -23.961 16.172 7.685 1.00 95.75 325 GLY A O 1
ATOM 2464 N N . ARG A 1 326 ? -23.866 14.950 5.797 1.00 97.31 326 ARG A N 1
ATOM 2465 C CA . ARG A 1 326 ? -24.361 13.716 6.436 1.00 97.31 326 ARG A CA 1
ATOM 2466 C C . ARG A 1 326 ? -23.366 13.211 7.480 1.00 97.31 326 ARG A C 1
ATOM 2468 O O . ARG A 1 326 ? -22.152 13.351 7.326 1.00 97.31 326 ARG A O 1
ATOM 2475 N N . GLN A 1 327 ? -23.892 12.593 8.536 1.00 98.00 327 GLN A N 1
ATOM 2476 C CA . GLN A 1 327 ? -23.099 12.101 9.661 1.00 98.00 327 GLN A CA 1
ATOM 2477 C C . GLN A 1 327 ? -23.358 10.625 9.925 1.00 98.00 327 GLN A C 1
ATOM 2479 O O . GLN A 1 327 ? -24.500 10.169 9.868 1.00 98.00 327 GLN A O 1
ATOM 2484 N N . TYR A 1 328 ? -22.294 9.898 10.261 1.00 97.94 328 TYR A N 1
ATOM 2485 C CA . TYR A 1 328 ? -22.357 8.477 10.593 1.00 97.94 328 TYR A CA 1
ATOM 2486 C C . TYR A 1 328 ? -21.573 8.211 11.868 1.00 97.94 328 TYR A C 1
ATOM 2488 O O . TYR A 1 328 ? -20.522 8.805 12.094 1.00 97.94 328 TYR A O 1
ATOM 2496 N N . HIS A 1 329 ? -22.086 7.306 12.694 1.00 97.19 329 HIS A N 1
ATOM 2497 C CA . HIS A 1 329 ? -21.546 7.012 14.016 1.00 97.19 329 HIS A CA 1
ATOM 2498 C C . HIS A 1 329 ? -20.976 5.599 14.056 1.00 97.19 329 HIS A C 1
ATOM 2500 O O . HIS A 1 329 ? -21.535 4.696 13.436 1.00 97.19 329 HIS A O 1
ATOM 2506 N N . GLY A 1 330 ? -19.899 5.405 14.810 1.00 96.75 330 GLY A N 1
ATOM 2507 C CA . GLY A 1 330 ? -19.304 4.097 15.067 1.00 96.75 330 GLY A CA 1
ATOM 2508 C C . GLY A 1 330 ? -18.450 4.098 16.328 1.00 96.75 330 GLY A C 1
ATOM 2509 O O . GLY A 1 330 ? -18.304 5.119 16.999 1.00 96.75 330 GLY A O 1
ATOM 2510 N N . ASP A 1 331 ? -17.879 2.947 16.661 1.00 96.88 331 ASP A N 1
ATOM 2511 C CA . ASP A 1 331 ? -16.999 2.791 17.821 1.00 96.88 331 ASP A CA 1
ATOM 2512 C C . ASP A 1 331 ? -15.540 3.135 17.485 1.00 96.88 331 ASP A C 1
ATOM 2514 O O . ASP A 1 331 ? -14.795 3.568 18.371 1.00 96.88 331 ASP A O 1
ATOM 2518 N N . VAL A 1 332 ? -15.152 2.942 16.217 1.00 98.06 332 VAL A N 1
ATOM 2519 C CA . VAL A 1 332 ? -13.798 3.136 15.674 1.00 98.06 332 VAL A CA 1
ATOM 2520 C C . VAL A 1 332 ? -13.866 3.838 14.319 1.00 98.06 332 VAL A C 1
ATOM 2522 O O . VAL A 1 332 ? -14.711 3.505 13.491 1.00 98.06 332 VAL A O 1
ATOM 2525 N N . LEU A 1 333 ? -12.935 4.761 14.066 1.00 98.75 333 LEU A N 1
ATOM 2526 C CA . LEU A 1 333 ? -12.701 5.351 12.747 1.00 98.75 333 LEU A CA 1
ATOM 2527 C C . LEU A 1 333 ? -11.308 4.969 12.254 1.00 98.75 333 LEU A C 1
ATOM 2529 O O . LEU A 1 333 ? -10.312 5.170 12.950 1.00 98.75 333 LEU A O 1
ATOM 2533 N N . VAL A 1 334 ? -11.227 4.479 11.023 1.00 98.81 334 VAL A N 1
ATOM 2534 C CA . VAL A 1 334 ? -9.964 4.207 10.343 1.00 98.81 334 VAL A CA 1
ATOM 2535 C C . VAL A 1 334 ? -9.823 5.115 9.127 1.00 98.81 334 VAL A C 1
ATOM 2537 O O . VAL A 1 334 ? -10.589 5.024 8.171 1.00 98.81 334 VAL A O 1
ATOM 2540 N N . GLY A 1 335 ? -8.822 5.993 9.157 1.00 98.38 335 GLY A N 1
ATOM 2541 C CA . GLY A 1 335 ? -8.387 6.777 8.006 1.00 98.38 335 GLY A CA 1
ATOM 2542 C C . GLY A 1 335 ? -7.561 5.919 7.052 1.00 98.38 335 GLY A C 1
ATOM 2543 O O . GLY A 1 335 ? -6.403 5.614 7.341 1.00 98.38 335 GLY A O 1
ATOM 2544 N N . ALA A 1 336 ? -8.155 5.543 5.923 1.00 97.19 336 ALA A N 1
ATOM 2545 C CA . ALA A 1 336 ? -7.539 4.835 4.800 1.00 97.19 336 ALA A CA 1
ATOM 2546 C C . ALA A 1 336 ? -7.588 5.689 3.509 1.00 97.19 336 ALA A C 1
ATOM 2548 O O . ALA A 1 336 ? -7.574 5.177 2.389 1.00 97.19 336 ALA A O 1
ATOM 2549 N N . ASP A 1 337 ? -7.612 7.012 3.675 1.00 94.00 337 ASP A N 1
ATOM 2550 C CA . ASP A 1 337 ? -7.862 8.060 2.676 1.00 94.00 337 ASP A CA 1
ATOM 2551 C C . ASP A 1 337 ? -6.582 8.559 1.967 1.00 94.00 337 ASP A C 1
ATOM 2553 O O . ASP A 1 337 ? -6.538 9.634 1.365 1.00 94.00 337 ASP A O 1
ATOM 2557 N N . GLY A 1 338 ? -5.527 7.742 1.990 1.00 91.00 338 GLY A N 1
ATOM 2558 C CA . GLY A 1 338 ? -4.321 7.915 1.179 1.00 91.00 338 GLY A CA 1
ATOM 2559 C C . GLY A 1 338 ? -3.341 8.996 1.654 1.00 91.00 338 GLY A C 1
ATOM 2560 O O . GLY A 1 338 ? -3.455 9.571 2.733 1.00 91.00 338 GLY A O 1
ATOM 2561 N N . ILE A 1 339 ? -2.340 9.299 0.821 1.00 87.56 339 ILE A N 1
ATOM 2562 C CA . ILE A 1 339 ? -1.241 10.237 1.143 1.00 87.56 339 ILE A CA 1
ATOM 2563 C C . ILE A 1 339 ? -1.715 11.671 1.477 1.00 87.56 339 ILE A C 1
ATOM 2565 O O . ILE A 1 339 ? -1.016 12.418 2.177 1.00 87.56 339 ILE A O 1
ATOM 2569 N N . TRP A 1 340 ? -2.910 12.048 1.016 1.00 88.88 340 TRP A N 1
ATOM 2570 C CA . TRP A 1 340 ? -3.554 13.349 1.250 1.00 88.88 340 TRP A CA 1
ATOM 2571 C C . TRP A 1 340 ? -4.594 13.312 2.376 1.00 88.88 340 TRP A C 1
ATOM 2573 O O . TRP A 1 340 ? -5.456 14.181 2.443 1.00 88.88 340 TRP A O 1
ATOM 2583 N N . SER A 1 341 ? -4.491 12.316 3.260 1.00 93.19 341 SER A N 1
ATOM 2584 C CA . SER A 1 341 ? -5.456 12.030 4.317 1.00 93.19 341 SER A CA 1
ATOM 2585 C C . SER A 1 341 ? -5.914 13.265 5.112 1.00 93.19 341 SER A C 1
ATOM 2587 O O . SER A 1 341 ? -5.115 13.964 5.761 1.00 93.19 341 SER A O 1
ATOM 2589 N N . LYS A 1 342 ? -7.233 13.491 5.094 1.00 94.62 342 LYS A N 1
ATOM 2590 C CA . LYS A 1 342 ? -7.944 14.485 5.908 1.00 94.62 342 LYS A CA 1
ATOM 2591 C C . LYS A 1 342 ? -8.006 14.015 7.361 1.00 94.62 342 LYS A C 1
ATOM 2593 O O . LYS A 1 342 ? -7.738 14.809 8.265 1.00 94.62 342 LYS A O 1
ATOM 2598 N N . VAL A 1 343 ? -8.202 12.710 7.588 1.00 96.44 343 VAL A N 1
ATOM 2599 C CA . VAL A 1 343 ? -8.194 12.104 8.936 1.00 96.44 343 VAL A CA 1
ATOM 2600 C C . VAL A 1 343 ? -6.845 12.327 9.629 1.00 96.44 343 VAL A C 1
ATOM 2602 O O . VAL A 1 343 ? -6.784 12.828 10.754 1.00 96.44 343 VAL A O 1
ATOM 2605 N N . ARG A 1 344 ? -5.738 12.047 8.934 1.00 95.25 344 ARG A N 1
ATOM 2606 C CA . ARG A 1 344 ? -4.372 12.295 9.423 1.00 95.25 344 ARG A CA 1
ATOM 2607 C C . ARG A 1 344 ? -4.149 13.765 9.751 1.00 95.25 344 ARG A C 1
ATOM 2609 O O . ARG A 1 344 ? -3.538 14.080 10.772 1.00 95.25 344 ARG A O 1
ATOM 2616 N N . THR A 1 345 ? -4.607 14.654 8.870 1.00 94.38 345 THR A N 1
ATOM 2617 C CA . THR A 1 345 ? -4.462 16.105 9.039 1.00 94.38 345 THR A CA 1
ATOM 2618 C C . THR A 1 345 ? -5.192 16.590 10.290 1.00 94.38 345 THR A C 1
ATOM 2620 O O . THR A 1 345 ? -4.635 17.399 11.030 1.00 94.38 345 THR A O 1
ATOM 2623 N N . LYS A 1 346 ? -6.383 16.058 10.583 1.00 95.25 346 LYS A N 1
ATOM 2624 C CA . LYS A 1 346 ? -7.106 16.382 11.815 1.00 95.25 346 LYS A CA 1
ATOM 2625 C C . LYS A 1 346 ? -6.419 15.842 13.072 1.00 95.25 346 LYS A C 1
ATOM 2627 O O . LYS A 1 346 ? -6.342 16.560 14.064 1.00 95.25 346 LYS A O 1
ATOM 2632 N N . LEU A 1 347 ? -5.871 14.626 13.027 1.00 94.56 347 LEU A N 1
ATOM 2633 C CA . LEU A 1 347 ? -5.186 14.026 14.181 1.00 94.56 347 LEU A CA 1
ATOM 2634 C C . LEU A 1 347 ? -3.864 14.717 14.540 1.00 94.56 347 LEU A C 1
ATOM 2636 O O . LEU A 1 347 ? -3.558 14.903 15.716 1.00 94.56 347 LEU A O 1
ATOM 2640 N N . PHE A 1 348 ? -3.050 15.058 13.537 1.00 93.19 348 PHE A N 1
ATOM 2641 C CA . PHE A 1 348 ? -1.646 15.443 13.746 1.00 93.19 348 PHE A CA 1
ATOM 2642 C C . PHE A 1 348 ? -1.281 16.823 13.184 1.00 93.19 348 PHE A C 1
ATOM 2644 O O . PHE A 1 348 ? -0.105 17.206 13.191 1.00 93.19 348 PHE A O 1
ATOM 2651 N N . GLY A 1 349 ? 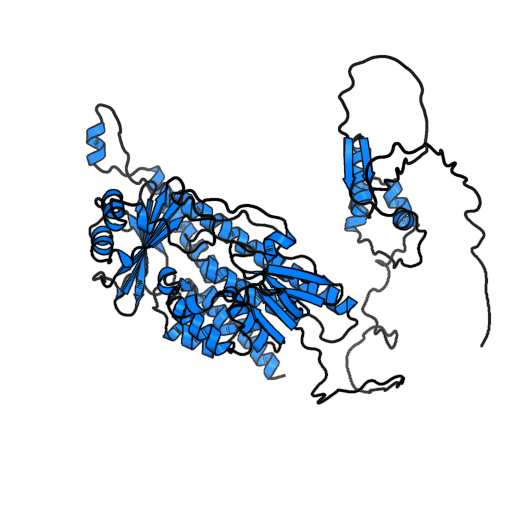-2.274 17.566 12.699 1.00 90.69 349 GLY A N 1
ATOM 2652 C CA . GLY A 1 349 ? -2.095 18.834 12.008 1.00 90.69 349 GLY A CA 1
ATOM 2653 C C . GLY A 1 349 ? -1.622 18.664 10.563 1.00 90.69 349 GLY A C 1
ATOM 2654 O O . GLY A 1 349 ? -1.094 17.626 10.145 1.00 90.69 349 GLY A O 1
ATOM 2655 N N . ARG A 1 350 ? -1.789 19.732 9.777 1.00 86.31 350 ARG A N 1
ATOM 2656 C CA . ARG A 1 350 ? -1.338 19.763 8.385 1.00 86.31 350 ARG A CA 1
ATOM 2657 C C . ARG A 1 350 ? 0.185 19.694 8.329 1.00 86.31 350 ARG A C 1
ATOM 2659 O O . ARG A 1 350 ? 0.893 20.521 8.897 1.00 86.31 350 ARG A O 1
ATOM 2666 N N . ARG A 1 351 ? 0.688 18.703 7.598 1.00 83.06 351 ARG A N 1
ATOM 2667 C CA . ARG A 1 351 ? 2.084 18.620 7.160 1.00 83.06 351 ARG A CA 1
ATOM 2668 C C . ARG A 1 351 ? 2.068 18.367 5.667 1.00 83.06 351 ARG A C 1
ATOM 2670 O O . ARG A 1 351 ? 1.270 17.551 5.215 1.00 83.06 351 ARG A O 1
ATOM 2677 N N . GLU A 1 352 ? 2.939 19.015 4.913 1.00 79.44 352 GLU A N 1
ATOM 2678 C CA . GLU A 1 352 ? 3.018 18.803 3.466 1.00 79.44 352 GLU A CA 1
ATOM 2679 C C . GLU A 1 352 ? 3.689 17.464 3.135 1.00 79.44 352 GLU A C 1
ATOM 2681 O O . GLU A 1 352 ? 4.464 16.922 3.935 1.00 79.44 352 GLU A O 1
ATOM 2686 N N . ALA A 1 353 ? 3.325 16.875 1.995 1.00 85.06 353 ALA A N 1
ATOM 2687 C CA . ALA A 1 353 ? 4.059 15.729 1.471 1.00 85.06 353 ALA A CA 1
ATOM 2688 C C . ALA A 1 353 ? 5.394 16.207 0.888 1.00 85.06 353 ALA A C 1
ATOM 2690 O O . ALA A 1 353 ? 5.512 17.336 0.412 1.00 85.06 353 ALA A O 1
ATOM 2691 N N . LYS A 1 354 ? 6.41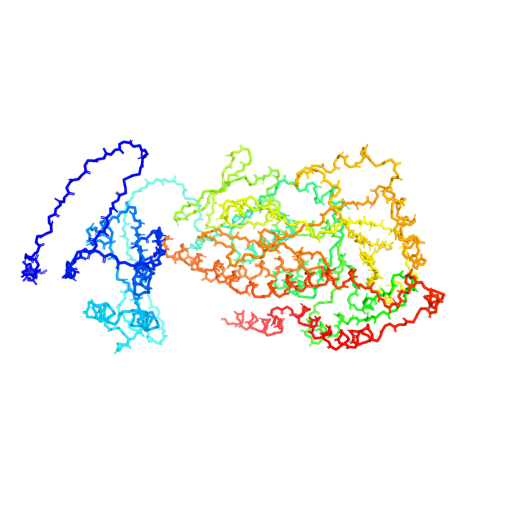9 15.361 0.951 1.00 85.25 354 LYS A N 1
ATOM 2692 C CA . LYS A 1 354 ? 7.753 15.686 0.455 1.00 85.25 354 LYS A CA 1
ATOM 2693 C C . LYS A 1 354 ? 7.905 15.139 -0.949 1.00 85.25 354 LYS A C 1
ATOM 2695 O O . LYS A 1 354 ? 7.782 13.936 -1.162 1.00 85.25 354 LYS A O 1
ATOM 2700 N N . TYR A 1 355 ? 8.195 16.025 -1.892 1.00 84.94 355 TYR A N 1
ATOM 2701 C CA . TYR A 1 355 ? 8.563 15.616 -3.238 1.00 84.94 355 TYR A CA 1
ATOM 2702 C C . TYR A 1 355 ? 9.860 14.797 -3.192 1.00 84.94 355 TYR A C 1
ATOM 2704 O O . TYR A 1 355 ? 10.836 15.198 -2.551 1.00 84.94 355 TYR A O 1
ATOM 2712 N N . SER A 1 356 ? 9.885 13.643 -3.858 1.00 82.56 356 SER A N 1
ATOM 2713 C CA . SER A 1 356 ? 11.026 12.723 -3.802 1.00 82.56 356 SER A CA 1
ATOM 2714 C C . SER A 1 356 ? 12.172 13.104 -4.745 1.00 82.56 356 SER A C 1
ATOM 2716 O O . SER A 1 356 ? 13.179 12.396 -4.773 1.00 82.56 356 SER A O 1
ATOM 2718 N N . ASN A 1 357 ? 12.046 14.208 -5.491 1.00 85.75 357 ASN A N 1
ATOM 2719 C CA . ASN A 1 357 ? 12.908 14.610 -6.613 1.00 85.75 357 ASN A CA 1
ATOM 2720 C C . ASN A 1 357 ? 12.744 13.764 -7.882 1.00 85.75 357 ASN A C 1
ATOM 2722 O O . ASN A 1 357 ? 13.636 13.793 -8.724 1.00 85.75 357 ASN A O 1
ATOM 2726 N N . TYR A 1 358 ? 11.649 13.010 -8.016 1.00 85.25 358 TYR A N 1
ATOM 2727 C CA . TYR A 1 358 ? 11.397 12.182 -9.195 1.00 85.25 358 TYR A CA 1
ATOM 2728 C C . TYR A 1 358 ? 10.008 12.425 -9.764 1.00 85.25 358 TYR A C 1
ATOM 2730 O O . TYR A 1 358 ? 9.012 12.368 -9.040 1.00 85.25 358 TYR A O 1
ATOM 2738 N N . THR A 1 359 ? 9.965 12.558 -11.083 1.00 87.56 359 THR A N 1
ATOM 2739 C CA . THR A 1 359 ? 8.751 12.381 -11.872 1.00 87.56 359 THR A CA 1
ATOM 2740 C C . THR A 1 359 ? 8.760 10.961 -12.427 1.00 87.56 359 THR A C 1
ATOM 2742 O O . THR A 1 359 ? 9.782 10.472 -12.916 1.00 87.56 359 THR A O 1
ATOM 2745 N N . CYS A 1 360 ? 7.623 10.288 -12.323 1.00 87.38 360 CYS A N 1
ATOM 2746 C CA . CYS A 1 360 ? 7.366 8.975 -12.883 1.00 87.38 360 CYS A CA 1
ATOM 2747 C C . CYS A 1 360 ? 6.473 9.124 -14.111 1.00 87.38 360 CYS A C 1
ATOM 2749 O O . CYS A 1 360 ? 5.382 9.691 -14.028 1.00 87.38 360 CYS A O 1
ATOM 2751 N N . TYR A 1 361 ? 6.934 8.581 -15.229 1.00 88.75 361 TYR A N 1
ATOM 2752 C CA . TYR A 1 361 ? 6.102 8.284 -16.378 1.00 88.75 361 TYR A CA 1
ATOM 2753 C C . TYR A 1 361 ? 5.722 6.814 -16.327 1.00 88.75 361 TYR A C 1
ATOM 2755 O O . TYR A 1 361 ? 6.538 5.982 -15.940 1.00 88.75 361 TYR A O 1
ATOM 2763 N N . SER A 1 362 ? 4.505 6.470 -16.710 1.00 88.25 362 SER A N 1
ATOM 2764 C CA . SER A 1 362 ? 4.070 5.078 -16.767 1.00 88.25 362 SER A CA 1
ATOM 2765 C C . SER A 1 362 ? 3.207 4.841 -17.984 1.00 88.25 362 SER A C 1
ATOM 2767 O O . SER A 1 362 ? 2.444 5.731 -18.362 1.00 88.25 362 SER A O 1
ATOM 2769 N N . GLY A 1 363 ? 3.263 3.634 -18.528 1.00 87.62 363 GLY A N 1
ATOM 2770 C CA . GLY A 1 363 ? 2.410 3.243 -19.638 1.00 87.62 363 GLY A CA 1
ATOM 2771 C C . GLY A 1 363 ? 2.119 1.755 -19.660 1.00 87.62 363 GLY A C 1
ATOM 2772 O O . GLY A 1 363 ? 2.730 0.966 -18.933 1.00 87.62 363 GLY A O 1
ATOM 2773 N N . ILE A 1 364 ? 1.145 1.398 -20.492 1.00 87.56 364 ILE A N 1
ATOM 2774 C CA . ILE A 1 364 ? 0.805 0.018 -20.827 1.00 87.56 364 ILE A CA 1
ATOM 2775 C C . ILE A 1 364 ? 0.946 -0.126 -22.338 1.00 87.56 364 ILE A C 1
ATOM 2777 O O . ILE A 1 364 ? 0.402 0.680 -23.094 1.00 87.56 364 ILE A O 1
ATOM 2781 N N . THR A 1 365 ? 1.674 -1.150 -22.767 1.00 89.31 365 THR A N 1
ATOM 2782 C CA . THR A 1 365 ? 1.877 -1.484 -24.177 1.00 89.31 365 THR A CA 1
ATOM 2783 C C . THR A 1 365 ? 1.466 -2.922 -24.459 1.00 89.31 365 THR A C 1
ATOM 2785 O O . THR A 1 365 ? 1.513 -3.775 -23.573 1.00 89.31 365 THR A O 1
ATOM 2788 N N . LYS A 1 366 ? 1.080 -3.183 -25.711 1.00 89.12 366 LYS A N 1
ATOM 2789 C CA . LYS A 1 366 ? 0.862 -4.537 -26.242 1.00 89.12 366 LYS A CA 1
ATOM 2790 C C . LYS A 1 366 ? 2.147 -5.179 -26.765 1.00 89.12 366 LYS A C 1
ATOM 2792 O O . LYS A 1 366 ? 2.128 -6.324 -27.205 1.00 89.12 366 LYS A O 1
ATOM 2797 N N . PHE A 1 367 ? 3.255 -4.441 -26.757 1.00 88.50 367 PHE A N 1
ATOM 2798 C CA . PHE A 1 367 ? 4.557 -5.002 -27.067 1.00 88.50 367 PHE A CA 1
ATOM 2799 C C . PHE A 1 367 ? 4.972 -5.985 -25.971 1.00 88.50 367 PHE A C 1
ATOM 2801 O O . PHE A 1 367 ? 5.067 -5.619 -24.798 1.00 88.50 367 PHE A O 1
ATOM 2808 N N . VAL A 1 368 ? 5.241 -7.227 -26.368 1.00 84.88 368 VAL A N 1
ATOM 2809 C CA . VAL A 1 368 ? 5.671 -8.305 -25.478 1.00 84.88 368 VAL A CA 1
ATOM 2810 C C . VAL A 1 368 ? 7.067 -8.759 -25.904 1.00 84.88 368 VAL A C 1
ATOM 2812 O O . VAL A 1 368 ? 7.223 -9.248 -27.025 1.00 84.88 368 VAL A O 1
ATOM 2815 N N . PRO A 1 369 ? 8.091 -8.617 -25.044 1.00 85.38 369 PRO A N 1
ATOM 2816 C CA . PRO A 1 369 ? 9.428 -9.108 -25.351 1.00 85.38 369 PRO A CA 1
ATOM 2817 C C . PRO A 1 369 ? 9.447 -10.633 -25.578 1.00 85.38 369 PRO A C 1
ATOM 2819 O O . PRO A 1 369 ? 8.754 -11.356 -24.860 1.00 85.38 369 PRO A O 1
ATOM 2822 N N . PRO A 1 370 ? 10.297 -11.169 -26.479 1.00 86.62 370 PRO A N 1
ATOM 2823 C CA . PRO A 1 370 ? 10.350 -12.608 -26.780 1.00 86.62 370 PRO A CA 1
ATOM 2824 C C . PRO A 1 370 ? 10.627 -13.519 -25.576 1.00 86.62 370 PRO A C 1
ATOM 2826 O O . PRO A 1 370 ? 10.346 -14.710 -25.609 1.00 86.62 370 PRO A O 1
ATOM 2829 N N . TYR A 1 371 ? 11.211 -12.972 -24.511 1.00 86.06 371 TYR A N 1
ATOM 2830 C CA . TYR A 1 371 ? 11.627 -13.717 -23.329 1.00 86.06 371 TYR A CA 1
ATOM 2831 C C . TYR A 1 371 ? 10.555 -13.755 -22.217 1.00 86.06 371 TYR A C 1
ATOM 2833 O O . TYR A 1 371 ? 10.860 -14.236 -21.121 1.00 86.06 371 TYR A O 1
ATOM 2841 N N . ILE A 1 372 ? 9.346 -13.226 -22.454 1.00 85.81 372 ILE A N 1
ATOM 2842 C CA . ILE A 1 372 ? 8.312 -12.944 -21.436 1.00 85.81 372 ILE A CA 1
ATOM 2843 C C . ILE A 1 372 ? 8.015 -14.109 -20.477 1.00 85.81 372 ILE A C 1
ATOM 2845 O O . ILE A 1 372 ? 7.831 -13.899 -19.278 1.00 85.81 372 ILE A O 1
ATOM 2849 N N . ASP A 1 373 ? 8.070 -15.350 -20.962 1.00 86.88 373 ASP A N 1
ATOM 2850 C CA . ASP A 1 373 ? 7.804 -16.549 -20.156 1.00 86.88 373 ASP A CA 1
ATOM 2851 C C . ASP A 1 373 ? 8.917 -16.857 -19.139 1.00 86.88 373 ASP A C 1
ATOM 2853 O O . ASP A 1 373 ? 8.700 -17.549 -18.145 1.00 86.88 373 ASP A O 1
ATOM 2857 N N . SER A 1 374 ? 10.117 -16.314 -19.353 1.00 88.56 374 SER A N 1
ATOM 2858 C CA . SER A 1 374 ? 11.312 -16.559 -18.534 1.00 88.56 374 SER A CA 1
ATOM 2859 C C . SER A 1 374 ? 11.680 -15.403 -17.597 1.00 88.56 374 SER A C 1
ATOM 2861 O O . SER A 1 374 ? 12.412 -15.606 -16.618 1.00 88.56 374 SER A O 1
ATOM 2863 N N . VAL A 1 375 ? 11.167 -14.195 -17.852 1.00 88.50 375 VAL A N 1
ATOM 2864 C CA . VAL A 1 375 ? 11.488 -12.974 -17.095 1.00 88.50 375 VAL A CA 1
ATOM 2865 C C . VAL A 1 375 ? 10.205 -12.303 -16.622 1.00 88.50 375 VAL A C 1
ATOM 2867 O O . VAL A 1 375 ? 9.334 -11.987 -17.420 1.00 88.50 375 VAL A O 1
ATOM 2870 N N . GLY A 1 376 ? 10.094 -12.079 -15.312 1.00 86.56 376 GLY A N 1
ATOM 2871 C CA . GLY A 1 376 ? 8.920 -11.453 -14.699 1.00 86.56 376 GLY A CA 1
ATOM 2872 C C . GLY A 1 376 ? 9.024 -9.930 -14.620 1.00 86.56 376 GLY A C 1
ATOM 2873 O O . GLY A 1 376 ? 8.073 -9.222 -14.940 1.00 86.56 376 GLY A O 1
ATOM 2874 N N . CYS A 1 377 ? 10.183 -9.419 -14.197 1.00 89.75 377 CYS A N 1
ATOM 2875 C CA . CYS A 1 377 ? 10.425 -7.987 -14.037 1.00 89.75 377 CYS A CA 1
ATOM 2876 C C . CYS A 1 377 ? 11.887 -7.641 -14.318 1.00 89.75 377 CYS A C 1
ATOM 2878 O O . CYS A 1 377 ? 12.809 -8.287 -13.801 1.00 89.75 377 CYS A O 1
ATOM 2880 N N . ARG A 1 378 ? 12.095 -6.573 -15.089 1.00 92.19 378 ARG A N 1
ATOM 2881 C CA . ARG A 1 378 ? 13.407 -5.958 -15.300 1.00 92.19 378 ARG A CA 1
ATOM 2882 C C . ARG A 1 378 ? 13.368 -4.508 -14.891 1.00 92.19 378 ARG A C 1
ATOM 2884 O O . ARG A 1 378 ? 12.516 -3.743 -15.332 1.00 92.19 378 ARG A O 1
ATOM 2891 N N . VAL A 1 379 ? 14.338 -4.134 -14.072 1.00 92.69 379 VAL A N 1
ATOM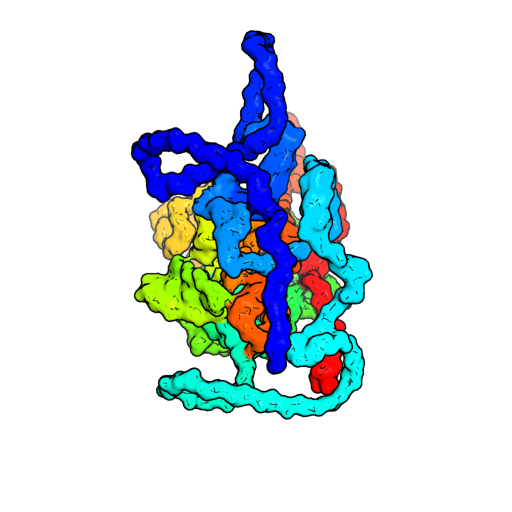 2892 C CA . VAL A 1 379 ? 14.552 -2.752 -13.664 1.00 92.69 379 VAL A CA 1
ATOM 2893 C C . VAL A 1 379 ? 15.883 -2.290 -14.249 1.00 92.69 379 VAL A C 1
ATOM 2895 O O . VAL A 1 379 ? 16.955 -2.639 -13.761 1.00 92.69 379 VAL A O 1
ATOM 2898 N N . PHE A 1 380 ? 15.787 -1.543 -15.338 1.00 93.75 380 PHE A N 1
ATOM 2899 C CA . PHE A 1 380 ? 16.866 -0.943 -16.105 1.00 93.75 380 PHE A CA 1
ATOM 2900 C C . PHE A 1 380 ? 17.403 0.294 -15.381 1.00 93.75 380 PHE A C 1
ATOM 2902 O O . PHE A 1 380 ? 16.652 1.221 -15.065 1.00 93.75 380 PHE A O 1
ATOM 2909 N N . LEU A 1 381 ? 18.702 0.308 -15.099 1.00 92.38 381 LEU A N 1
ATOM 2910 C CA . LEU A 1 381 ? 19.345 1.318 -14.264 1.00 92.38 381 LEU A CA 1
ATOM 2911 C C . LEU A 1 381 ? 20.158 2.312 -15.088 1.00 92.38 381 LEU A C 1
ATOM 2913 O O . LEU A 1 381 ? 20.844 1.943 -16.039 1.00 92.38 381 LEU A O 1
ATOM 2917 N N . GLY A 1 382 ? 20.135 3.574 -14.667 1.00 89.56 382 GLY A N 1
ATOM 2918 C CA . GLY A 1 382 ? 20.919 4.642 -15.267 1.00 89.56 382 GLY A CA 1
ATOM 2919 C C . GLY A 1 382 ? 21.197 5.782 -14.290 1.00 89.56 382 GLY A C 1
ATOM 2920 O O . GLY A 1 382 ? 20.628 5.885 -13.201 1.00 89.56 382 GLY A O 1
ATOM 2921 N N . LEU A 1 383 ? 22.093 6.681 -14.689 1.00 86.31 383 LEU A N 1
ATOM 2922 C CA . LEU A 1 383 ? 22.425 7.842 -13.874 1.00 86.31 383 LEU A CA 1
ATOM 2923 C C . LEU A 1 383 ? 21.251 8.832 -13.862 1.00 86.31 383 LEU A C 1
ATOM 2925 O O . LEU A 1 383 ? 20.874 9.357 -14.903 1.00 86.31 383 LEU A O 1
ATOM 2929 N N . ASN A 1 384 ? 20.731 9.133 -12.672 1.00 86.62 384 ASN A N 1
ATOM 2930 C CA . ASN A 1 384 ? 19.578 9.993 -12.379 1.00 86.62 384 ASN A CA 1
ATOM 2931 C C . ASN A 1 384 ? 18.228 9.508 -12.936 1.00 86.62 384 ASN A C 1
ATOM 2933 O O . ASN A 1 384 ? 17.249 10.254 -12.899 1.00 86.62 384 ASN A O 1
ATOM 2937 N N . GLN A 1 385 ? 18.149 8.273 -13.426 1.00 90.19 385 GLN A N 1
ATOM 2938 C CA . GLN A 1 385 ? 16.933 7.731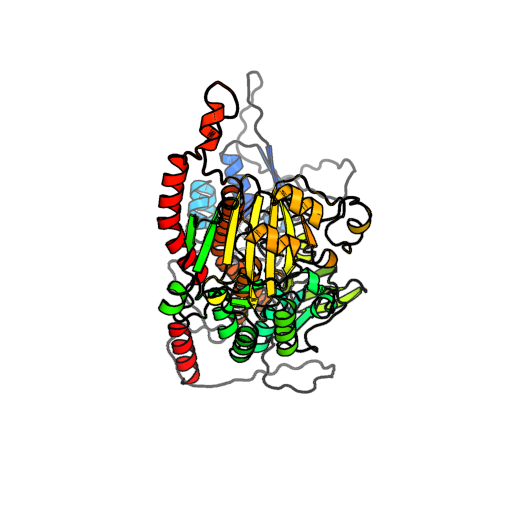 -14.025 1.00 90.19 385 GLN A CA 1
ATOM 2939 C C . GLN A 1 385 ? 16.942 6.207 -14.029 1.00 90.19 385 GLN A C 1
ATOM 2941 O O . GLN A 1 385 ? 17.996 5.585 -14.097 1.00 90.19 385 GLN A O 1
ATOM 2946 N N . TYR A 1 386 ? 15.766 5.600 -13.968 1.00 92.31 386 TYR A N 1
ATOM 2947 C CA . TYR A 1 386 ? 15.616 4.153 -14.082 1.00 92.31 386 TYR A CA 1
ATOM 2948 C C . TYR A 1 386 ? 14.272 3.810 -14.719 1.00 92.31 386 TYR A C 1
ATOM 2950 O O . TYR A 1 386 ? 13.329 4.599 -14.658 1.00 92.31 386 TYR A O 1
ATOM 2958 N N . PHE A 1 387 ? 14.191 2.641 -15.339 1.00 93.56 387 PHE A N 1
ATOM 2959 C CA . PHE A 1 387 ? 13.013 2.168 -16.054 1.00 93.56 387 PHE A CA 1
ATOM 2960 C C . PHE A 1 387 ? 12.661 0.767 -15.555 1.00 93.56 387 PHE A C 1
ATOM 2962 O O . PHE A 1 387 ? 13.533 -0.085 -15.467 1.00 93.56 387 PHE A O 1
ATOM 2969 N N . ALA A 1 388 ? 11.414 0.507 -15.191 1.00 92.00 388 ALA A N 1
ATOM 2970 C CA . ALA A 1 388 ? 10.944 -0.812 -14.786 1.00 92.00 388 ALA A CA 1
ATOM 2971 C C . ALA A 1 388 ? 9.932 -1.318 -15.809 1.00 92.00 388 ALA A C 1
ATOM 2973 O O . ALA A 1 388 ? 9.003 -0.586 -16.131 1.00 92.00 388 ALA A O 1
ATOM 2974 N N . ALA A 1 389 ? 10.097 -2.550 -16.282 1.00 91.19 389 ALA A N 1
ATOM 2975 C CA . ALA A 1 389 ? 9.174 -3.230 -17.183 1.00 91.19 389 ALA A CA 1
ATOM 2976 C C . ALA A 1 389 ? 8.743 -4.556 -16.556 1.00 91.19 389 ALA A C 1
ATOM 2978 O O . ALA A 1 389 ? 9.582 -5.314 -16.054 1.00 91.19 389 ALA A O 1
ATOM 2979 N N . LEU A 1 390 ? 7.440 -4.819 -16.554 1.00 88.81 390 LEU A N 1
ATOM 2980 C CA . LEU A 1 390 ? 6.863 -5.998 -15.920 1.00 88.81 390 LEU A CA 1
ATOM 2981 C C . LEU A 1 390 ? 5.656 -6.519 -16.701 1.00 88.81 390 LEU A C 1
ATOM 2983 O O . LEU A 1 390 ? 4.842 -5.746 -17.215 1.00 88.81 390 LEU A O 1
ATOM 2987 N N . ASP A 1 391 ? 5.575 -7.847 -16.764 1.00 88.19 391 ASP A N 1
ATOM 2988 C CA . ASP A 1 391 ? 4.454 -8.564 -17.364 1.00 88.19 391 ASP A CA 1
ATOM 2989 C C . ASP A 1 391 ? 3.209 -8.410 -16.491 1.00 88.19 391 ASP A C 1
ATOM 2991 O O . ASP A 1 391 ? 3.257 -8.614 -15.272 1.00 88.19 391 ASP A O 1
ATOM 2995 N N . ILE A 1 392 ? 2.092 -8.058 -17.121 1.00 85.44 392 ILE A N 1
ATOM 2996 C CA . ILE A 1 392 ? 0.793 -7.928 -16.456 1.00 85.44 392 ILE A CA 1
ATOM 2997 C C . ILE A 1 392 ? -0.240 -8.916 -17.017 1.00 85.44 392 ILE A C 1
ATOM 2999 O O . ILE A 1 392 ? -1.405 -8.866 -16.628 1.00 85.44 392 ILE A O 1
ATOM 3003 N N . GLY A 1 393 ? 0.193 -9.838 -17.882 1.00 84.38 393 GLY A N 1
ATOM 3004 C CA . GLY A 1 393 ? -0.632 -10.869 -18.498 1.00 84.38 393 GLY A CA 1
ATOM 3005 C C . GLY A 1 393 ? -1.380 -10.391 -19.744 1.00 84.38 393 GLY A C 1
ATOM 3006 O O . GLY A 1 393 ? -1.385 -9.211 -20.106 1.00 84.38 393 GLY A O 1
ATOM 3007 N N . ASN A 1 394 ? -2.035 -11.339 -20.421 1.00 82.25 394 ASN A N 1
ATOM 3008 C CA . ASN A 1 394 ? -2.878 -11.096 -21.601 1.00 82.25 394 ASN A CA 1
ATOM 3009 C C . ASN A 1 394 ? -2.173 -10.326 -22.733 1.00 82.25 394 ASN A C 1
ATOM 3011 O O . ASN A 1 394 ? -2.797 -9.534 -23.439 1.00 82.25 394 ASN A O 1
ATOM 3015 N N . GLY A 1 395 ? -0.863 -10.536 -22.882 1.00 83.69 395 GLY A N 1
ATOM 3016 C CA . GLY A 1 395 ? -0.048 -9.861 -23.889 1.00 83.69 395 GLY A CA 1
ATOM 3017 C C . GLY A 1 395 ? 0.158 -8.366 -23.635 1.00 83.69 395 GLY A C 1
ATOM 3018 O O . GLY A 1 395 ? 0.400 -7.623 -24.582 1.00 83.69 395 GLY A O 1
ATOM 3019 N N . ASN A 1 396 ? 0.035 -7.909 -22.386 1.00 85.94 396 ASN A N 1
ATOM 3020 C CA . ASN A 1 396 ? 0.298 -6.523 -22.018 1.00 85.94 396 ASN A CA 1
ATOM 3021 C C . ASN A 1 396 ? 1.523 -6.425 -21.106 1.00 85.94 396 ASN A C 1
ATOM 3023 O O . ASN A 1 396 ? 1.694 -7.207 -20.171 1.00 85.94 396 ASN A O 1
ATOM 3027 N N . MET A 1 397 ? 2.330 -5.397 -21.346 1.00 86.75 397 MET A N 1
ATOM 3028 C CA . MET A 1 397 ? 3.442 -4.991 -20.496 1.00 86.75 397 MET A CA 1
ATOM 3029 C C . MET A 1 397 ? 3.118 -3.648 -19.864 1.00 86.75 397 MET A C 1
ATOM 3031 O O . MET A 1 397 ? 2.724 -2.705 -20.555 1.00 86.75 397 MET A O 1
ATOM 3035 N N . GLN A 1 398 ? 3.338 -3.536 -18.560 1.00 88.69 398 GLN A N 1
ATOM 3036 C CA . GLN A 1 398 ? 3.374 -2.241 -17.900 1.00 88.69 398 GLN A CA 1
ATOM 3037 C C . GLN A 1 398 ? 4.820 -1.803 -17.717 1.00 88.69 398 GLN A C 1
ATOM 3039 O O . GLN A 1 398 ? 5.718 -2.609 -17.461 1.00 88.69 398 GLN A O 1
ATOM 3044 N N . TRP A 1 399 ? 5.034 -0.497 -17.796 1.00 91.44 399 TRP A N 1
ATOM 3045 C CA . TRP A 1 399 ? 6.322 0.083 -17.492 1.00 91.44 399 TRP A CA 1
ATOM 3046 C C . TRP A 1 399 ? 6.225 1.377 -16.690 1.00 91.44 399 TRP A C 1
ATOM 3048 O O . TRP A 1 399 ? 5.198 2.063 -16.675 1.00 91.44 399 TRP A O 1
ATOM 3058 N N . PHE A 1 400 ? 7.329 1.698 -16.021 1.00 91.06 400 PHE A N 1
ATOM 3059 C CA . PHE A 1 400 ? 7.530 2.917 -15.252 1.00 91.06 400 PHE A CA 1
ATOM 3060 C C . PHE A 1 400 ? 8.910 3.498 -15.555 1.00 91.06 400 PHE A C 1
ATOM 3062 O O . PHE A 1 400 ? 9.916 2.842 -15.312 1.00 91.06 400 PHE A O 1
ATOM 3069 N N . ALA A 1 401 ? 8.970 4.738 -16.020 1.00 92.31 401 ALA A N 1
ATOM 3070 C CA . ALA A 1 401 ? 10.194 5.487 -16.241 1.00 92.31 401 ALA A CA 1
ATOM 3071 C C . ALA A 1 401 ? 10.312 6.589 -15.187 1.00 92.31 401 ALA A C 1
ATOM 3073 O O . ALA A 1 401 ? 9.512 7.521 -15.140 1.00 92.31 401 ALA A O 1
ATOM 3074 N N . PHE A 1 402 ? 11.310 6.495 -14.323 1.00 90.44 402 PHE A N 1
ATOM 3075 C CA . PHE A 1 402 ? 11.575 7.477 -13.285 1.00 90.44 402 PHE A CA 1
ATOM 3076 C C . PHE A 1 402 ? 12.736 8.356 -13.706 1.00 90.44 402 PHE A C 1
ATOM 3078 O O . PHE A 1 402 ? 13.805 7.859 -14.061 1.00 90.44 402 PHE A O 1
ATOM 3085 N N . HIS A 1 403 ? 12.541 9.665 -13.614 1.00 88.56 403 HIS A N 1
ATOM 3086 C CA . HIS A 1 403 ? 13.562 10.639 -13.957 1.00 88.56 403 HIS A CA 1
ATOM 3087 C C . HIS A 1 403 ? 13.698 11.668 -12.842 1.00 88.56 403 HIS A C 1
ATOM 3089 O O . HIS A 1 403 ? 12.704 12.214 -12.352 1.00 88.56 403 HIS A O 1
ATOM 3095 N N . LYS A 1 404 ? 14.937 11.914 -12.414 1.00 86.06 404 LYS A N 1
ATOM 3096 C CA . LYS A 1 404 ? 15.229 12.877 -11.359 1.00 86.06 404 LYS A CA 1
ATOM 3097 C C . LYS A 1 404 ? 15.158 14.294 -11.915 1.00 86.06 404 LYS A C 1
ATOM 3099 O O . LYS A 1 404 ? 16.013 14.689 -12.701 1.00 86.06 404 LYS A O 1
ATOM 3104 N N . GLN A 1 405 ? 14.171 15.065 -11.481 1.00 80.88 405 GLN A N 1
ATOM 3105 C CA . GLN A 1 405 ? 13.962 16.442 -11.931 1.00 80.88 405 GLN A CA 1
ATOM 3106 C C . GLN A 1 405 ? 13.191 17.256 -10.882 1.00 80.88 405 GLN A C 1
ATOM 3108 O O . GLN A 1 405 ? 12.554 16.662 -10.005 1.00 80.88 405 GLN A O 1
ATOM 3113 N N . PRO A 1 406 ? 13.237 18.601 -10.934 1.00 80.69 406 PRO A N 1
ATOM 3114 C CA . PRO A 1 406 ? 12.298 19.447 -10.197 1.00 80.69 406 PRO A CA 1
ATOM 3115 C C . PRO A 1 406 ? 10.840 19.068 -10.520 1.00 80.69 406 PRO A C 1
ATOM 3117 O O . PRO A 1 406 ? 10.593 18.533 -11.602 1.00 80.69 406 PRO A O 1
ATOM 3120 N N . PRO A 1 407 ? 9.885 19.305 -9.602 1.00 73.62 407 PRO A N 1
ATOM 3121 C CA . PRO A 1 407 ? 8.486 18.977 -9.858 1.00 73.62 407 PRO A CA 1
ATOM 3122 C C . PRO A 1 407 ? 7.985 19.794 -11.053 1.00 73.62 407 PRO A C 1
ATOM 3124 O O . PRO A 1 407 ? 8.260 20.994 -11.136 1.00 73.62 407 PRO A O 1
ATOM 3127 N N . MET A 1 408 ? 7.292 19.140 -11.987 1.00 64.25 408 MET A N 1
ATOM 3128 C CA . MET A 1 408 ? 6.775 19.798 -13.198 1.00 64.25 408 MET A CA 1
ATOM 3129 C C . MET A 1 408 ? 5.310 20.218 -13.052 1.00 64.25 408 MET A C 1
ATOM 3131 O O . MET A 1 408 ? 4.824 21.008 -13.854 1.00 64.25 408 MET A O 1
ATOM 3135 N N . SER A 1 409 ? 4.606 19.717 -12.032 1.00 56.12 409 SER A N 1
ATOM 3136 C CA . SER A 1 409 ? 3.229 20.111 -11.735 1.00 56.12 409 SER A CA 1
ATOM 3137 C C . SER A 1 409 ? 3.175 21.291 -10.759 1.00 56.12 409 SER A C 1
ATOM 3139 O O . SER A 1 409 ? 3.722 21.218 -9.658 1.00 56.12 409 SER A O 1
ATOM 3141 N N . THR A 1 410 ? 2.460 22.358 -11.128 1.00 42.69 410 THR A N 1
ATOM 3142 C CA . THR A 1 410 ? 2.023 23.425 -10.204 1.00 42.69 410 THR A CA 1
ATOM 3143 C C . THR A 1 410 ? 0.694 23.110 -9.514 1.00 42.69 410 THR A C 1
ATOM 3145 O O . THR A 1 410 ? 0.279 23.865 -8.635 1.00 42.69 410 THR A O 1
ATOM 3148 N N . ASP A 1 411 ? 0.016 22.020 -9.890 1.00 39.66 411 ASP A N 1
ATOM 3149 C CA . ASP A 1 411 ? -1.304 21.704 -9.348 1.00 39.66 411 ASP A CA 1
ATOM 3150 C C . ASP A 1 411 ? -1.223 21.256 -7.881 1.00 39.66 411 ASP A C 1
ATOM 3152 O O . ASP A 1 411 ? -0.361 20.438 -7.524 1.00 39.66 411 ASP A O 1
ATOM 3156 N N . PRO A 1 412 ? -2.135 21.738 -7.012 1.00 35.97 412 PRO A N 1
ATOM 3157 C CA . PRO A 1 412 ? -2.273 21.184 -5.685 1.00 35.97 412 PRO A CA 1
ATOM 3158 C C . PRO A 1 412 ? -2.672 19.703 -5.794 1.00 35.97 412 PRO A C 1
ATOM 3160 O O . PRO A 1 412 ? -3.504 19.318 -6.623 1.00 35.97 412 PRO A O 1
ATOM 3163 N N . PRO A 1 413 ? -2.103 18.847 -4.945 1.00 40.88 413 PRO A N 1
ATOM 3164 C CA . PRO A 1 413 ? -2.361 17.425 -5.020 1.00 40.88 413 PRO A CA 1
ATOM 3165 C C . PRO A 1 413 ? -3.816 17.096 -4.652 1.00 40.88 413 PRO A C 1
ATOM 3167 O O . PRO A 1 413 ? -4.238 17.288 -3.513 1.00 40.88 413 PRO A O 1
ATOM 3170 N N . GLY A 1 414 ? -4.571 16.579 -5.626 1.00 40.03 414 GLY A N 1
ATOM 3171 C CA . GLY A 1 414 ? -5.989 16.228 -5.487 1.00 40.03 414 GLY A CA 1
ATOM 3172 C C . GLY A 1 414 ? -6.895 16.777 -6.594 1.00 40.03 414 GLY A C 1
ATOM 3173 O O . GLY A 1 414 ? -8.037 16.338 -6.683 1.00 40.03 414 GLY A O 1
ATOM 3174 N N . GLY A 1 415 ? -6.394 17.682 -7.443 1.00 33.50 415 GLY A N 1
ATOM 3175 C CA . GLY A 1 415 ? -7.102 18.141 -8.640 1.00 33.50 415 GLY A CA 1
ATOM 3176 C C . GLY A 1 415 ? -7.149 17.080 -9.743 1.00 33.50 415 GLY A C 1
ATOM 3177 O O . GLY A 1 415 ? -6.223 16.282 -9.902 1.00 33.50 415 GLY A O 1
ATOM 3178 N N . THR A 1 416 ? -8.240 17.072 -10.505 1.00 34.28 416 THR A N 1
ATOM 3179 C CA . THR A 1 416 ? -8.371 16.346 -11.774 1.00 34.28 416 THR A CA 1
ATOM 3180 C C . THR A 1 416 ? -7.159 16.628 -12.667 1.00 34.28 416 THR A C 1
ATOM 3182 O O . THR A 1 416 ? -6.805 17.783 -12.894 1.00 34.28 416 THR A O 1
ATOM 3185 N N . HIS A 1 417 ? -6.523 15.562 -13.166 1.00 44.28 417 HIS A N 1
ATOM 3186 C CA . HIS A 1 417 ? -5.344 15.559 -14.046 1.00 44.28 417 HIS A CA 1
ATOM 3187 C C . HIS A 1 417 ? -5.593 16.271 -15.394 1.00 44.28 417 HIS A C 1
ATOM 3189 O O . HIS A 1 417 ? -5.597 15.631 -16.443 1.00 44.28 417 HIS A O 1
ATOM 3195 N N . SER A 1 418 ? -5.822 17.584 -15.389 1.00 35.03 418 SER A N 1
ATOM 3196 C CA . SER A 1 418 ? -6.378 18.282 -16.554 1.00 35.03 418 SER A CA 1
ATOM 3197 C C . SER A 1 418 ? -5.589 19.490 -17.055 1.00 35.03 418 SER A C 1
ATOM 3199 O O . SER A 1 418 ? -5.871 19.922 -18.168 1.00 35.03 418 SER A O 1
ATOM 3201 N N . LEU A 1 419 ? -4.553 19.990 -16.365 1.00 35.34 419 LEU A N 1
ATOM 3202 C CA . LEU A 1 419 ? -3.798 21.145 -16.888 1.00 35.34 419 LEU A CA 1
ATOM 3203 C C . LEU A 1 419 ? -2.459 20.824 -17.570 1.00 35.34 419 LEU A C 1
ATOM 3205 O O . LEU A 1 419 ? -2.030 21.591 -18.429 1.00 35.34 419 LEU A O 1
ATOM 3209 N N . SER A 1 420 ? -1.822 19.678 -17.298 1.00 40.75 420 SER A N 1
ATOM 3210 C CA . SER A 1 420 ? -0.573 19.304 -17.998 1.00 40.75 420 SER A CA 1
ATOM 3211 C C . SER A 1 420 ? -0.793 18.859 -19.453 1.00 40.75 420 SER A C 1
ATOM 3213 O O . SER A 1 420 ? 0.149 18.896 -20.239 1.00 40.75 420 SER A O 1
ATOM 3215 N N . LEU A 1 421 ? -2.017 18.466 -19.832 1.00 41.16 421 LEU A N 1
ATOM 3216 C CA . LEU A 1 421 ? -2.348 18.103 -21.217 1.00 41.16 421 LEU A CA 1
ATOM 3217 C C . LEU A 1 421 ? -2.348 19.311 -22.169 1.00 41.16 421 LEU A C 1
ATOM 3219 O O . LEU A 1 421 ? -2.249 19.121 -23.375 1.00 41.16 421 LEU A O 1
ATOM 3223 N N . LEU A 1 422 ? -2.451 20.537 -21.642 1.00 40.09 422 LEU A N 1
ATOM 3224 C CA . LEU A 1 422 ? -2.579 21.759 -22.444 1.00 40.09 422 LEU A CA 1
ATOM 3225 C C . LEU A 1 422 ? -1.261 22.528 -22.628 1.00 40.09 422 LEU A C 1
ATOM 3227 O O . LEU A 1 422 ? -1.243 23.504 -23.374 1.00 40.09 422 LEU A O 1
ATOM 3231 N N . LEU A 1 423 ? -0.172 22.128 -21.959 1.00 42.28 423 LEU A N 1
ATOM 3232 C CA . LEU A 1 423 ? 1.043 22.952 -21.853 1.00 42.28 423 LEU A CA 1
ATOM 3233 C C . LEU A 1 423 ? 2.348 22.274 -22.296 1.00 42.28 423 LEU A C 1
ATOM 3235 O O . LEU A 1 423 ? 3.388 22.924 -22.228 1.00 42.28 423 LEU A O 1
ATOM 3239 N N . ASP A 1 424 ? 2.329 21.024 -22.773 1.00 50.78 424 ASP A N 1
ATOM 3240 C CA . ASP A 1 424 ? 3.530 20.396 -23.342 1.00 50.78 424 ASP A CA 1
ATOM 3241 C C . ASP A 1 424 ? 3.483 20.393 -24.885 1.00 50.78 424 ASP A C 1
ATOM 3243 O O . ASP A 1 424 ? 2.805 19.549 -25.475 1.00 50.78 424 ASP A O 1
ATOM 3247 N N . PRO A 1 425 ? 4.182 21.319 -25.570 1.00 48.78 425 PRO A N 1
ATOM 3248 C CA . PRO A 1 425 ? 4.218 21.376 -27.032 1.00 48.78 425 PRO A CA 1
ATOM 3249 C C . PRO A 1 425 ? 5.004 20.219 -27.682 1.00 48.78 425 PRO A C 1
ATOM 3251 O O . PRO A 1 425 ? 5.008 20.110 -28.908 1.00 48.78 425 PRO A O 1
ATOM 3254 N N . VAL A 1 426 ? 5.694 19.376 -26.899 1.00 64.12 426 VAL A N 1
ATOM 3255 C CA . VAL A 1 426 ? 6.612 18.330 -27.389 1.00 64.12 426 VAL A CA 1
ATOM 3256 C C . VAL A 1 426 ? 5.983 16.927 -27.332 1.00 64.12 426 VAL A C 1
ATOM 3258 O O . VAL A 1 426 ? 6.292 16.100 -28.191 1.00 64.12 426 VAL A O 1
ATOM 3261 N N . GLY A 1 427 ? 5.057 16.678 -26.397 1.00 78.62 427 GLY A N 1
ATOM 3262 C CA . GLY A 1 427 ? 4.423 15.372 -26.165 1.00 78.62 427 GLY A CA 1
ATOM 3263 C C . GLY A 1 427 ? 5.272 14.444 -25.280 1.00 78.62 427 GLY A C 1
ATOM 3264 O O . GLY A 1 427 ? 6.502 14.400 -25.388 1.00 78.62 427 GLY A O 1
ATOM 3265 N N . LYS A 1 428 ? 4.622 13.661 -24.408 1.00 86.56 428 LYS A N 1
ATOM 3266 C CA . LYS A 1 428 ? 5.283 12.835 -23.378 1.00 86.56 428 LYS A CA 1
ATOM 3267 C C . LYS A 1 428 ? 6.162 11.752 -23.995 1.00 86.56 428 LYS A C 1
ATOM 3269 O O . LYS A 1 428 ? 7.245 11.492 -23.471 1.00 86.56 428 LYS A O 1
ATOM 3274 N N . LYS A 1 429 ? 5.731 11.121 -25.097 1.00 89.75 429 LYS A N 1
ATOM 3275 C CA . LYS A 1 429 ? 6.546 10.125 -25.811 1.00 89.75 429 LYS A CA 1
ATOM 3276 C C . LYS A 1 429 ? 7.860 10.724 -26.295 1.00 89.75 429 LYS A C 1
ATOM 3278 O O . LYS A 1 429 ? 8.907 10.145 -26.032 1.00 89.75 429 LYS A O 1
ATOM 3283 N N . LYS A 1 430 ? 7.832 11.895 -26.932 1.00 89.62 430 LYS A N 1
ATOM 3284 C CA . LYS A 1 430 ? 9.049 12.530 -27.452 1.00 89.62 430 LYS A CA 1
ATOM 3285 C C . LYS A 1 430 ? 10.015 12.913 -26.326 1.00 89.62 430 LYS A C 1
ATOM 3287 O O . LYS A 1 430 ? 11.212 12.669 -26.437 1.00 89.62 430 LYS A O 1
ATOM 3292 N N . LEU A 1 431 ? 9.503 13.405 -25.194 1.00 89.62 431 LEU A N 1
ATOM 3293 C CA . LEU A 1 431 ? 10.320 13.640 -23.998 1.00 89.62 431 LEU A CA 1
ATOM 3294 C C . LEU A 1 431 ? 10.972 12.346 -23.471 1.00 89.62 431 LEU A C 1
ATOM 3296 O O . LEU A 1 431 ? 12.116 12.356 -23.010 1.00 89.62 431 LEU A O 1
ATOM 3300 N N . LEU A 1 432 ? 10.254 11.221 -23.519 1.00 92.31 432 LEU A N 1
ATOM 3301 C CA . LEU A 1 432 ? 10.797 9.914 -23.148 1.00 92.31 432 LEU A CA 1
ATOM 3302 C C . LEU A 1 432 ? 11.848 9.426 -24.150 1.00 92.31 432 LEU A C 1
ATOM 3304 O O . LEU A 1 432 ? 12.874 8.908 -23.723 1.00 92.31 432 LEU A O 1
ATOM 3308 N N . GLU A 1 433 ? 11.655 9.644 -25.448 1.00 91.69 433 GLU A N 1
ATOM 3309 C CA . GLU A 1 433 ? 12.650 9.340 -26.484 1.00 91.69 433 GLU A CA 1
ATOM 3310 C C . GLU A 1 433 ? 13.935 10.161 -26.296 1.00 91.69 433 GLU A C 1
ATOM 3312 O O . GLU A 1 433 ? 15.033 9.620 -26.400 1.00 91.69 433 GLU A O 1
ATOM 3317 N N . GLU A 1 434 ? 13.839 11.436 -25.915 1.00 91.69 434 GLU A N 1
ATOM 3318 C CA . GLU A 1 434 ? 15.013 12.261 -25.596 1.00 91.69 434 GLU A CA 1
ATOM 3319 C C . GLU A 1 434 ? 15.793 11.730 -24.378 1.00 91.69 434 GLU A C 1
ATOM 3321 O O . GLU A 1 434 ? 17.028 11.761 -24.356 1.00 91.69 434 GLU A O 1
ATOM 3326 N N . LYS A 1 435 ? 15.089 11.218 -23.359 1.00 91.00 435 LYS A N 1
ATOM 3327 C CA . LYS A 1 435 ? 15.690 10.725 -22.103 1.00 91.00 435 LYS A CA 1
ATOM 3328 C C . LYS A 1 435 ? 16.222 9.292 -22.199 1.00 91.00 435 LYS A C 1
ATOM 3330 O O . LYS A 1 435 ? 17.267 8.981 -21.612 1.00 91.00 435 LYS A O 1
ATOM 3335 N N . PHE A 1 436 ? 15.500 8.431 -22.912 1.00 94.31 436 PHE A N 1
ATOM 3336 C CA . PHE A 1 436 ? 15.709 6.983 -22.958 1.00 94.31 436 PHE A CA 1
ATOM 3337 C C . PHE A 1 436 ? 16.109 6.466 -24.349 1.00 94.31 436 PHE A C 1
ATOM 3339 O O . PHE A 1 436 ? 16.430 5.295 -24.480 1.00 94.31 436 PHE A O 1
ATOM 3346 N N . GLY A 1 437 ? 16.203 7.306 -25.383 1.00 92.31 437 GLY A N 1
ATOM 3347 C CA . GLY A 1 437 ? 16.531 6.879 -26.756 1.00 92.31 437 GLY A CA 1
ATOM 3348 C C . GLY A 1 437 ? 17.948 6.329 -26.966 1.00 92.31 437 GLY A C 1
ATOM 3349 O O . GLY A 1 437 ? 18.255 5.824 -28.037 1.00 92.31 437 GLY A O 1
ATOM 3350 N N . LYS A 1 438 ? 18.824 6.428 -25.957 1.00 92.62 438 LYS A N 1
ATOM 3351 C CA . LYS A 1 438 ? 20.163 5.799 -25.939 1.00 92.62 438 LYS A CA 1
ATOM 3352 C C . LYS A 1 438 ? 20.227 4.547 -25.058 1.00 92.62 438 LYS A C 1
ATOM 3354 O O . LYS A 1 438 ? 21.319 4.089 -24.727 1.00 92.62 438 LYS A O 1
ATOM 3359 N N . TRP A 1 439 ? 19.079 4.082 -24.577 1.00 95.25 439 TRP A N 1
ATOM 3360 C CA . TRP A 1 439 ? 18.967 2.856 -23.798 1.00 95.25 439 TRP A CA 1
ATOM 3361 C C . TRP A 1 439 ? 18.868 1.668 -24.749 1.00 95.25 439 TRP A C 1
ATOM 3363 O O . TRP A 1 439 ? 18.737 1.851 -25.958 1.00 95.25 439 TRP A O 1
ATOM 3373 N N . CYS A 1 440 ? 18.959 0.458 -24.206 1.00 94.31 440 CYS A N 1
ATOM 3374 C CA . CYS A 1 440 ? 18.833 -0.754 -25.005 1.00 94.31 440 CYS A CA 1
ATOM 3375 C C . CYS A 1 440 ? 17.520 -0.782 -25.808 1.00 94.31 440 CYS A C 1
ATOM 3377 O O . CYS A 1 440 ? 16.499 -0.231 -25.376 1.00 94.31 440 CYS A O 1
ATOM 3379 N N . ASP A 1 441 ? 17.554 -1.474 -26.951 1.00 93.69 441 ASP A N 1
ATOM 3380 C CA . ASP A 1 441 ? 16.471 -1.512 -27.944 1.00 93.69 441 ASP A CA 1
ATOM 3381 C C . ASP A 1 441 ? 15.108 -1.851 -27.341 1.00 93.69 441 ASP A C 1
ATOM 3383 O O . ASP A 1 441 ? 14.082 -1.354 -27.787 1.00 93.69 441 ASP A O 1
ATOM 3387 N N . GLU A 1 442 ? 15.085 -2.659 -26.286 1.00 92.31 442 GLU A N 1
ATOM 3388 C CA . GLU A 1 442 ? 13.853 -3.028 -25.607 1.00 92.31 442 GLU A CA 1
ATOM 3389 C C . GLU A 1 442 ? 13.157 -1.846 -24.920 1.00 92.31 442 GLU A C 1
ATOM 3391 O O . GLU A 1 442 ? 11.947 -1.682 -25.060 1.00 92.31 442 GLU A O 1
ATOM 3396 N N . VAL A 1 443 ? 13.897 -1.016 -24.178 1.00 94.69 443 VAL A N 1
ATOM 3397 C CA . VAL A 1 443 ? 13.318 0.156 -23.500 1.00 94.69 443 VAL A CA 1
ATOM 3398 C C . VAL A 1 443 ? 12.791 1.138 -24.542 1.00 94.69 443 VAL A C 1
ATOM 3400 O O . VAL A 1 443 ? 11.691 1.671 -24.390 1.00 94.69 443 VAL A O 1
ATOM 3403 N N . VAL A 1 444 ? 13.549 1.324 -25.625 1.00 95.31 444 VAL A N 1
ATOM 3404 C CA . VAL A 1 444 ? 13.153 2.165 -26.757 1.00 95.31 444 VAL A CA 1
ATOM 3405 C C . VAL A 1 444 ? 11.886 1.620 -27.420 1.00 95.31 444 VAL A C 1
ATOM 3407 O O . VAL A 1 444 ? 10.923 2.369 -27.575 1.00 95.31 444 VAL A O 1
ATOM 3410 N N . ALA A 1 445 ? 11.836 0.321 -27.724 1.00 93.94 445 ALA A N 1
ATOM 3411 C CA . ALA A 1 445 ? 10.682 -0.330 -28.340 1.00 93.94 445 ALA A CA 1
ATOM 3412 C C . ALA A 1 445 ? 9.430 -0.240 -27.457 1.00 93.94 445 ALA A C 1
ATOM 3414 O O . ALA A 1 445 ? 8.365 0.133 -27.938 1.00 93.94 445 ALA A O 1
ATOM 3415 N N . ILE A 1 446 ? 9.546 -0.494 -26.148 1.00 93.69 446 ILE A N 1
ATOM 3416 C CA . ILE A 1 446 ? 8.419 -0.368 -25.210 1.00 93.69 446 ILE A CA 1
ATOM 3417 C C . ILE A 1 446 ? 7.838 1.053 -25.243 1.00 93.69 446 ILE A C 1
ATOM 3419 O O . ILE A 1 446 ? 6.616 1.213 -25.304 1.00 93.69 446 ILE A O 1
ATOM 3423 N N . ILE A 1 447 ? 8.689 2.084 -25.223 1.00 94.38 447 ILE A N 1
ATOM 3424 C CA . ILE A 1 447 ? 8.251 3.485 -25.294 1.00 94.38 447 ILE A CA 1
ATOM 3425 C C . ILE A 1 447 ? 7.589 3.767 -26.649 1.00 94.38 447 ILE A C 1
ATOM 3427 O O . ILE A 1 447 ? 6.480 4.304 -26.677 1.00 94.38 447 ILE A O 1
ATOM 3431 N N . GLN A 1 448 ? 8.220 3.371 -27.757 1.00 94.12 448 GLN A N 1
ATOM 3432 C CA . GLN A 1 448 ? 7.726 3.605 -29.119 1.00 94.12 448 GLN A CA 1
ATOM 3433 C C . GLN A 1 448 ? 6.387 2.915 -29.397 1.00 94.12 448 GLN A C 1
ATOM 3435 O O . GLN A 1 448 ? 5.504 3.526 -29.998 1.00 94.12 448 GLN A O 1
ATOM 3440 N N . GLU A 1 449 ? 6.188 1.701 -28.895 1.00 93.75 449 GLU A N 1
ATOM 3441 C CA . GLU A 1 449 ? 4.950 0.935 -29.073 1.00 93.75 449 GLU A CA 1
ATOM 3442 C C . GLU A 1 449 ? 3.831 1.380 -28.118 1.00 93.75 449 GLU A C 1
ATOM 3444 O O . GLU A 1 449 ? 2.664 1.040 -28.312 1.00 93.75 449 GLU A O 1
ATOM 3449 N N . THR A 1 450 ? 4.140 2.166 -27.079 1.00 91.88 450 THR A N 1
ATOM 3450 C CA . THR A 1 450 ? 3.112 2.685 -26.165 1.00 91.88 450 THR A CA 1
ATOM 3451 C C . THR A 1 450 ? 2.356 3.850 -26.815 1.00 91.88 450 THR A C 1
ATOM 3453 O O . THR A 1 450 ? 2.981 4.852 -27.172 1.00 91.88 450 THR A O 1
ATOM 3456 N N . PRO A 1 451 ? 1.019 3.803 -26.955 1.00 88.81 451 PRO A N 1
ATOM 3457 C CA . PRO A 1 451 ? 0.253 4.940 -27.463 1.00 88.81 451 PRO A CA 1
ATOM 3458 C C . PRO A 1 451 ? 0.363 6.161 -26.537 1.00 88.81 451 PRO A C 1
ATOM 3460 O O . PRO A 1 451 ? 0.246 6.018 -25.324 1.00 88.81 451 PRO A O 1
ATOM 3463 N N . GLU A 1 452 ? 0.511 7.369 -27.093 1.00 86.19 452 GLU A N 1
ATOM 3464 C CA . GLU A 1 452 ? 0.642 8.625 -26.323 1.00 86.19 452 GLU A CA 1
ATOM 3465 C C . GLU A 1 452 ? -0.447 8.808 -25.238 1.00 86.19 452 GLU A C 1
ATOM 3467 O O . GLU A 1 452 ? -0.093 9.124 -24.099 1.00 86.19 452 GLU A O 1
ATOM 3472 N N . PRO A 1 453 ? -1.749 8.534 -25.493 1.00 83.12 453 PRO A N 1
ATOM 3473 C CA . PRO A 1 453 ? -2.789 8.663 -24.464 1.00 83.12 453 PRO A CA 1
ATOM 3474 C C . PRO A 1 453 ? -2.638 7.684 -23.291 1.00 83.12 453 PRO A C 1
ATOM 3476 O O . PRO A 1 453 ? -3.185 7.921 -22.216 1.00 83.12 453 PRO A O 1
ATOM 3479 N N . MET A 1 454 ? -1.894 6.591 -23.486 1.00 81.94 454 MET A N 1
ATOM 3480 C CA . MET A 1 454 ? -1.601 5.596 -22.452 1.00 81.94 454 MET A CA 1
ATOM 3481 C C . MET A 1 454 ? -0.360 5.959 -21.627 1.00 81.94 454 MET A C 1
ATOM 3483 O O . MET A 1 454 ? -0.054 5.256 -20.665 1.00 81.94 454 MET A O 1
ATOM 3487 N N . ILE A 1 455 ? 0.341 7.049 -21.966 1.00 85.50 455 ILE A N 1
ATOM 3488 C CA . ILE A 1 455 ? 1.486 7.556 -21.208 1.00 85.50 455 ILE A CA 1
ATOM 3489 C C . ILE A 1 455 ? 1.009 8.578 -20.181 1.00 85.50 455 ILE A C 1
ATOM 3491 O O . ILE A 1 455 ? 0.436 9.632 -20.479 1.00 85.50 455 ILE A O 1
ATOM 3495 N N . LEU A 1 456 ? 1.296 8.276 -18.926 1.00 82.75 456 LEU A N 1
ATOM 3496 C CA . LEU A 1 456 ? 0.863 9.049 -17.774 1.00 82.75 456 LEU A CA 1
ATOM 3497 C C . LEU A 1 456 ? 2.077 9.606 -17.067 1.00 82.75 456 LEU A C 1
ATOM 3499 O O . LEU A 1 456 ? 3.113 8.958 -17.032 1.00 82.75 456 LEU A O 1
ATOM 3503 N N . GLN A 1 457 ? 1.925 10.783 -16.480 1.00 83.31 457 GLN A N 1
ATOM 3504 C CA . GLN A 1 457 ? 2.989 11.473 -15.771 1.00 83.31 457 GLN A CA 1
ATOM 3505 C C . GLN A 1 457 ? 2.517 11.817 -14.363 1.00 83.31 457 GLN A C 1
ATOM 3507 O O . GLN A 1 457 ? 1.404 12.315 -14.177 1.00 83.31 457 GLN A O 1
ATOM 3512 N N . ARG A 1 458 ? 3.362 11.547 -13.367 1.00 81.88 458 ARG A N 1
ATOM 3513 C CA . ARG A 1 458 ? 3.103 11.856 -11.960 1.00 81.88 458 ARG A CA 1
ATOM 3514 C C . ARG A 1 458 ? 4.374 12.251 -11.240 1.00 81.88 458 ARG A C 1
ATOM 3516 O O . ARG A 1 458 ? 5.386 11.565 -11.339 1.00 81.88 458 ARG A O 1
ATOM 3523 N N . ASP A 1 459 ? 4.284 13.291 -10.430 1.00 85.06 459 ASP A N 1
ATOM 3524 C CA . ASP A 1 459 ? 5.326 13.608 -9.464 1.00 85.06 459 ASP A CA 1
ATOM 3525 C C . ASP A 1 459 ? 5.200 12.684 -8.245 1.00 85.06 459 ASP A C 1
ATOM 3527 O O . ASP A 1 459 ? 4.100 12.398 -7.762 1.00 85.06 459 ASP A O 1
ATOM 3531 N N . ILE A 1 460 ? 6.333 12.161 -7.776 1.00 83.88 460 ILE A N 1
ATOM 3532 C CA . ILE A 1 460 ? 6.368 11.214 -6.663 1.00 83.88 460 ILE A CA 1
ATOM 3533 C C . ILE A 1 460 ? 6.541 11.974 -5.351 1.00 83.88 460 ILE A C 1
ATOM 3535 O O . ILE A 1 460 ? 7.484 12.744 -5.159 1.00 83.88 460 ILE A O 1
ATOM 3539 N N . TYR A 1 461 ? 5.626 11.713 -4.423 1.00 85.94 461 TYR A N 1
ATOM 3540 C CA . TYR A 1 461 ? 5.644 12.271 -3.081 1.00 85.94 461 TYR A CA 1
ATOM 3541 C C . TYR A 1 461 ? 5.676 11.148 -2.053 1.00 85.94 461 TYR A C 1
ATOM 3543 O O . TYR A 1 461 ? 5.053 10.104 -2.232 1.00 85.94 461 TYR A O 1
ATOM 3551 N N . ASP A 1 462 ? 6.377 11.385 -0.952 1.00 86.56 462 ASP A N 1
ATOM 3552 C CA . ASP A 1 462 ? 6.310 10.553 0.243 1.00 86.56 462 ASP A CA 1
ATOM 3553 C C . ASP A 1 462 ? 6.101 11.423 1.490 1.00 86.56 462 ASP A C 1
ATOM 3555 O O . ASP A 1 462 ? 5.921 12.645 1.417 1.00 86.56 462 ASP A O 1
ATOM 3559 N N . ARG A 1 463 ? 6.085 10.799 2.668 1.00 89.81 463 ARG A N 1
ATOM 3560 C CA . ARG A 1 463 ? 6.114 11.522 3.943 1.00 89.81 463 ARG A CA 1
ATOM 3561 C C . ARG A 1 463 ? 7.137 10.901 4.869 1.00 89.81 463 ARG A C 1
ATOM 3563 O O . ARG A 1 463 ? 7.436 9.712 4.788 1.00 89.81 463 ARG A O 1
ATOM 3570 N N . ASP A 1 464 ? 7.644 11.708 5.794 1.00 87.94 464 ASP A N 1
ATOM 3571 C CA . ASP A 1 464 ? 8.370 11.151 6.929 1.00 87.94 464 ASP A CA 1
ATOM 3572 C C . ASP A 1 464 ? 7.418 10.322 7.787 1.00 87.94 464 ASP A C 1
ATOM 3574 O O . ASP A 1 464 ? 6.278 10.724 8.050 1.00 87.94 464 ASP A O 1
ATOM 3578 N N . MET A 1 465 ? 7.911 9.165 8.219 1.00 86.00 465 MET A N 1
ATOM 3579 C CA . MET A 1 465 ? 7.162 8.262 9.074 1.00 86.00 465 MET A CA 1
ATOM 3580 C C . MET A 1 465 ? 6.835 8.939 10.409 1.00 86.00 465 MET A C 1
ATOM 3582 O O . MET A 1 465 ? 7.688 9.572 11.035 1.00 86.00 465 MET A O 1
ATOM 3586 N N . ILE A 1 466 ? 5.592 8.772 10.852 1.00 87.88 466 ILE A N 1
ATOM 3587 C CA . ILE A 1 466 ? 5.147 9.136 12.197 1.00 87.88 466 ILE A CA 1
ATOM 3588 C C . ILE A 1 466 ? 5.109 7.881 13.074 1.00 87.88 466 ILE A C 1
ATOM 3590 O O . ILE A 1 466 ? 4.759 6.798 12.609 1.00 87.88 466 ILE A O 1
ATOM 3594 N N . TYR A 1 467 ? 5.474 8.033 14.348 1.00 85.38 467 TYR A N 1
ATOM 3595 C CA . TYR A 1 467 ? 5.534 6.930 15.319 1.00 85.38 467 TYR A CA 1
ATOM 3596 C C . TYR A 1 467 ? 4.256 6.786 16.161 1.00 85.38 467 TYR A C 1
ATOM 3598 O O . TYR A 1 467 ? 4.220 6.011 17.112 1.00 85.38 467 TYR A O 1
ATOM 3606 N N . SER A 1 468 ? 3.208 7.530 15.807 1.00 89.50 468 SER A N 1
ATOM 3607 C CA . SER A 1 468 ? 1.846 7.340 16.298 1.00 89.50 468 SER A CA 1
ATOM 3608 C C . SER A 1 468 ? 0.915 7.298 15.096 1.00 89.50 468 SER A C 1
ATOM 3610 O O . SER A 1 468 ? 0.973 8.198 14.260 1.00 89.50 468 SER A O 1
ATOM 3612 N N . TRP A 1 469 ? 0.100 6.250 14.985 1.00 94.88 469 TRP A N 1
ATOM 3613 C CA . TRP A 1 469 ? -0.855 6.077 13.882 1.00 94.88 469 TRP A CA 1
ATOM 3614 C C . TRP A 1 469 ? -2.299 6.281 14.323 1.00 94.88 469 TRP A C 1
ATOM 3616 O O . TRP A 1 469 ? -3.199 6.063 13.531 1.00 94.88 469 TRP A O 1
ATOM 3626 N N . GLY A 1 470 ? -2.544 6.695 15.563 1.00 93.56 470 GLY A N 1
ATOM 3627 C CA . GLY A 1 470 ? -3.897 6.914 16.052 1.00 93.56 470 GLY A CA 1
ATOM 3628 C C . GLY A 1 470 ? -3.931 7.669 17.369 1.00 93.56 470 GLY A C 1
ATOM 3629 O O . GLY A 1 470 ? -2.941 7.706 18.106 1.00 93.56 470 GLY A O 1
ATOM 3630 N N . ILE A 1 471 ? -5.074 8.283 17.648 1.00 94.00 471 ILE A N 1
ATOM 3631 C CA . ILE A 1 471 ? -5.394 8.935 18.917 1.00 94.00 471 ILE A CA 1
ATOM 3632 C C . ILE A 1 471 ? -6.808 8.491 19.282 1.00 94.00 471 ILE A C 1
ATOM 3634 O O . ILE A 1 471 ? -7.698 8.518 18.435 1.00 94.00 471 ILE A O 1
ATOM 3638 N N . GLY A 1 472 ? -6.973 8.037 20.526 1.00 94.69 472 GLY A N 1
ATOM 3639 C CA . GLY A 1 472 ? -8.251 7.550 21.033 1.00 94.69 472 GLY A CA 1
ATOM 3640 C C . GLY A 1 472 ? -8.834 6.427 20.169 1.00 94.69 472 GLY A C 1
ATOM 3641 O O . GLY A 1 472 ? -8.188 5.390 20.008 1.00 94.69 472 GLY A O 1
ATOM 3642 N N . ARG A 1 473 ? -10.029 6.645 19.617 1.00 96.81 473 ARG A N 1
ATOM 3643 C CA . ARG A 1 473 ? -10.816 5.717 18.779 1.00 96.81 473 ARG A CA 1
ATOM 3644 C C . ARG A 1 473 ? -10.510 5.818 17.285 1.00 96.81 473 ARG A C 1
ATOM 3646 O O . ARG A 1 473 ? -11.171 5.166 16.476 1.00 96.81 473 ARG A O 1
ATOM 3653 N N . VAL A 1 474 ? -9.533 6.638 16.905 1.00 98.44 474 VAL A N 1
ATOM 3654 C CA . VAL A 1 474 ? -9.197 6.902 15.504 1.00 98.44 474 VAL A CA 1
ATOM 3655 C C . VAL A 1 474 ? -7.800 6.388 15.182 1.00 98.44 474 VAL A C 1
ATOM 3657 O O . VAL A 1 474 ? -6.837 6.717 15.877 1.00 98.44 474 VAL A O 1
ATOM 3660 N N . ALA A 1 475 ? -7.667 5.615 14.105 1.00 98.19 475 ALA A N 1
ATOM 3661 C CA . ALA A 1 475 ? -6.389 5.117 13.598 1.00 98.19 475 ALA A CA 1
ATOM 3662 C C . ALA A 1 475 ? -6.213 5.384 12.096 1.00 98.19 475 ALA A C 1
ATOM 3664 O O . ALA A 1 475 ? -7.169 5.632 11.373 1.00 98.19 475 ALA A O 1
ATOM 3665 N N . LEU A 1 476 ? -4.972 5.330 11.624 1.00 98.38 476 LEU A N 1
ATOM 3666 C CA . LEU A 1 476 ? -4.571 5.480 10.230 1.00 98.38 476 LEU A CA 1
ATOM 3667 C C . LEU A 1 476 ? -4.074 4.140 9.680 1.00 98.38 476 LEU A C 1
ATOM 3669 O O . LEU A 1 476 ? -3.449 3.349 10.398 1.00 98.38 476 LEU A O 1
ATOM 3673 N N . LEU A 1 477 ? -4.300 3.915 8.388 1.00 96.62 477 LEU A N 1
ATOM 3674 C CA . LEU A 1 477 ? -3.927 2.691 7.683 1.00 96.62 477 LEU A CA 1
ATOM 3675 C C . LEU A 1 477 ? -3.370 2.994 6.285 1.00 96.62 477 LEU A C 1
ATOM 3677 O O . LEU A 1 477 ? -3.819 3.922 5.609 1.00 96.62 477 LEU A O 1
ATOM 3681 N N . GLY A 1 478 ? -2.390 2.200 5.837 1.00 95.38 478 GLY A N 1
ATOM 3682 C CA . GLY A 1 478 ? -1.794 2.349 4.508 1.00 95.38 478 GLY A CA 1
ATOM 3683 C C . GLY A 1 478 ? -1.151 3.723 4.298 1.00 95.38 478 GLY A C 1
ATOM 3684 O O . GLY A 1 478 ? -0.541 4.284 5.207 1.00 95.38 478 GLY A O 1
ATOM 3685 N N . ASP A 1 479 ? -1.330 4.303 3.111 1.00 92.88 479 ASP A N 1
ATOM 3686 C CA . ASP A 1 479 ? -0.726 5.590 2.735 1.00 92.88 479 ASP A CA 1
ATOM 3687 C C . ASP A 1 479 ? -1.175 6.778 3.609 1.00 92.88 479 ASP A C 1
ATOM 3689 O O . ASP A 1 479 ? -0.487 7.800 3.646 1.00 92.88 479 ASP A O 1
ATOM 3693 N N . ALA A 1 480 ? -2.289 6.660 4.342 1.00 94.56 480 ALA A N 1
ATOM 3694 C CA . ALA A 1 480 ? -2.672 7.653 5.345 1.00 94.56 480 ALA A CA 1
ATOM 3695 C C . ALA A 1 480 ? -1.726 7.625 6.561 1.00 94.56 480 ALA A C 1
ATOM 3697 O O . ALA A 1 480 ? -1.440 8.663 7.157 1.00 94.56 480 ALA A O 1
ATOM 3698 N N . ALA A 1 481 ? -1.185 6.459 6.917 1.00 95.00 481 ALA A N 1
ATOM 3699 C CA . ALA A 1 481 ? -0.233 6.295 8.013 1.00 95.00 481 ALA A CA 1
ATOM 3700 C C . ALA A 1 481 ? 1.231 6.407 7.550 1.00 95.00 481 ALA A C 1
ATOM 3702 O O . ALA A 1 481 ? 2.041 7.092 8.184 1.00 95.00 481 ALA A O 1
ATOM 3703 N N . HIS A 1 482 ? 1.584 5.737 6.452 1.00 93.44 482 HIS A N 1
ATOM 3704 C CA . HIS A 1 482 ? 2.973 5.497 6.047 1.00 93.44 482 HIS A CA 1
ATOM 3705 C C . HIS A 1 482 ? 3.165 5.473 4.522 1.00 93.44 482 HIS A C 1
ATOM 3707 O O . HIS A 1 482 ? 3.616 4.479 3.964 1.00 93.44 482 HIS A O 1
ATOM 3713 N N . PRO A 1 483 ? 2.911 6.588 3.819 1.00 90.69 483 PRO A N 1
ATOM 3714 C CA . PRO A 1 483 ? 3.076 6.622 2.371 1.00 90.69 483 PRO A CA 1
ATOM 3715 C C . PRO A 1 483 ? 4.543 6.377 1.992 1.00 90.69 483 PRO A C 1
ATOM 3717 O O . PRO A 1 483 ? 5.454 7.076 2.456 1.00 90.69 483 PRO A O 1
ATOM 3720 N N . LEU A 1 484 ? 4.752 5.359 1.158 1.00 87.19 484 LEU A N 1
ATOM 3721 C CA . LEU A 1 484 ? 6.062 4.870 0.733 1.00 87.19 484 LEU A CA 1
ATOM 3722 C C . LEU A 1 484 ? 6.398 5.355 -0.679 1.00 87.19 484 LEU A C 1
ATOM 3724 O O . LEU A 1 484 ? 5.515 5.531 -1.515 1.00 87.19 484 LEU A O 1
ATOM 3728 N N . GLN A 1 485 ? 7.691 5.469 -0.987 1.00 86.94 485 GLN A N 1
ATOM 3729 C CA . GLN A 1 485 ? 8.111 5.601 -2.382 1.00 86.94 485 GLN A CA 1
ATOM 3730 C C . GLN A 1 485 ? 7.855 4.282 -3.137 1.00 86.94 485 GLN A C 1
ATOM 3732 O O . GLN A 1 485 ? 8.039 3.202 -2.565 1.00 86.94 485 GLN A O 1
ATOM 3737 N N . PRO A 1 486 ? 7.488 4.327 -4.430 1.00 82.06 486 PRO A N 1
ATOM 3738 C CA . PRO A 1 486 ? 7.013 3.149 -5.160 1.00 82.06 486 PRO A CA 1
ATOM 3739 C C . PRO A 1 486 ? 8.114 2.138 -5.524 1.00 82.06 486 PRO A C 1
ATOM 3741 O O . PRO A 1 486 ? 7.798 1.051 -5.995 1.00 82.06 486 PRO A O 1
ATOM 3744 N N . ASN A 1 487 ? 9.392 2.451 -5.279 1.00 80.38 487 ASN A N 1
ATOM 3745 C CA . ASN A 1 487 ? 10.551 1.730 -5.833 1.00 80.38 487 ASN A CA 1
ATOM 3746 C C . ASN A 1 487 ? 10.632 0.232 -5.465 1.00 80.38 487 ASN A C 1
ATOM 3748 O O . ASN A 1 487 ? 11.353 -0.507 -6.122 1.00 80.38 487 ASN A O 1
ATOM 3752 N N . LEU A 1 488 ? 9.945 -0.214 -4.403 1.00 82.50 488 LEU A N 1
ATOM 3753 C CA . LEU A 1 488 ? 9.901 -1.628 -3.985 1.00 82.50 488 LEU A CA 1
ATOM 3754 C C . LEU A 1 488 ? 8.518 -2.283 -4.167 1.00 82.50 488 LEU A C 1
ATOM 3756 O O . LEU A 1 488 ? 8.313 -3.409 -3.716 1.00 82.50 488 LEU A O 1
ATOM 3760 N N . GLY A 1 489 ? 7.537 -1.571 -4.730 1.00 82.38 489 GLY A N 1
ATOM 3761 C CA . GLY A 1 489 ? 6.176 -2.094 -4.909 1.00 82.38 489 GLY A CA 1
ATOM 3762 C C . GLY A 1 489 ? 5.439 -2.439 -3.605 1.00 82.38 489 GLY A C 1
ATOM 3763 O O . GLY A 1 489 ? 4.480 -3.202 -3.627 1.00 82.38 489 GLY A O 1
ATOM 3764 N N . GLN A 1 490 ? 5.873 -1.911 -2.452 1.00 87.25 490 GLN A N 1
ATOM 3765 C CA . GLN A 1 490 ? 5.391 -2.363 -1.137 1.00 87.25 490 GLN A CA 1
ATOM 3766 C C . GLN A 1 490 ? 4.197 -1.600 -0.557 1.00 87.25 490 GLN A C 1
ATOM 3768 O O . GLN A 1 490 ? 3.605 -2.099 0.392 1.00 87.25 490 GLN A O 1
ATOM 3773 N N . GLY A 1 49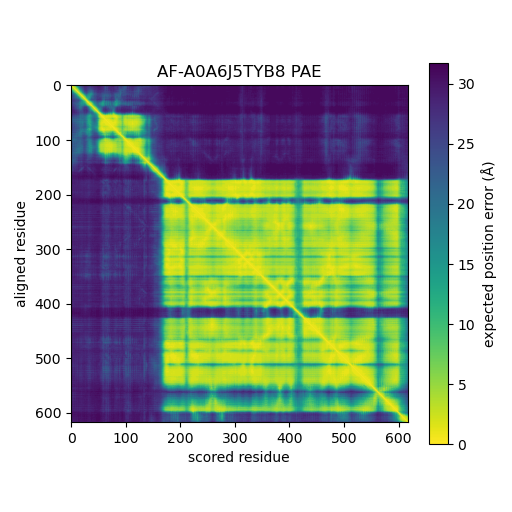1 ? 3.814 -0.432 -1.084 1.00 87.88 491 GLY A N 1
ATOM 3774 C CA . GLY A 1 491 ? 2.761 0.405 -0.476 1.00 87.88 491 GLY A CA 1
ATOM 3775 C C . GLY A 1 491 ? 1.450 -0.352 -0.229 1.00 87.88 491 GLY A C 1
ATOM 3776 O O . GLY A 1 491 ? 0.996 -0.476 0.908 1.00 87.88 491 GLY A O 1
ATOM 3777 N N . GLY A 1 492 ? 0.890 -0.957 -1.282 1.00 88.94 492 GLY A N 1
ATOM 3778 C CA . GLY A 1 492 ? -0.333 -1.760 -1.163 1.00 88.94 492 GLY A CA 1
ATOM 3779 C C . GLY A 1 492 ? -0.151 -3.021 -0.315 1.00 88.94 492 GLY A C 1
ATOM 3780 O O . GLY A 1 492 ? -1.025 -3.343 0.483 1.00 88.94 492 GLY A O 1
ATOM 3781 N N . CYS A 1 493 ? 1.001 -3.692 -0.421 1.00 92.38 493 CYS A N 1
ATOM 3782 C CA . CYS A 1 493 ? 1.308 -4.866 0.399 1.00 92.38 493 CYS A CA 1
ATOM 3783 C C . CYS A 1 493 ? 1.335 -4.522 1.898 1.00 92.38 493 CYS A C 1
ATOM 3785 O O . CYS A 1 493 ? 0.783 -5.260 2.710 1.00 92.38 493 CYS A O 1
ATOM 3787 N N . MET A 1 494 ? 1.921 -3.379 2.275 1.00 93.75 494 MET A N 1
ATOM 3788 C CA . MET A 1 494 ? 1.943 -2.919 3.665 1.00 93.75 494 MET A CA 1
ATOM 3789 C C . MET A 1 494 ? 0.546 -2.570 4.169 1.00 93.75 494 MET A C 1
ATOM 3791 O O . MET A 1 494 ? 0.222 -2.955 5.288 1.00 93.75 494 MET A O 1
ATOM 3795 N N . ALA A 1 495 ? -0.284 -1.921 3.345 1.00 94.56 495 ALA A N 1
ATOM 3796 C CA . ALA A 1 495 ? -1.673 -1.634 3.695 1.00 94.56 495 ALA A CA 1
ATOM 3797 C C . ALA A 1 495 ? -2.484 -2.921 3.938 1.00 94.56 495 ALA A C 1
ATOM 3799 O O . ALA A 1 495 ? -3.237 -2.992 4.902 1.00 94.56 495 ALA A O 1
ATOM 3800 N N . ILE A 1 496 ? -2.298 -3.961 3.117 1.00 95.25 496 ILE A N 1
ATOM 3801 C CA . ILE A 1 496 ? -2.946 -5.273 3.305 1.00 95.25 496 ILE A CA 1
ATOM 3802 C C . ILE A 1 496 ? -2.513 -5.912 4.632 1.00 95.25 496 ILE A C 1
ATOM 3804 O O . ILE A 1 496 ? -3.350 -6.355 5.417 1.00 95.25 496 ILE A O 1
ATOM 3808 N N . GLU A 1 497 ? -1.210 -5.918 4.922 1.00 94.44 497 GLU A N 1
ATOM 3809 C CA . GLU A 1 497 ? -0.695 -6.436 6.193 1.00 94.44 497 GLU A CA 1
ATOM 3810 C C . GLU A 1 497 ? -1.196 -5.629 7.411 1.00 94.44 497 GLU A C 1
ATOM 3812 O O . GLU A 1 497 ? -1.392 -6.201 8.486 1.00 94.44 497 GLU A O 1
ATOM 3817 N N . ASP A 1 498 ? -1.409 -4.315 7.268 1.00 96.31 498 ASP A N 1
ATOM 3818 C CA . ASP A 1 498 ? -1.999 -3.482 8.322 1.00 96.31 498 ASP A CA 1
ATOM 3819 C C . ASP A 1 498 ? -3.430 -3.902 8.642 1.00 96.31 498 ASP A C 1
ATOM 3821 O O . ASP A 1 498 ? -3.772 -3.984 9.819 1.00 96.31 498 ASP A O 1
ATOM 3825 N N . CYS A 1 499 ? -4.243 -4.184 7.615 1.00 97.12 499 CYS A N 1
ATOM 3826 C CA . CYS A 1 499 ? -5.648 -4.570 7.774 1.00 97.12 499 CYS A CA 1
ATOM 3827 C C . CYS A 1 499 ? -5.770 -5.786 8.685 1.00 97.12 499 CYS A C 1
ATOM 3829 O O . CYS A 1 499 ? -6.528 -5.784 9.652 1.00 97.12 499 CYS A O 1
ATOM 3831 N N . TYR A 1 500 ? -4.963 -6.804 8.399 1.00 92.94 500 TYR A N 1
ATOM 3832 C CA . TYR A 1 500 ? -4.949 -8.034 9.171 1.00 92.94 500 TYR A CA 1
ATOM 3833 C C . TYR A 1 500 ? -4.510 -7.803 10.615 1.00 92.94 500 TYR A C 1
ATOM 3835 O O . TYR A 1 500 ? -5.181 -8.262 11.537 1.00 92.94 500 TYR A O 1
ATOM 3843 N N . GLN A 1 501 ? -3.428 -7.045 10.833 1.00 95.38 501 GLN A N 1
ATOM 3844 C CA . GLN A 1 501 ? -2.976 -6.749 12.192 1.00 95.38 501 GLN A CA 1
ATOM 3845 C C . GLN A 1 501 ? -4.013 -5.935 12.971 1.00 95.38 501 GLN A C 1
ATOM 3847 O O . GLN A 1 501 ? -4.255 -6.226 14.137 1.00 95.38 501 GLN A O 1
ATOM 3852 N N . LEU A 1 502 ? -4.613 -4.920 12.346 1.00 97.25 502 LEU A N 1
ATOM 3853 C CA . LEU A 1 502 ? -5.610 -4.060 12.976 1.00 97.25 502 LEU A CA 1
ATOM 3854 C C . LEU A 1 502 ? -6.827 -4.866 13.428 1.00 97.25 502 LEU A C 1
ATOM 3856 O O . LEU A 1 502 ? -7.234 -4.760 14.583 1.00 97.25 502 LEU A O 1
ATOM 3860 N N . ILE A 1 503 ? -7.358 -5.713 12.547 1.00 96.25 503 ILE A N 1
ATOM 3861 C CA . ILE A 1 503 ? -8.495 -6.572 12.874 1.00 96.25 503 ILE A CA 1
ATOM 3862 C C . ILE A 1 503 ? -8.131 -7.591 13.950 1.00 96.25 503 ILE A C 1
ATOM 3864 O O . ILE A 1 503 ? -8.924 -7.782 14.864 1.00 96.25 503 ILE A O 1
ATOM 3868 N N . GLN A 1 504 ? -6.928 -8.174 13.925 1.00 93.44 504 GLN A N 1
ATOM 3869 C CA . GLN A 1 504 ? -6.481 -9.053 15.008 1.00 93.44 504 GLN A CA 1
ATOM 3870 C C . GLN A 1 504 ? -6.473 -8.363 16.376 1.00 93.44 504 GLN A C 1
ATOM 3872 O O . GLN A 1 504 ? -6.856 -8.993 17.357 1.00 93.44 504 GLN A O 1
ATOM 3877 N N . GLU A 1 505 ? -6.039 -7.100 16.463 1.00 96.31 505 GLU A N 1
ATOM 3878 C CA . GLU A 1 505 ? -6.066 -6.375 17.740 1.00 96.31 505 GLU A CA 1
ATOM 3879 C C . GLU A 1 505 ? -7.489 -6.005 18.167 1.00 96.31 505 GLU A C 1
ATOM 3881 O O . GLU A 1 505 ? -7.806 -6.098 19.352 1.00 96.31 505 GLU A O 1
ATOM 3886 N N . LEU A 1 506 ? -8.345 -5.589 17.226 1.00 95.56 506 LEU A N 1
ATOM 3887 C CA . LEU A 1 506 ? -9.738 -5.235 17.518 1.00 95.56 506 LEU A CA 1
ATOM 3888 C C . LEU A 1 506 ? -10.570 -6.452 17.941 1.00 95.56 506 LEU A C 1
ATOM 3890 O O . LEU A 1 506 ? -11.439 -6.319 18.794 1.00 95.56 506 LEU A O 1
ATOM 3894 N N . ASP A 1 507 ? -10.260 -7.640 17.424 1.00 93.25 507 ASP A N 1
ATOM 3895 C CA . ASP A 1 507 ? -10.901 -8.910 17.799 1.00 93.25 507 ASP A CA 1
ATOM 3896 C C . ASP A 1 507 ? -10.629 -9.316 19.259 1.00 93.25 507 ASP A C 1
ATOM 3898 O O . ASP A 1 507 ? -11.332 -10.150 19.820 1.00 93.25 507 ASP A O 1
ATOM 3902 N N . GLN A 1 508 ? -9.625 -8.709 19.906 1.00 92.50 508 GLN A N 1
ATOM 3903 C CA . GLN A 1 508 ? -9.354 -8.905 21.336 1.00 92.50 508 GLN A CA 1
ATOM 3904 C C . GLN A 1 508 ? -10.157 -7.957 22.240 1.00 92.50 508 GLN A C 1
ATOM 3906 O O . GLN A 1 508 ? -10.077 -8.068 23.466 1.00 92.50 508 GLN A O 1
ATOM 3911 N N . VAL A 1 509 ? -10.897 -6.997 21.674 1.00 93.06 509 VAL A N 1
ATOM 3912 C CA . VAL A 1 509 ? -11.723 -6.073 22.458 1.00 93.06 509 VAL A CA 1
ATOM 3913 C C . VAL A 1 509 ? -12.953 -6.827 22.978 1.00 93.06 509 VAL A C 1
ATOM 3915 O O . VAL A 1 509 ? -13.644 -7.486 22.202 1.00 93.06 509 VAL A O 1
ATOM 3918 N N . PRO A 1 510 ? -13.259 -6.757 24.285 1.00 86.75 510 PRO A N 1
ATOM 3919 C CA . PRO A 1 510 ? -14.406 -7.460 24.837 1.00 86.75 510 PRO A CA 1
ATOM 3920 C C . PRO A 1 510 ? -15.723 -6.856 24.331 1.00 86.75 510 PRO A C 1
ATOM 3922 O O . PRO A 1 510 ? -15.932 -5.647 24.393 1.00 86.75 510 PRO A O 1
ATOM 3925 N N . ASN A 1 511 ? -16.656 -7.722 23.927 1.00 77.69 511 ASN A N 1
ATOM 3926 C CA . ASN A 1 511 ? -18.009 -7.333 23.492 1.00 77.69 511 ASN A CA 1
ATOM 3927 C C . ASN A 1 511 ? -18.971 -7.045 24.664 1.00 77.69 511 ASN A C 1
ATOM 3929 O O . ASN A 1 511 ? -20.158 -6.797 24.458 1.00 77.69 511 ASN A O 1
ATOM 3933 N N . THR A 1 512 ? -18.474 -7.118 25.901 1.00 79.00 512 THR A N 1
ATOM 3934 C CA . THR A 1 512 ? -19.224 -6.895 27.141 1.00 79.00 512 THR A CA 1
ATOM 3935 C C . THR A 1 512 ? -18.378 -6.078 28.106 1.00 79.00 512 THR A C 1
ATOM 3937 O O . THR A 1 512 ? -17.207 -6.390 28.317 1.00 79.00 512 THR A O 1
ATOM 3940 N N . GLY A 1 513 ? -18.971 -5.073 28.735 1.00 80.94 513 GLY A N 1
ATOM 3941 C CA . GLY A 1 513 ? -18.291 -4.190 29.678 1.00 80.94 513 GLY A CA 1
ATOM 3942 C C . GLY A 1 513 ? -18.975 -2.832 29.720 1.00 80.94 513 GLY A C 1
ATOM 3943 O O . GLY A 1 513 ? -19.901 -2.579 28.948 1.00 80.94 513 GLY A O 1
ATOM 3944 N N . SER A 1 514 ? -18.534 -1.955 30.620 1.00 84.81 514 SER A N 1
ATOM 3945 C CA . SER A 1 514 ? -18.966 -0.557 30.569 1.00 84.81 514 SER A CA 1
ATOM 3946 C C . SER A 1 514 ? -18.388 0.142 29.333 1.00 84.81 514 SER A C 1
ATOM 3948 O O . SER A 1 514 ? -17.322 -0.237 28.839 1.00 84.81 514 SER A O 1
ATOM 3950 N N . ASP A 1 515 ? -19.044 1.203 28.853 1.00 84.62 515 ASP A N 1
ATOM 3951 C CA . ASP A 1 515 ? -18.561 1.967 27.690 1.00 84.62 515 ASP A CA 1
ATOM 3952 C C . ASP A 1 515 ? -17.126 2.487 27.882 1.00 84.62 515 ASP A C 1
ATOM 3954 O O . ASP A 1 515 ? -16.347 2.525 26.931 1.00 84.62 515 ASP A O 1
ATOM 3958 N N . ALA A 1 516 ? -16.748 2.835 29.118 1.00 87.06 516 ALA A N 1
ATOM 3959 C CA . ALA A 1 516 ? -15.391 3.260 29.454 1.00 87.06 516 ALA A CA 1
ATOM 3960 C C . ALA A 1 516 ? -14.368 2.123 29.283 1.00 87.06 516 ALA A C 1
ATOM 3962 O O . ALA A 1 516 ? -13.318 2.327 28.678 1.00 87.06 516 ALA A O 1
ATOM 3963 N N . GLN A 1 517 ? -14.691 0.910 29.746 1.00 89.25 517 GLN A N 1
ATOM 3964 C CA . GLN A 1 517 ? -13.817 -0.259 29.592 1.00 89.25 517 GLN A CA 1
ATOM 3965 C C . GLN A 1 517 ? -13.633 -0.636 28.120 1.00 89.25 517 GLN A C 1
ATOM 3967 O O . GLN A 1 517 ? -12.515 -0.922 27.690 1.00 89.25 517 GLN A O 1
ATOM 3972 N N . ILE A 1 518 ? -14.717 -0.600 27.339 1.00 90.56 518 ILE A N 1
ATOM 3973 C CA . ILE A 1 518 ? -14.670 -0.852 25.894 1.00 90.56 518 ILE A CA 1
ATOM 3974 C C . ILE A 1 518 ? -13.837 0.235 25.202 1.00 90.56 518 ILE A C 1
ATOM 3976 O O . ILE A 1 518 ? -12.990 -0.081 24.369 1.00 90.56 518 ILE A O 1
ATOM 3980 N N . SER A 1 519 ? -14.013 1.506 25.584 1.00 92.06 519 SER A N 1
ATOM 3981 C CA . SER A 1 519 ? -13.211 2.624 25.070 1.00 92.06 519 SER A CA 1
ATOM 3982 C C . SER A 1 519 ? -11.715 2.419 25.288 1.00 92.06 519 SER A C 1
ATOM 3984 O O . SER A 1 519 ? -10.924 2.555 24.352 1.00 92.06 519 SER A O 1
ATOM 3986 N N . ASP A 1 520 ? -11.319 2.068 26.511 1.00 93.56 520 ASP A N 1
ATOM 3987 C CA . ASP A 1 520 ? -9.916 1.847 26.861 1.00 93.56 520 ASP A CA 1
ATOM 3988 C C . ASP A 1 520 ? -9.332 0.648 26.108 1.00 93.56 520 ASP A C 1
ATOM 3990 O O . ASP A 1 520 ? -8.200 0.715 25.615 1.00 93.56 520 ASP A O 1
ATOM 3994 N N . ALA A 1 521 ? -10.115 -0.424 25.959 1.00 95.00 521 ALA A N 1
ATOM 3995 C CA . ALA A 1 521 ? -9.724 -1.603 25.197 1.00 95.00 521 ALA A CA 1
ATOM 3996 C C . ALA A 1 521 ? -9.532 -1.290 23.702 1.00 95.00 521 ALA A C 1
ATOM 3998 O O . ALA A 1 521 ? -8.520 -1.696 23.129 1.00 95.00 521 ALA A O 1
ATOM 3999 N N . ILE A 1 522 ? -10.424 -0.501 23.092 1.00 96.00 522 ILE A N 1
ATOM 4000 C CA . ILE A 1 522 ? -10.273 -0.007 21.712 1.00 96.00 522 ILE A CA 1
ATOM 4001 C C . ILE A 1 522 ? -8.994 0.821 21.581 1.00 96.00 522 ILE A C 1
ATOM 4003 O O . ILE A 1 522 ? -8.152 0.539 20.727 1.00 96.00 522 ILE A O 1
ATOM 4007 N N . CYS A 1 523 ? -8.796 1.808 22.460 1.00 95.62 523 CYS A N 1
ATOM 4008 C CA . CYS A 1 523 ? -7.603 2.656 22.438 1.00 95.62 523 CYS A CA 1
ATOM 4009 C C . CYS A 1 523 ? -6.317 1.822 22.559 1.00 95.62 523 CYS A C 1
ATOM 4011 O O . CYS A 1 523 ? -5.309 2.100 21.900 1.00 95.62 523 CYS A O 1
ATOM 4013 N N . LEU A 1 524 ? -6.332 0.792 23.410 1.00 96.44 524 LEU A N 1
ATOM 4014 C CA . LEU A 1 524 ? -5.212 -0.124 23.580 1.00 96.44 524 LEU A CA 1
ATOM 4015 C C . LEU A 1 524 ? -4.977 -0.972 22.323 1.00 96.44 524 LEU A C 1
ATOM 4017 O O . LEU A 1 524 ? -3.826 -1.086 21.896 1.00 96.44 524 LEU A O 1
ATOM 4021 N N . ALA A 1 525 ? -6.028 -1.520 21.712 1.00 97.00 525 ALA A N 1
ATOM 4022 C CA . ALA A 1 525 ? -5.946 -2.297 20.475 1.00 97.00 525 ALA A CA 1
ATOM 4023 C C . ALA A 1 525 ? -5.321 -1.478 19.332 1.00 97.00 525 ALA A C 1
ATOM 4025 O O . ALA A 1 525 ? -4.343 -1.912 18.718 1.00 97.00 525 ALA A O 1
ATOM 4026 N N . LEU A 1 526 ? -5.784 -0.241 19.119 1.00 97.69 526 LEU A N 1
ATOM 4027 C CA . LEU A 1 526 ? -5.244 0.648 18.081 1.00 97.69 526 LEU A CA 1
ATOM 4028 C C . LEU A 1 526 ? -3.763 0.997 18.321 1.00 97.69 526 LEU A C 1
ATOM 4030 O O . LEU A 1 526 ? -2.959 1.028 17.383 1.00 97.69 526 LEU A O 1
ATOM 4034 N N . ARG A 1 527 ? -3.356 1.195 19.583 1.00 96.44 527 ARG A N 1
ATOM 4035 C CA . ARG A 1 527 ? -1.939 1.401 19.942 1.00 96.44 527 ARG A CA 1
ATOM 4036 C C . ARG A 1 527 ? -1.090 0.154 19.698 1.00 96.44 527 ARG A C 1
ATOM 4038 O O . ARG A 1 527 ? 0.049 0.277 19.241 1.00 96.44 527 ARG A O 1
ATOM 4045 N N . GLN A 1 528 ? -1.609 -1.035 20.006 1.00 95.88 528 GLN A N 1
ATOM 4046 C CA . GLN A 1 528 ? -0.900 -2.293 19.763 1.00 95.88 528 GLN A CA 1
ATOM 4047 C C . GLN A 1 528 ? -0.711 -2.555 18.269 1.00 95.88 528 GLN A C 1
ATOM 4049 O O . GLN A 1 528 ? 0.396 -2.921 17.861 1.00 95.88 528 GLN A O 1
ATOM 4054 N N . TYR A 1 529 ? -1.734 -2.275 17.461 1.00 96.50 529 TYR A N 1
ATOM 4055 C CA . TYR A 1 529 ? -1.670 -2.326 16.003 1.00 96.50 529 TYR A CA 1
ATOM 4056 C C . TYR A 1 529 ? -0.514 -1.459 15.489 1.00 96.50 529 TYR A C 1
ATOM 4058 O O . TYR A 1 529 ? 0.411 -1.969 14.846 1.00 96.50 529 TYR A O 1
ATOM 4066 N N . ALA A 1 530 ? -0.499 -0.175 15.867 1.00 95.88 530 ALA A N 1
ATOM 4067 C CA . ALA A 1 530 ? 0.551 0.752 15.459 1.00 95.88 530 ALA A CA 1
ATOM 4068 C C . ALA A 1 530 ? 1.937 0.243 15.891 1.00 95.88 530 ALA A C 1
ATOM 4070 O O . ALA A 1 530 ? 2.858 0.152 15.079 1.00 95.88 530 ALA A O 1
ATOM 4071 N N . LYS A 1 531 ? 2.086 -0.182 17.153 1.00 94.56 531 LYS A N 1
ATOM 4072 C CA . LYS A 1 531 ? 3.355 -0.696 17.694 1.00 94.56 531 LYS A CA 1
ATOM 4073 C C . LYS A 1 531 ? 3.884 -1.909 16.916 1.00 94.56 531 LYS A C 1
ATOM 4075 O O . LYS A 1 531 ? 5.085 -1.978 16.646 1.00 94.56 531 LYS A O 1
ATOM 4080 N N . LYS A 1 532 ? 3.016 -2.861 16.556 1.00 93.44 532 LYS A N 1
ATOM 4081 C CA . LYS A 1 532 ? 3.389 -4.094 15.834 1.00 93.44 532 LYS A CA 1
ATOM 4082 C C . LYS A 1 532 ? 3.750 -3.832 14.367 1.00 93.44 532 LYS A C 1
ATOM 4084 O O . LYS A 1 532 ? 4.600 -4.540 13.816 1.00 93.44 532 LYS A O 1
ATOM 4089 N N . ARG A 1 533 ? 3.156 -2.808 13.744 1.00 93.81 533 ARG A N 1
ATOM 4090 C CA . ARG A 1 533 ? 3.370 -2.467 12.327 1.00 93.81 533 ARG A CA 1
ATOM 4091 C C . ARG A 1 533 ? 4.502 -1.471 12.082 1.00 93.81 533 ARG A C 1
ATOM 4093 O O . ARG A 1 533 ? 5.285 -1.686 11.155 1.00 93.81 533 ARG A O 1
ATOM 4100 N N . ILE A 1 534 ? 4.671 -0.461 12.942 1.00 94.31 534 ILE A N 1
ATOM 4101 C CA . ILE A 1 534 ? 5.670 0.617 12.784 1.00 94.31 534 ILE A CA 1
ATOM 4102 C C . ILE A 1 534 ? 7.080 0.077 12.541 1.00 94.31 534 ILE A C 1
ATOM 4104 O O . ILE A 1 534 ? 7.795 0.605 11.695 1.00 94.31 534 ILE A O 1
ATOM 4108 N N . ARG A 1 535 ? 7.503 -0.988 13.239 1.00 91.12 535 ARG A N 1
ATOM 4109 C CA . ARG A 1 535 ? 8.858 -1.537 13.055 1.00 91.12 535 ARG A CA 1
ATOM 4110 C C . ARG A 1 535 ? 9.070 -2.068 11.636 1.00 91.12 535 ARG A C 1
ATOM 4112 O O . ARG A 1 535 ? 10.086 -1.759 11.021 1.00 91.12 535 ARG A O 1
ATOM 4119 N N . ARG A 1 536 ? 8.132 -2.872 11.123 1.00 91.00 536 ARG A N 1
ATOM 4120 C CA . ARG A 1 536 ? 8.233 -3.468 9.780 1.00 91.00 536 ARG A CA 1
ATOM 4121 C C . ARG A 1 536 ? 8.123 -2.391 8.708 1.00 91.00 536 ARG A C 1
ATOM 4123 O O . ARG A 1 536 ? 8.992 -2.308 7.844 1.00 91.00 536 ARG A O 1
ATOM 4130 N N . VAL A 1 537 ? 7.117 -1.531 8.826 1.00 93.06 537 VAL A N 1
ATOM 4131 C CA . VAL A 1 537 ? 6.908 -0.414 7.903 1.00 93.06 537 VAL A CA 1
ATOM 4132 C C . VAL A 1 537 ? 8.093 0.547 7.913 1.00 93.06 537 VAL A C 1
ATOM 4134 O O . VAL A 1 537 ? 8.519 0.971 6.849 1.00 93.06 537 VAL A O 1
ATOM 4137 N N . GLY A 1 538 ? 8.699 0.829 9.067 1.00 92.81 538 GLY A N 1
ATOM 4138 C CA . GLY A 1 538 ? 9.876 1.692 9.163 1.00 92.81 538 GLY A CA 1
ATOM 4139 C C . GLY A 1 538 ? 11.102 1.142 8.436 1.00 92.81 538 GLY A C 1
ATOM 4140 O O . GLY A 1 538 ? 11.806 1.900 7.768 1.00 92.81 538 GLY A O 1
ATOM 4141 N N . VAL A 1 539 ? 11.333 -0.174 8.498 1.00 91.75 539 VAL A N 1
ATOM 4142 C CA . VAL A 1 539 ? 12.405 -0.827 7.725 1.00 91.75 539 VAL A CA 1
ATOM 4143 C C . VAL A 1 539 ? 12.128 -0.724 6.225 1.00 91.75 539 VAL A C 1
ATOM 4145 O O . VAL A 1 539 ? 13.018 -0.340 5.469 1.00 91.75 539 VAL A O 1
ATOM 4148 N N . VAL A 1 540 ? 10.896 -1.014 5.792 1.00 91.06 540 VAL A N 1
ATOM 4149 C CA . VAL A 1 540 ? 10.507 -0.914 4.375 1.00 91.06 540 VAL A CA 1
ATOM 4150 C C . VAL A 1 540 ? 10.587 0.537 3.888 1.00 91.06 540 VAL A C 1
ATOM 4152 O O . VAL A 1 540 ? 11.147 0.794 2.827 1.00 91.06 540 VAL A O 1
ATOM 4155 N N . HIS A 1 541 ? 10.118 1.504 4.676 1.00 91.69 541 HIS A N 1
ATOM 4156 C CA . HIS A 1 541 ? 10.191 2.937 4.379 1.00 91.69 541 HIS A CA 1
ATOM 4157 C C . HIS A 1 541 ? 11.632 3.394 4.160 1.00 91.69 541 HIS A C 1
ATOM 4159 O O . HIS A 1 541 ? 11.953 3.937 3.098 1.00 91.69 541 HIS A O 1
ATOM 4165 N N . ALA A 1 542 ? 12.533 3.073 5.091 1.00 89.88 542 ALA A N 1
ATOM 4166 C CA . ALA A 1 542 ? 13.954 3.367 4.941 1.00 89.88 542 ALA A CA 1
ATOM 4167 C C . ALA A 1 542 ? 14.552 2.693 3.691 1.00 89.88 542 ALA A C 1
ATOM 4169 O O . ALA A 1 542 ? 15.277 3.338 2.928 1.00 89.88 542 ALA A O 1
ATOM 4170 N N . ALA A 1 543 ? 14.202 1.426 3.441 1.00 88.31 543 ALA A N 1
ATOM 4171 C CA . ALA A 1 543 ? 14.666 0.682 2.275 1.00 88.31 543 ALA A CA 1
ATOM 4172 C C . ALA A 1 543 ? 14.176 1.295 0.953 1.00 88.31 543 ALA A C 1
ATOM 4174 O O . ALA A 1 543 ? 14.970 1.414 0.024 1.00 88.31 543 ALA A O 1
ATOM 4175 N N . THR A 1 544 ? 12.921 1.755 0.863 1.00 87.44 544 THR A N 1
ATOM 4176 C CA . THR A 1 544 ? 12.391 2.397 -0.358 1.00 87.44 544 THR A CA 1
ATOM 4177 C C . THR A 1 544 ? 13.133 3.688 -0.698 1.00 87.44 544 THR A C 1
ATOM 4179 O O . THR A 1 544 ? 13.508 3.882 -1.856 1.00 87.44 544 THR A O 1
ATOM 4182 N N . ARG A 1 545 ? 13.423 4.537 0.300 1.00 87.00 545 ARG A N 1
ATOM 4183 C CA . ARG A 1 545 ? 14.210 5.770 0.116 1.00 87.00 545 ARG A CA 1
ATOM 4184 C C . ARG A 1 545 ? 15.661 5.482 -0.255 1.00 87.00 545 ARG A C 1
ATOM 4186 O O . ARG A 1 545 ? 16.232 6.177 -1.096 1.00 87.00 545 ARG A O 1
ATOM 4193 N N . MET A 1 546 ? 16.266 4.467 0.362 1.00 84.94 546 MET A N 1
ATOM 4194 C CA . MET A 1 546 ? 17.619 4.033 0.019 1.00 84.94 546 MET A CA 1
ATOM 4195 C C . MET A 1 546 ? 17.671 3.486 -1.415 1.00 84.94 546 MET A C 1
ATOM 4197 O O . MET A 1 546 ? 18.533 3.912 -2.180 1.00 84.94 546 MET A O 1
ATOM 4201 N N . ALA A 1 547 ? 16.718 2.633 -1.808 1.00 80.94 547 ALA A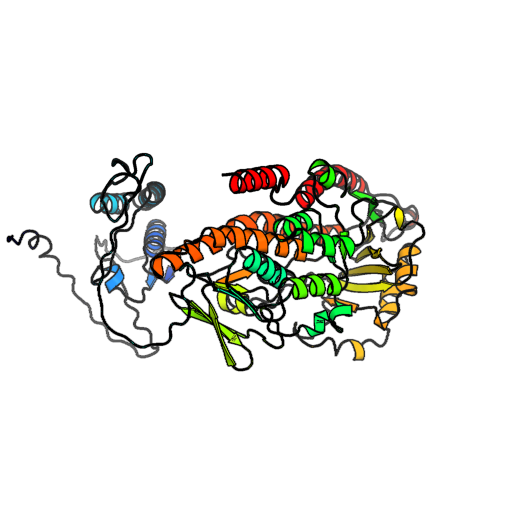 N 1
ATOM 4202 C CA . ALA A 1 547 ? 16.603 2.109 -3.166 1.00 80.94 547 ALA A CA 1
ATOM 4203 C C . ALA A 1 547 ? 16.490 3.246 -4.191 1.00 80.94 547 ALA A C 1
ATOM 4205 O O . ALA A 1 547 ? 17.262 3.263 -5.140 1.00 80.94 547 ALA A O 1
ATOM 4206 N N . SER A 1 548 ? 15.642 4.258 -3.960 1.00 79.94 548 SER A N 1
ATOM 4207 C CA . SER A 1 548 ? 15.537 5.430 -4.851 1.00 79.94 548 SER A CA 1
ATOM 4208 C C . SER A 1 548 ? 16.886 6.098 -5.122 1.00 79.94 548 SER A C 1
ATOM 4210 O O . SER A 1 548 ? 17.231 6.393 -6.265 1.00 79.94 548 SER A O 1
ATOM 4212 N N . LYS A 1 549 ? 17.674 6.324 -4.062 1.00 78.12 549 LYS A N 1
ATOM 4213 C CA . LYS A 1 549 ? 18.998 6.941 -4.180 1.00 78.12 549 LYS A CA 1
ATOM 4214 C C . LYS A 1 549 ? 19.967 6.027 -4.923 1.00 78.12 549 LYS A C 1
ATOM 4216 O O . LYS A 1 549 ? 20.687 6.504 -5.790 1.00 78.12 549 LYS A O 1
ATOM 4221 N N . MET A 1 550 ? 19.990 4.737 -4.594 1.00 75.62 550 MET A N 1
ATOM 4222 C CA . MET A 1 550 ? 20.907 3.776 -5.212 1.00 75.62 550 MET A CA 1
ATOM 4223 C C . MET A 1 550 ? 20.613 3.567 -6.699 1.00 75.62 550 MET A C 1
ATOM 4225 O O . MET A 1 550 ? 21.537 3.651 -7.503 1.00 75.62 550 MET A O 1
ATOM 4229 N N . LEU A 1 551 ? 19.344 3.355 -7.064 1.00 74.69 551 LEU A N 1
ATOM 4230 C CA . LEU A 1 551 ? 18.917 3.119 -8.448 1.00 74.69 551 LEU A CA 1
ATOM 4231 C C . LEU A 1 551 ? 19.296 4.293 -9.357 1.00 74.69 551 LEU A C 1
ATOM 4233 O O . LEU A 1 551 ? 19.733 4.083 -10.480 1.00 74.69 551 LEU A O 1
ATOM 4237 N N . ALA A 1 552 ? 19.199 5.521 -8.848 1.00 70.25 552 ALA A N 1
ATOM 4238 C CA . ALA A 1 552 ? 19.528 6.724 -9.601 1.00 70.25 552 ALA A CA 1
ATOM 4239 C C . ALA A 1 552 ? 21.006 7.141 -9.538 1.00 70.25 552 ALA A C 1
ATOM 4241 O O . ALA A 1 552 ? 21.416 8.028 -10.278 1.00 70.25 552 ALA A O 1
ATOM 4242 N N . MET A 1 553 ? 21.826 6.559 -8.662 1.00 75.56 553 MET A N 1
ATOM 4243 C CA . MET A 1 553 ? 23.280 6.798 -8.648 1.00 75.56 553 MET A CA 1
ATOM 4244 C C . MET A 1 553 ? 24.044 5.728 -9.437 1.00 75.56 553 MET A C 1
ATOM 4246 O O . MET A 1 553 ? 25.269 5.660 -9.361 1.00 75.56 553 MET A O 1
ATOM 4250 N N . TYR A 1 554 ? 23.329 4.887 -10.185 1.00 76.62 554 TYR A N 1
ATOM 4251 C CA . TYR A 1 554 ? 23.916 3.816 -10.968 1.00 76.62 554 TYR A CA 1
ATOM 4252 C C . TYR A 1 554 ? 24.795 4.379 -12.096 1.00 76.62 554 TYR A C 1
ATOM 4254 O O . TYR A 1 554 ? 24.308 4.935 -13.081 1.00 76.62 554 TYR A O 1
ATOM 4262 N N . GLN A 1 555 ? 26.111 4.237 -11.929 1.00 75.50 555 GLN A N 1
ATOM 4263 C CA . GLN A 1 555 ? 27.118 4.634 -12.908 1.00 75.50 555 GLN A CA 1
ATOM 4264 C C . GLN A 1 555 ? 28.238 3.575 -12.959 1.00 75.50 555 GLN A C 1
ATOM 4266 O O . GLN A 1 555 ? 29.238 3.697 -12.252 1.00 75.50 555 GLN A O 1
ATOM 4271 N N . PRO A 1 556 ? 28.080 2.516 -13.773 1.00 70.88 556 PRO A N 1
ATOM 4272 C CA . PRO A 1 556 ? 28.995 1.372 -13.783 1.00 70.88 556 PRO A CA 1
ATOM 4273 C C . PRO A 1 556 ? 30.360 1.705 -14.386 1.00 70.88 556 PRO A C 1
ATOM 4275 O O . PRO A 1 556 ? 31.367 1.089 -14.030 1.00 70.88 556 PRO A O 1
ATOM 4278 N N . TYR A 1 557 ? 30.401 2.689 -15.286 1.00 74.81 557 TYR A N 1
ATOM 4279 C CA . TYR A 1 557 ? 31.573 3.017 -16.086 1.00 74.81 557 TYR A CA 1
ATOM 4280 C C . TYR A 1 557 ? 32.232 4.325 -15.653 1.00 74.81 557 TYR A C 1
ATOM 4282 O O . TYR A 1 557 ? 31.580 5.322 -15.320 1.00 74.81 557 TYR A O 1
ATOM 4290 N N . THR A 1 558 ? 33.561 4.324 -15.693 1.00 70.50 558 THR A N 1
ATOM 4291 C CA . THR A 1 558 ? 34.370 5.519 -15.443 1.00 70.50 558 THR A CA 1
ATOM 4292 C C . THR A 1 558 ? 34.177 6.513 -16.584 1.00 70.50 558 THR A C 1
ATOM 4294 O O . THR A 1 558 ? 34.437 6.191 -17.738 1.00 70.50 558 THR A O 1
ATOM 4297 N N . GLN A 1 559 ? 33.719 7.725 -16.262 1.00 64.69 559 GLN A N 1
ATOM 4298 C CA . GLN A 1 559 ? 33.608 8.814 -17.232 1.00 64.69 559 GLN A CA 1
ATOM 4299 C C . GLN A 1 559 ? 34.769 9.791 -17.041 1.00 64.69 559 GLN A C 1
ATOM 4301 O O . GLN A 1 559 ? 34.803 10.537 -16.061 1.00 64.69 559 GLN A O 1
ATOM 4306 N N . PHE A 1 560 ? 35.697 9.819 -17.995 1.00 67.88 560 PHE A N 1
ATOM 4307 C CA . PHE A 1 560 ? 36.746 10.831 -18.072 1.00 67.88 560 PHE A CA 1
ATOM 4308 C C . PHE A 1 560 ? 36.178 12.051 -18.805 1.00 67.88 560 PHE A C 1
ATOM 4310 O O . PHE A 1 560 ? 36.178 12.110 -20.032 1.00 67.88 560 PHE A O 1
ATOM 4317 N N . LYS A 1 561 ? 35.621 13.006 -18.049 1.00 50.59 561 LYS A N 1
ATOM 4318 C CA . LYS A 1 561 ? 34.873 14.144 -18.616 1.00 50.59 561 LYS A CA 1
ATOM 4319 C C . LYS A 1 561 ? 35.748 15.193 -19.318 1.00 50.59 561 LYS A C 1
ATOM 4321 O O . LYS A 1 561 ? 35.234 15.912 -20.165 1.00 50.59 561 LYS A O 1
ATOM 4326 N N . THR A 1 562 ? 37.040 15.283 -18.998 1.00 50.78 562 THR A N 1
ATOM 4327 C CA . THR A 1 562 ? 37.972 16.280 -19.560 1.00 50.78 562 THR A CA 1
ATOM 4328 C C . THR A 1 562 ? 39.418 15.774 -19.528 1.00 50.78 562 THR A C 1
ATOM 4330 O O . THR A 1 562 ? 39.813 15.125 -18.559 1.00 50.78 562 THR A O 1
ATOM 4333 N N . GLY A 1 563 ? 40.221 16.117 -20.542 1.00 62.31 563 GLY A N 1
ATOM 4334 C CA . GLY A 1 563 ? 41.665 15.838 -20.595 1.00 62.31 563 GLY A CA 1
ATOM 4335 C C . GLY A 1 563 ? 42.076 14.748 -21.600 1.00 62.31 563 GLY A C 1
ATOM 4336 O O . GLY A 1 563 ? 41.224 14.195 -22.297 1.00 62.31 563 GLY A O 1
ATOM 4337 N N . PRO A 1 564 ? 43.380 14.412 -21.681 1.00 65.31 564 PRO A N 1
ATOM 4338 C CA . PRO A 1 564 ? 43.929 13.509 -22.701 1.00 65.31 564 PRO A CA 1
ATOM 4339 C C . PRO A 1 564 ? 43.361 12.085 -22.636 1.00 65.31 564 PRO A C 1
ATOM 4341 O O . PRO A 1 564 ? 43.431 11.358 -23.618 1.00 65.31 564 PRO A O 1
ATOM 4344 N N . LEU A 1 565 ? 42.750 11.698 -21.513 1.00 67.38 565 LEU A N 1
ATOM 4345 C CA . LEU A 1 565 ? 42.157 10.378 -21.279 1.00 67.38 565 LEU A CA 1
ATOM 4346 C C . LEU A 1 565 ? 40.657 10.306 -21.617 1.00 67.38 565 LEU A C 1
ATOM 4348 O O . LEU A 1 565 ? 40.041 9.266 -21.402 1.00 67.38 565 LEU A O 1
ATOM 4352 N N . ALA A 1 566 ? 40.049 11.372 -22.155 1.00 65.81 566 ALA A N 1
ATOM 4353 C CA . ALA A 1 566 ? 38.618 11.393 -22.481 1.00 65.81 566 ALA A CA 1
ATOM 4354 C C . ALA A 1 566 ? 38.202 10.249 -23.430 1.00 65.81 566 ALA A C 1
ATOM 4356 O O . ALA A 1 566 ? 37.140 9.652 -23.244 1.00 65.81 566 ALA A O 1
ATOM 4357 N N . HIS A 1 567 ? 39.080 9.884 -24.374 1.00 68.50 567 HIS A N 1
ATOM 4358 C CA . HIS A 1 567 ? 38.888 8.770 -25.309 1.00 68.50 567 HIS A CA 1
ATOM 4359 C C . HIS A 1 567 ? 38.755 7.402 -24.612 1.00 68.50 567 HIS A C 1
ATOM 4361 O O . HIS A 1 567 ? 38.057 6.528 -25.119 1.00 68.50 567 HIS A O 1
ATOM 4367 N N . LEU A 1 568 ? 39.339 7.222 -23.419 1.00 67.12 568 LEU A N 1
ATOM 4368 C CA . LEU A 1 568 ? 39.221 5.979 -22.646 1.00 67.12 568 LEU A CA 1
ATOM 4369 C C . LEU A 1 568 ? 37.811 5.764 -22.079 1.00 67.12 568 LEU A C 1
ATOM 4371 O O . LEU A 1 568 ? 37.470 4.642 -21.714 1.00 67.12 568 LEU A O 1
ATOM 4375 N N . SER A 1 569 ? 36.961 6.797 -22.047 1.00 63.03 569 SER A N 1
ATOM 4376 C CA . SER A 1 569 ? 35.547 6.641 -21.670 1.00 63.03 569 SER A CA 1
ATOM 4377 C C . SER A 1 569 ? 34.781 5.743 -22.650 1.00 63.03 569 SER A C 1
ATOM 4379 O O . SER A 1 569 ? 33.808 5.106 -22.250 1.00 63.03 569 SER A O 1
ATOM 4381 N N . ALA A 1 570 ? 35.230 5.646 -23.910 1.00 63.22 570 ALA A N 1
ATOM 4382 C CA . ALA A 1 570 ? 34.651 4.745 -24.908 1.00 63.22 570 ALA A CA 1
ATOM 4383 C C . ALA A 1 570 ? 34.916 3.262 -24.596 1.00 63.22 570 ALA A C 1
ATOM 4385 O O . ALA A 1 570 ? 34.150 2.403 -25.018 1.00 63.22 570 ALA A O 1
ATOM 4386 N N . LEU A 1 571 ? 35.959 2.957 -23.815 1.00 66.06 571 LEU A N 1
ATOM 4387 C CA . LEU A 1 571 ? 36.330 1.588 -23.443 1.00 66.06 571 LEU A CA 1
ATOM 4388 C C . LEU A 1 571 ? 35.449 0.999 -22.330 1.00 66.06 571 LEU A C 1
ATOM 4390 O O . LEU A 1 571 ? 35.686 -0.132 -21.919 1.00 66.06 571 LEU A O 1
ATOM 4394 N N . GLN A 1 572 ? 34.470 1.759 -21.813 1.00 68.62 572 GLN A N 1
ATOM 4395 C CA . GLN A 1 572 ? 33.513 1.304 -20.795 1.00 68.62 572 GLN A CA 1
ATOM 4396 C C . GLN A 1 572 ? 34.189 0.569 -19.618 1.00 68.62 572 GLN A C 1
ATOM 4398 O O . GLN A 1 572 ? 33.777 -0.507 -19.184 1.00 68.62 572 GLN A O 1
ATOM 4403 N N . ILE A 1 573 ? 35.257 1.160 -19.072 1.00 71.94 573 ILE A N 1
ATOM 4404 C CA . ILE A 1 573 ? 36.007 0.558 -17.964 1.00 71.94 573 ILE A CA 1
ATOM 4405 C C . ILE A 1 573 ? 35.138 0.566 -16.701 1.00 71.94 573 ILE A C 1
ATOM 4407 O O . ILE A 1 573 ? 34.821 1.633 -16.155 1.00 71.94 573 ILE A O 1
ATOM 4411 N N . THR A 1 574 ? 34.763 -0.627 -16.229 1.00 72.56 574 THR A N 1
ATOM 4412 C CA . THR A 1 574 ? 33.946 -0.808 -15.022 1.00 72.56 574 THR A CA 1
ATOM 4413 C C . THR A 1 574 ? 34.676 -0.299 -13.782 1.00 72.56 574 THR A C 1
ATOM 4415 O O . THR A 1 574 ? 35.826 -0.663 -13.535 1.00 72.56 574 THR A O 1
ATOM 4418 N N . GLN A 1 575 ? 33.998 0.490 -12.953 1.00 74.19 575 GLN A N 1
ATOM 4419 C CA . GLN A 1 575 ? 34.567 0.983 -11.700 1.00 74.19 575 GLN A CA 1
ATOM 4420 C C . GLN A 1 575 ? 34.747 -0.152 -10.678 1.00 74.19 575 GLN A C 1
ATOM 4422 O O . GLN A 1 575 ? 33.850 -0.967 -10.456 1.00 74.19 575 GLN A O 1
ATOM 4427 N N . LEU A 1 576 ? 35.886 -0.180 -9.980 1.00 71.12 576 LEU A N 1
ATOM 4428 C CA . LEU A 1 576 ? 36.148 -1.187 -8.943 1.00 71.12 576 LEU A CA 1
ATOM 4429 C C . LEU A 1 576 ? 35.151 -1.086 -7.774 1.00 71.12 576 LEU A C 1
ATOM 4431 O O . LEU A 1 576 ? 34.632 -2.100 -7.312 1.00 71.12 576 LEU A O 1
ATOM 4435 N N . ALA A 1 577 ? 34.823 0.138 -7.346 1.00 67.81 577 ALA A N 1
ATOM 4436 C CA . ALA A 1 577 ? 33.811 0.389 -6.316 1.00 67.81 577 ALA A CA 1
ATOM 4437 C C . ALA A 1 577 ? 32.435 -0.175 -6.707 1.00 67.81 577 ALA A C 1
ATOM 4439 O O . ALA A 1 577 ? 31.707 -0.695 -5.862 1.00 67.81 577 ALA A O 1
ATOM 4440 N N . PHE A 1 578 ? 32.109 -0.132 -7.999 1.00 71.69 578 PHE A N 1
ATOM 4441 C CA . PHE A 1 578 ? 30.870 -0.675 -8.530 1.00 71.69 578 PHE A CA 1
ATOM 4442 C C . PHE A 1 578 ? 30.841 -2.211 -8.467 1.00 71.69 578 PHE A C 1
ATOM 4444 O O . PHE A 1 578 ? 29.854 -2.774 -7.999 1.00 71.69 578 PHE A O 1
ATOM 4451 N N . ARG A 1 579 ? 31.944 -2.898 -8.810 1.00 73.19 579 ARG A N 1
ATOM 4452 C CA . ARG A 1 579 ? 32.062 -4.365 -8.641 1.00 73.19 579 ARG A CA 1
ATOM 4453 C C . ARG A 1 579 ? 31.947 -4.796 -7.177 1.00 73.19 579 ARG A C 1
ATOM 4455 O O . ARG A 1 579 ? 31.275 -5.777 -6.870 1.00 73.19 579 ARG A O 1
ATOM 4462 N N . MET A 1 580 ? 32.555 -4.038 -6.266 1.00 72.62 580 MET A N 1
ATOM 4463 C CA . MET A 1 580 ? 32.437 -4.287 -4.825 1.00 72.62 580 MET A CA 1
ATOM 4464 C C . MET A 1 580 ? 30.997 -4.089 -4.328 1.00 72.62 580 MET A C 1
ATOM 4466 O O . MET A 1 580 ? 30.475 -4.927 -3.592 1.00 72.62 580 MET A O 1
ATOM 4470 N N . GLY A 1 581 ? 30.325 -3.021 -4.771 1.00 73.12 581 GLY A N 1
ATOM 4471 C CA . GLY A 1 581 ? 28.912 -2.776 -4.473 1.00 73.12 581 GLY A CA 1
ATOM 4472 C C . GLY A 1 581 ? 27.987 -3.862 -5.032 1.00 73.12 581 GLY A C 1
ATOM 4473 O O . GLY A 1 581 ? 27.049 -4.278 -4.353 1.00 73.12 581 GLY A O 1
ATOM 4474 N N . GLN A 1 582 ? 28.283 -4.376 -6.228 1.00 73.94 582 GLN A N 1
ATOM 4475 C CA . GLN A 1 582 ? 27.563 -5.490 -6.845 1.00 73.94 582 GLN A CA 1
ATOM 4476 C C . GLN A 1 582 ? 27.679 -6.772 -6.015 1.00 73.94 582 GLN A C 1
ATOM 4478 O O . GLN A 1 582 ? 26.658 -7.380 -5.702 1.00 73.94 582 GLN A O 1
ATOM 4483 N N . ALA A 1 583 ? 28.892 -7.151 -5.603 1.00 76.00 583 ALA A N 1
ATOM 4484 C CA . ALA A 1 583 ? 29.112 -8.327 -4.759 1.00 76.00 583 ALA A CA 1
ATOM 4485 C C . ALA A 1 583 ? 28.388 -8.202 -3.404 1.00 76.00 583 ALA A C 1
ATOM 4487 O O . ALA A 1 583 ? 27.755 -9.147 -2.929 1.00 76.00 583 ALA A O 1
ATOM 4488 N N . PHE A 1 584 ? 28.408 -7.008 -2.806 1.00 75.50 584 PHE A N 1
ATOM 4489 C CA . PHE A 1 584 ? 27.676 -6.723 -1.572 1.00 75.50 584 PHE A CA 1
ATOM 4490 C C . PHE A 1 584 ? 26.156 -6.859 -1.746 1.00 75.50 584 PHE A C 1
ATOM 4492 O O . PHE A 1 584 ? 25.490 -7.496 -0.924 1.00 75.50 584 PHE A O 1
ATOM 4499 N N . LEU A 1 585 ? 25.605 -6.311 -2.836 1.00 76.19 585 LEU A N 1
ATOM 4500 C CA . LEU A 1 585 ? 24.191 -6.458 -3.179 1.00 76.19 585 LEU A CA 1
ATOM 4501 C C . LEU A 1 585 ? 23.825 -7.924 -3.416 1.00 76.19 585 LEU A C 1
ATOM 4503 O O . LEU A 1 585 ? 22.825 -8.377 -2.873 1.00 76.19 585 LEU A O 1
ATOM 4507 N N . GLN A 1 586 ? 24.637 -8.688 -4.146 1.00 78.25 586 GLN A N 1
ATOM 4508 C CA . GLN A 1 586 ? 24.395 -10.117 -4.382 1.00 78.25 586 GLN A CA 1
ATOM 4509 C C . GLN A 1 586 ? 24.334 -10.932 -3.082 1.00 78.25 586 GLN A C 1
ATOM 4511 O O . GLN A 1 586 ? 23.580 -11.897 -3.007 1.00 78.25 586 GLN A O 1
ATOM 4516 N N . TYR A 1 587 ? 25.061 -10.527 -2.037 1.00 80.00 587 TYR A N 1
ATOM 4517 C CA . TYR A 1 587 ? 25.026 -11.207 -0.741 1.00 80.00 587 TYR A CA 1
ATOM 4518 C C . TYR A 1 587 ? 23.862 -10.766 0.163 1.00 80.00 587 TYR A C 1
ATOM 4520 O O . TYR A 1 587 ? 23.214 -11.600 0.804 1.00 80.00 587 TYR A O 1
ATOM 4528 N N . LEU A 1 588 ? 23.585 -9.460 0.256 1.00 81.38 588 LEU A N 1
ATOM 4529 C CA . LEU A 1 588 ? 22.555 -8.942 1.166 1.00 81.38 588 LEU A CA 1
ATOM 4530 C C . LEU A 1 588 ? 21.145 -8.973 0.583 1.00 81.38 588 LEU A C 1
ATOM 4532 O O . LEU A 1 588 ? 20.187 -9.206 1.327 1.00 81.38 588 LEU A O 1
ATOM 4536 N N . LEU A 1 589 ? 21.007 -8.744 -0.722 1.00 80.25 589 LEU A N 1
ATOM 4537 C CA . LEU A 1 589 ? 19.709 -8.638 -1.375 1.00 80.25 589 LEU A CA 1
ATOM 4538 C C . LEU A 1 589 ? 18.879 -9.919 -1.210 1.00 80.25 589 LEU A C 1
ATOM 4540 O O . LEU A 1 589 ? 17.732 -9.784 -0.801 1.00 80.25 589 LEU A O 1
ATOM 4544 N N . PRO A 1 590 ? 19.407 -11.151 -1.373 1.00 82.94 590 PRO A N 1
ATOM 4545 C CA . PRO A 1 590 ? 18.611 -12.364 -1.159 1.00 82.94 590 PRO A CA 1
ATOM 4546 C C . PRO A 1 590 ? 18.046 -12.488 0.261 1.00 82.94 590 PRO A C 1
ATOM 4548 O O . PRO A 1 590 ? 16.891 -12.878 0.443 1.00 82.94 590 PRO A O 1
ATOM 4551 N N . LYS A 1 591 ? 18.826 -12.110 1.285 1.00 85.50 591 LYS A N 1
ATOM 4552 C CA . LYS A 1 591 ? 18.376 -12.131 2.689 1.00 85.50 591 LYS A CA 1
ATOM 4553 C C . LYS A 1 591 ? 17.282 -11.096 2.933 1.00 85.50 591 LYS A C 1
ATOM 4555 O O . LYS A 1 591 ? 16.277 -11.399 3.574 1.00 85.50 591 LYS A O 1
ATOM 4560 N N . PHE A 1 592 ? 17.468 -9.893 2.394 1.00 85.19 592 PHE A N 1
ATOM 4561 C CA . PHE A 1 592 ? 16.471 -8.831 2.468 1.00 85.19 592 PHE A CA 1
ATOM 4562 C C . PHE A 1 592 ? 15.180 -9.214 1.733 1.00 85.19 592 PHE A C 1
ATOM 4564 O O . PHE A 1 592 ? 14.102 -9.098 2.310 1.00 85.19 592 PHE A O 1
ATOM 4571 N N . MET A 1 593 ? 15.282 -9.753 0.515 1.00 83.31 593 MET A N 1
ATOM 4572 C CA . MET A 1 593 ? 14.136 -10.221 -0.269 1.00 83.31 593 MET A CA 1
ATOM 4573 C C . MET A 1 593 ? 13.408 -11.361 0.439 1.00 83.31 593 MET A C 1
ATOM 4575 O O . MET A 1 593 ? 12.189 -11.316 0.551 1.00 83.31 593 MET A O 1
ATOM 4579 N N . THR A 1 594 ? 14.133 -12.316 1.026 1.00 85.00 594 THR A N 1
ATOM 4580 C CA . THR A 1 594 ? 13.529 -13.378 1.847 1.00 85.00 594 THR A CA 1
ATOM 4581 C C . THR A 1 594 ? 12.721 -12.798 3.010 1.00 85.00 594 THR A C 1
ATOM 4583 O O . THR A 1 594 ? 11.601 -13.239 3.254 1.00 85.00 594 THR A O 1
ATOM 4586 N N . TRP A 1 595 ? 13.251 -11.796 3.719 1.00 88.31 595 TRP A N 1
ATOM 4587 C CA . TRP A 1 595 ? 12.535 -11.120 4.808 1.00 88.31 595 TRP A CA 1
ATOM 4588 C C . TRP A 1 595 ? 11.334 -10.288 4.318 1.00 88.31 595 TRP A C 1
ATOM 4590 O O . TRP A 1 595 ? 10.303 -10.232 4.996 1.00 88.31 595 TRP A O 1
ATOM 4600 N N . MET A 1 596 ? 11.435 -9.663 3.141 1.00 83.88 596 MET A N 1
ATOM 4601 C CA . MET A 1 596 ? 10.315 -8.945 2.525 1.00 83.88 596 MET A CA 1
ATOM 4602 C C . MET A 1 596 ? 9.179 -9.909 2.162 1.00 83.88 596 MET A C 1
ATOM 4604 O O . MET A 1 596 ? 8.058 -9.710 2.632 1.00 83.88 596 MET A O 1
ATOM 4608 N N . ILE A 1 597 ? 9.499 -10.981 1.424 1.00 82.69 597 ILE A N 1
ATOM 4609 C CA . ILE A 1 597 ? 8.569 -12.017 0.939 1.00 82.69 597 ILE A CA 1
ATOM 4610 C C . ILE A 1 597 ? 7.894 -12.750 2.100 1.00 82.69 597 ILE A C 1
ATOM 4612 O O . ILE A 1 597 ? 6.693 -13.000 2.053 1.00 82.69 597 ILE A O 1
ATOM 4616 N N . ALA A 1 598 ? 8.650 -13.088 3.149 1.00 73.00 598 ALA A N 1
ATOM 4617 C CA . ALA A 1 598 ? 8.146 -13.891 4.262 1.00 73.00 598 ALA A CA 1
ATOM 4618 C C . ALA A 1 598 ? 7.115 -13.172 5.148 1.00 73.00 598 ALA A C 1
ATOM 4620 O O . ALA A 1 598 ? 6.448 -13.829 5.949 1.00 73.00 598 ALA A O 1
ATOM 4621 N N . GLY A 1 599 ? 6.978 -11.847 5.053 1.00 68.56 599 GLY A N 1
ATOM 4622 C CA . GLY A 1 599 ? 6.025 -11.136 5.902 1.00 68.56 599 GLY A CA 1
ATOM 4623 C C . GLY A 1 599 ? 6.383 -11.175 7.391 1.00 68.56 599 GLY A C 1
ATOM 4624 O O . GLY A 1 599 ? 7.511 -11.471 7.789 1.00 68.56 599 GLY A O 1
ATOM 4625 N N . HIS A 1 600 ? 5.392 -10.892 8.239 1.00 54.28 600 HIS A N 1
ATOM 4626 C CA . HIS A 1 600 ? 5.475 -10.962 9.707 1.00 54.28 600 HIS A CA 1
ATOM 4627 C C . HIS A 1 600 ? 5.488 -12.415 10.222 1.00 54.28 600 HIS A C 1
ATOM 4629 O O . HIS A 1 600 ? 4.702 -12.792 11.082 1.00 54.28 600 HIS A O 1
ATOM 4635 N N . GLY A 1 601 ? 6.343 -13.271 9.655 1.00 49.22 601 GLY A N 1
ATOM 4636 C CA . GLY A 1 601 ? 6.502 -14.653 10.112 1.00 49.22 601 GLY A CA 1
ATOM 4637 C C . GLY A 1 601 ? 5.210 -15.474 10.097 1.00 49.22 601 GLY A C 1
ATOM 4638 O O . GLY A 1 601 ? 5.105 -16.413 10.885 1.00 49.22 601 GLY A O 1
ATOM 4639 N N . LEU A 1 602 ? 4.247 -15.135 9.225 1.00 48.47 602 LEU A N 1
ATOM 4640 C CA . LEU A 1 602 ? 3.043 -15.926 8.968 1.00 48.47 602 LEU A CA 1
ATOM 4641 C C . LEU A 1 602 ? 3.467 -17.272 8.365 1.00 48.47 602 LEU A C 1
ATOM 4643 O O . LEU A 1 602 ? 3.408 -17.504 7.163 1.00 48.47 602 LEU A O 1
ATOM 4647 N N . SER A 1 603 ? 3.927 -18.180 9.221 1.00 43.22 603 SER A N 1
ATOM 4648 C CA . SER A 1 603 ? 3.907 -19.605 8.940 1.00 43.22 603 SER A CA 1
ATOM 4649 C C . SER A 1 603 ? 2.443 -20.021 9.014 1.00 43.22 603 SER A C 1
ATOM 4651 O O . SER A 1 603 ? 1.950 -20.431 10.071 1.00 43.22 603 SER A O 1
ATOM 4653 N N . LEU A 1 604 ? 1.730 -19.851 7.896 1.00 46.38 604 LEU A N 1
ATOM 4654 C CA . LEU A 1 604 ? 0.318 -20.212 7.761 1.00 46.38 604 LEU A CA 1
ATOM 4655 C C . LEU A 1 604 ? 0.068 -21.681 8.134 1.00 46.38 604 LEU A C 1
ATOM 4657 O O . LEU A 1 604 ? -1.016 -21.992 8.609 1.00 46.38 604 LEU A O 1
ATOM 4661 N N . LYS A 1 605 ? 1.072 -22.568 8.029 1.00 43.53 605 LYS A N 1
ATOM 4662 C CA . LYS A 1 605 ? 1.001 -23.940 8.570 1.00 43.53 605 LYS A CA 1
ATOM 4663 C C . LYS A 1 605 ? 0.646 -23.958 10.058 1.00 43.53 605 LYS A C 1
ATOM 4665 O O . LYS A 1 605 ? -0.362 -24.541 10.431 1.00 43.53 605 LYS A O 1
ATOM 4670 N N . SER A 1 606 ? 1.397 -23.225 10.881 1.00 42.31 606 SER A N 1
ATOM 4671 C CA . SER A 1 606 ? 1.186 -23.197 12.337 1.00 42.31 606 SER A CA 1
ATOM 4672 C C . SER A 1 606 ? -0.130 -22.535 12.754 1.00 42.31 606 SER A C 1
ATOM 4674 O O . SER A 1 606 ? -0.612 -22.754 13.861 1.00 42.31 606 SER A O 1
ATOM 4676 N N . GLN A 1 607 ? -0.687 -21.658 11.913 1.00 48.69 607 GLN A N 1
ATOM 4677 C CA . GLN A 1 607 ? -1.935 -20.963 12.214 1.00 48.69 607 GLN A CA 1
ATOM 4678 C C . GLN A 1 607 ? -3.152 -21.755 11.720 1.00 48.69 607 GLN A C 1
ATOM 4680 O O . GLN A 1 607 ? -4.116 -21.870 12.464 1.00 48.69 607 GLN A O 1
ATOM 4685 N N . ARG A 1 608 ? -3.069 -22.406 10.548 1.00 51.50 608 ARG A N 1
ATOM 4686 C CA . ARG A 1 608 ? -4.076 -23.368 10.062 1.00 51.50 608 ARG A CA 1
ATOM 4687 C C . ARG A 1 608 ? -4.206 -24.577 10.988 1.00 51.50 608 ARG A C 1
ATOM 4689 O O . ARG A 1 608 ? -5.313 -25.065 11.169 1.00 51.50 608 ARG A O 1
ATOM 4696 N N . GLU A 1 609 ? -3.101 -25.046 11.570 1.00 46.47 609 GLU A N 1
ATOM 4697 C CA . GLU A 1 609 ? -3.115 -26.083 12.612 1.00 46.47 609 GLU A CA 1
ATOM 4698 C C . GLU A 1 609 ? -3.839 -25.572 13.867 1.00 46.47 609 GLU A C 1
ATOM 4700 O O . GLU A 1 609 ? -4.829 -26.165 14.274 1.00 46.47 609 GLU A O 1
ATOM 4705 N N . ARG A 1 610 ? -3.473 -24.388 14.381 1.00 42.66 610 ARG A N 1
ATOM 4706 C CA . ARG A 1 610 ? -4.147 -23.777 15.544 1.00 42.66 610 ARG A CA 1
ATOM 4707 C C . ARG A 1 610 ? -5.638 -23.486 15.329 1.00 42.66 610 ARG A C 1
ATOM 4709 O O . ARG A 1 610 ? -6.425 -23.662 16.250 1.00 42.66 610 ARG A O 1
ATOM 4716 N N . GLU A 1 611 ? -6.037 -23.043 14.139 1.00 47.00 611 GLU A N 1
ATOM 4717 C CA . GLU A 1 611 ? -7.436 -22.745 13.803 1.00 47.00 611 GLU A CA 1
ATOM 4718 C C . GLU A 1 611 ? -8.257 -24.009 13.505 1.00 47.00 611 GLU A C 1
ATOM 4720 O O . GLU A 1 611 ? -9.463 -24.018 13.754 1.00 47.00 611 GLU A O 1
ATOM 4725 N N . ARG A 1 612 ? -7.635 -25.093 13.015 1.00 41.88 612 ARG A N 1
ATOM 4726 C CA . ARG A 1 612 ? -8.283 -26.415 12.940 1.00 41.88 612 ARG A CA 1
ATOM 4727 C C . ARG A 1 612 ? -8.484 -27.010 14.324 1.00 41.88 612 ARG A C 1
ATOM 4729 O O . ARG A 1 612 ? -9.588 -27.464 14.609 1.00 41.88 612 ARG A O 1
ATOM 4736 N N . ASP A 1 613 ? -7.467 -26.943 15.175 1.00 39.72 613 ASP A N 1
ATOM 4737 C CA . ASP A 1 613 ? -7.536 -27.460 16.542 1.00 39.72 613 ASP A CA 1
ATOM 4738 C C . ASP A 1 613 ? -8.594 -26.701 17.363 1.00 39.72 613 ASP A C 1
ATOM 4740 O O . ASP A 1 613 ? -9.369 -27.315 18.093 1.00 39.72 613 ASP A O 1
ATOM 4744 N N . ALA A 1 614 ? -8.714 -25.381 17.165 1.00 41.50 614 ALA A N 1
ATOM 4745 C CA . ALA A 1 614 ? -9.735 -24.540 17.798 1.00 41.50 614 ALA A CA 1
ATOM 4746 C C . ALA A 1 614 ? -11.161 -24.712 17.233 1.00 41.50 614 ALA A C 1
ATOM 4748 O O . ALA A 1 614 ? -12.112 -24.263 17.860 1.00 41.50 614 ALA A O 1
ATOM 4749 N N . LYS A 1 615 ? -11.329 -25.320 16.048 1.00 40.78 615 LYS A N 1
ATOM 4750 C CA . LYS A 1 615 ? -12.647 -25.693 15.491 1.00 40.78 615 LYS A CA 1
ATOM 4751 C C . LYS A 1 615 ? -13.048 -27.134 15.826 1.00 40.78 615 LYS A C 1
ATOM 4753 O O . LYS A 1 615 ? -14.201 -27.500 15.616 1.00 40.78 615 LYS A O 1
ATOM 4758 N N . GLN A 1 616 ? -12.099 -27.954 16.283 1.00 38.94 616 GLN A N 1
ATOM 4759 C CA . GLN A 1 616 ? -12.322 -29.335 16.726 1.00 38.94 616 GLN A CA 1
ATOM 4760 C C . GLN A 1 616 ? -12.494 -29.468 18.249 1.00 38.94 616 GLN A C 1
ATOM 4762 O O . GLN A 1 616 ? -12.881 -30.540 18.713 1.00 38.94 616 GLN A O 1
ATOM 4767 N N . THR A 1 617 ? -12.226 -28.402 19.008 1.00 34.84 617 THR A N 1
ATOM 4768 C CA . THR A 1 617 ? -12.524 -28.269 20.445 1.00 34.84 617 THR A CA 1
ATOM 4769 C C . THR A 1 617 ? -13.740 -27.384 20.658 1.00 34.84 617 THR A C 1
ATOM 4771 O O . THR A 1 617 ? -14.457 -27.640 21.653 1.00 34.84 617 THR A O 1
#

Organism: Prunus armeniaca (NCBI:txid36596)

pLDDT: mean 74.58, std 23.23, range [20.61, 98.81]

Sequence (617 aa):
MLASFQSLNSCIQNQSYGILDFRAKKYSKIRSYCVRCKSSLDRTLDEEKGGKRKLKILIAGGGIGGLVLALAAKHRGFEVEVFEKDLSLVRGEGQHRGPIQLMSSALAVLEAIDENVAKQIMEAGCVTGNRTNGFVDGVSGAWAKKYSKIRSYCVRCKSSLDPTLDEEKDGKRKLKILIAGGGIGGLVLALAAKHRGFEVEVFEKDLSLVRGEGQHRGPIQLMSSALAVLEAIDENVAKQIMAAGCVTGNRTNGFVDGVSGEWFTKFDLSSPAVSRGLPITQVICRMELQDILVNAVGLDIVRNNSEVVDFIEEPSKVTVILEDGRQYHGDVLVGADGIWSKVRTKLFGRREAKYSNYTCYSGITKFVPPYIDSVGCRVFLGLNQYFAALDIGNGNMQWFAFHKQPPMSTDPPGGTHSLSLLLDPVGKKKLLEEKFGKWCDEVVAIIQETPEPMILQRDIYDRDMIYSWGIGRVALLGDAAHPLQPNLGQGGCMAIEDCYQLIQELDQVPNTGSDAQISDAICLALRQYAKKRIRRVGVVHAATRMASKMLAMYQPYTQFKTGPLAHLSALQITQLAFRMGQAFLQYLLPKFMTWMIAGHGLSLKSQRERERDAKQT

Mean predicted aligned error: 16.97 Å

InterPro domains:
  IPR002938 FAD-binding domain [PF01494] (175-362)
  IPR002938 FAD-binding domain [PF01494] (466-516)
  IPR036188 FAD/NAD(P)-binding domain superfamily [G3DSA:3.50.50.60] (45-157)
  IPR036188 FAD/NAD(P)-binding domain superfamily [G3DSA:3.50.50.60] (176-567)
  IPR036188 FAD/NAD(P)-binding domain superfamily [SSF51905] (53-127)
  IPR036188 FAD/NAD(P)-binding domain superfamily [SSF51905] (175-561)

Secondary structure (DSSP, 8-state):
---------SS----------------SS--PPP-----S-------------PPEEEEE--SHHHHHHHHHHHHTT-EEEEE-S-HHHHHT-SS-----PPPHHHHHHHHHH-HHHHHHHHHHS---TTS---PBPTTT--B--------------------------S---PPEEEEE--SHHHHHHHHHHHHTT-EEEEE-S-SHHHHTGGGGG--EEE-HHHHHHHHHH-HHHHHHHHHHSEE-TTSEEEEEETTT--EEEEE-SSHHHHTTTPPPPEEE-HHHHHHHHHHHH-TTTEESS--EEEEEE-SS-EEEEETTS-EEEESEEEE---TT-HHHHHHH---PPEEEEEEEEEEEES---TTTTTEEEEEEEEBTEEEEEEE-STT-EEEEEEEE-S----S-TTS-S-SGGGT-SS-HHHHHHHHHTTS-HHHHHHHHHS-GGG-EEEEEEE-PPPS--EETTEEE-GGGT-PPPGGGS-HHHHHHHHHHHHHHHHTTS-SSS-HHHHHHHHHHHHHHHHHHHHHHHHHHHHHHHHHHHHHHB---B----SSTTGGGGGG--B-HHHHHHHHHHHHHHHHHHHHHHHTTT--HHHHHHHHHHHHH-